Protein AF-0000000085154252 (afdb_homodimer)

Secondary structure (DSSP, 8-state):
--------HHHHHHHHHHHHHS-HHHHHHHHTS-HHHHHHHHHHHHHHHTS-SEEEETTEEEE-HHHHHHHHHHHHHHHHHHHHHHHT-SS-TT--EEEEEEEEHHHHHHTHHHHHHHHHHH-TTEEEEEEEE-HHHHHHHHHTTS-SEEEE-SS----SSEEEEEEEEEEEEEEE-TTSGGGG-SEEEHHHHSTT-EEEEEPTT-HHHHHHHHHHGGGGGG-EEEEEESSHHHHHHHHHTTS-EEEEEGGG-HHHHHTTSSEEEEEESS--EEEEEEEEETT----HHHHHHHHHHTHHHH---TT---SSHHHHHHHHHHHHHHHT-/--------HHHHHHHHHHHHHS-HHHHHHHHT--HHHHHHHHHHHHHHHTS-SEEEETTEEEE-HHHHHHHHHHHHHHHHHHHHHHHT-SS-TT--EEEEEEEEHHHHHHTHHHHHHHHHHH-TTEEEEEEEE-HHHHHHHHHTTS-SEEEE-SS----SSEEEEEEEEEEEEEEE-TTSGGGG-SEEEHHHHSTT-EEEEEPTT-HHHHHHHHHHGGGGGG-EEEEEESSHHHHHHHHHTTS-EEEEEGGG-HHHHHTTSSEEEEEESS--EEEEEEEEETT----HHHHHHHHHHTHHHH---TT---SSHHHHHHHHHHHHHHHT-

Organism: Desulfotalea psychrophila (strain LSv54 / DSM 12343) (NCBI:txid177439)

Foldseek 3Di:
DLPVQCLFLVLLLLLLLCQVVQALVRSCVVVVHDSVVSVVSQVSVQVSVPHHQFDDDDRGTHGDPNVVVCNVVSVCVNVCLLVLLLVLFPDQLPDAEEFFEEEEQLCVPQPVVLLVVSNCSNHVRYHYDYHYAAAQVQQVCQQVVVGAKYWHAADDDDDPWKDKDFQAKWFKWKKAFCPDPCLPDQAAELVPRQAPFEEEEEDPRHRQRRLVCVQCPPSVVRHHYDYYDHHPVVVLVCRLVVVTMYIDILQRCLVCCVVRSMGIHHYPPTGGMTTIMMMHTPPRDCDPSNVRSVSSSSLNHVQPPRRQHDPDSSSVSVSSVVSSVVVVD/DPPVQCLFLVLLLLLLLCQVVQALVRSCVVVVHDSVVSVVSQVSVQVSVPHHQFDDDDRGTHGDPNVVVCNVVSVCVNVCLLVLLLVLFPDQLPDAEEFFEEEEQLCVPQPVVLLVVSNCSNHVRYHYDYHYAAAQVQQVCQQVVVGAKYWHAADDDDDPWKDKDFQAKWFKWKKAFCPDPCLPDQAAELVPRQAPFEEEEEDPRHRQRRLVCVQCPPSVVRHHYDYYDHHPVVVLVCRLVVVTMYIDILQRCLVCCVVRSMGIHHYPPTGGMTTIMMMHTPPRDDDPSNVSSVSSSSLNHVQPPNRQHDPDSSSVSVSSVVSSVVVVD

pLDDT: mean 84.9, std 16.0, range [19.56, 98.81]

InterPro domains:
  IPR000847 LysR, HTH, N-terminal domain [PF00126] (9-68)
  IPR000847 LysR, HTH, N-terminal domain [PR00039] (24-35)
  IPR000847 LysR, HTH, N-terminal domain [PR00039] (35-45)
  IPR000847 LysR, HTH, N-terminal domain [PR00039] (45-56)
  IPR000847 LysR, HTH, N-terminal domain [PS50931] (7-64)
  IPR005119 LysR, substrate-binding [PF03466] (94-297)
  IPR036388 Winged helix-like DNA-binding domain superfamily [G3DSA:1.10.10.10] (2-85)
  IPR036390 Winged helix DNA-binding domain superfamily [SSF46785] (4-84)

Solvent-accessible surface area (backbone atoms only — not comparable to full-atom values): 33674 Å² total; per-residue (Å²): 129,79,73,74,56,82,70,42,68,64,33,37,48,47,45,49,35,26,60,73,56,23,17,57,64,52,20,9,62,64,60,32,35,50,48,60,54,39,50,46,39,42,50,49,45,21,56,59,68,70,42,72,40,54,42,77,57,87,82,33,38,41,65,33,77,59,24,57,61,42,46,62,53,38,50,45,52,61,51,45,44,68,47,38,49,49,67,61,44,91,63,66,81,73,49,54,46,78,40,43,36,27,14,8,55,61,45,30,37,43,45,44,24,43,50,50,21,50,49,34,70,48,27,70,59,37,34,52,32,35,42,50,33,42,22,51,58,29,52,50,38,24,70,71,62,77,26,62,36,29,38,35,48,34,91,78,72,64,52,97,56,32,41,58,45,82,50,40,66,44,36,46,25,36,36,31,14,51,81,38,78,67,49,77,48,85,50,39,40,55,88,72,55,38,66,88,42,39,27,42,42,53,36,93,52,27,17,65,38,53,39,50,48,60,62,41,48,77,58,44,78,54,57,41,73,57,32,36,29,47,41,71,60,19,44,53,41,20,19,50,41,61,63,28,30,34,72,43,55,48,49,70,40,33,55,37,46,74,58,24,55,32,33,76,23,52,52,40,95,49,83,47,66,43,61,25,31,38,37,30,36,67,82,56,81,81,44,72,50,50,50,50,49,54,58,50,60,47,52,57,47,70,50,77,60,77,68,68,57,51,68,45,52,63,48,48,48,52,49,49,42,56,49,52,58,54,64,74,97,132,80,74,75,57,84,70,43,69,63,32,36,47,45,44,49,35,24,59,73,54,24,17,58,64,53,19,8,63,65,62,32,37,50,48,59,54,41,50,46,38,43,49,49,44,19,55,60,68,71,42,71,38,54,42,75,59,87,81,32,39,39,66,32,76,61,23,57,62,43,46,62,52,38,50,44,53,60,51,43,46,68,48,38,49,49,66,61,43,93,63,66,80,73,48,52,47,77,39,41,36,27,13,10,54,62,45,30,39,43,46,45,25,43,51,50,21,50,50,34,72,47,27,71,59,38,35,53,33,34,43,50,32,43,23,52,59,29,51,49,38,25,70,71,62,76,28,62,36,27,38,34,47,35,91,77,70,62,52,96,57,35,42,58,43,82,51,41,64,44,37,47,26,37,36,30,12,45,82,38,78,67,50,75,47,87,50,40,40,54,87,73,55,39,66,88,43,40,28,41,41,54,35,93,51,26,16,65,39,54,39,51,46,60,63,42,48,76,58,41,77,54,58,42,72,57,31,35,28,46,41,70,60,19,43,53,41,20,18,50,40,62,63,28,30,34,72,45,55,49,50,71,40,34,55,37,47,76,61,25,55,32,32,76,23,52,52,41,94,47,82,47,66,41,61,26,30,37,36,30,34,69,81,56,81,79,45,73,50,50,50,51,49,55,57,52,59,47,54,57,46,69,50,76,61,73,69,66,57,50,69,46,53,61,48,48,47,52,50,49,39,55,49,53,58,55,67,75,98

Nearest PDB structures (foldseek):
  8sbf-assembly1_D  TM=6.434E-01  e=6.748E-30  Acinetobacter baylyi ADP1
  7d98-assembly1_P  TM=5.931E-01  e=1.832E-19  Cupriavidus necator
  2esn-assembly1_A  TM=5.830E-01  e=1.186E-19  Pseudomonas aeruginosa
  2esn-assembly1_B  TM=5.944E-01  e=1.609E-18  Pseudomonas aeruginosa
  2esn-assembly1_D  TM=5.888E-01  e=3.185E-18  Pseudomonas aeruginosa

Sequence (658 aa):
MYKIMSITLRQLEIFIAVAETAQVTKASKKLFVTQSAVSMALAELENQLGGSLFDRHGRSLLLNARGRYLLPLAKEISGQISNIEVIMSEKNDTLEGHIEVVASTTLGNYILPYLIGAFKRVHPKVQVNMLVYNTRQAKELVRAGKMDVGYVEGPVQATEDLHVRPWFEDELVVLCGPNDPLANNTAFDVDTDLAGAKWIVREPGSGTAAYFEKKMGKHFENVSVVMELGHPEAIKRAVESGVGISCLSALCICREKENGWLKSLKIEGVDMKRQLRVVQRKDVVMTDALAEFISFCDVMSSCSESRICLSSPWKLQSLLAKHSSQKGKMYKIMSITLRQLEIFIAVAETAQVTKASKKLFVTQSAVSMALAELENQLGGSLFDRHGRSLLLNARGRYLLPLAKEISGQISNIEVIMSEKNDTLEGHIEVVASTTLGNYILPYLIGAFKRVHPKVQVNMLVYNTRQAKELVRAGKMDVGYVEGPVQATEDLHVRPWFEDELVVLCGPNDPLANNTAFDVDTDLAGAKWIVREPGSGTAAYFEKKMGKHFENVSVVMELGHPEAIKRAVESGVGISCLSALCICREKENGWLKSLKIEGVDMKRQLRVVQRKDVVMTDALAEFISFCDVMSSCSESRICLSSPWKLQSLLAKHSSQKGK

Structure (mmCIF, N/CA/C/O backbone):
data_AF-0000000085154252-model_v1
#
loop_
_entity.id
_entity.type
_entity.pdbx_description
1 polymer 'Related to transcriptional regulator'
#
loop_
_atom_site.group_PDB
_atom_site.id
_atom_site.type_symbol
_atom_site.label_atom_id
_atom_site.label_alt_id
_atom_site.label_comp_id
_atom_site.label_asym_id
_atom_site.label_entity_id
_atom_site.label_seq_id
_atom_site.pdbx_PDB_ins_code
_atom_site.Cartn_x
_atom_site.Cartn_y
_atom_site.Cartn_z
_atom_site.occupancy
_atom_site.B_iso_or_equiv
_atom_site.auth_seq_id
_atom_site.auth_comp_id
_atom_site.auth_asym_id
_atom_site.auth_atom_id
_atom_site.pdbx_PDB_model_num
ATOM 1 N N . MET A 1 1 ? 22.141 -5.379 -33.688 1 19.62 1 MET A N 1
ATOM 2 C CA . MET A 1 1 ? 21.891 -5.492 -32.25 1 19.62 1 MET A CA 1
ATOM 3 C C . MET A 1 1 ? 20.422 -5.273 -31.922 1 19.62 1 MET A C 1
ATOM 5 O O . MET A 1 1 ? 19.859 -4.223 -32.25 1 19.62 1 MET A O 1
ATOM 9 N N . TYR A 1 2 ? 19.625 -6.273 -32.125 1 21.58 2 TYR A N 1
ATOM 10 C CA . TYR A 1 2 ? 18.172 -6.316 -32.188 1 21.58 2 TYR A CA 1
ATOM 11 C C . TYR A 1 2 ? 17.578 -5.645 -30.938 1 21.58 2 TYR A C 1
ATOM 13 O O . TYR A 1 2 ? 17.875 -6.035 -29.812 1 21.58 2 TYR A O 1
ATOM 21 N N . LYS A 1 3 ? 17.641 -4.348 -30.875 1 27.25 3 LYS A N 1
ATOM 22 C CA . LYS A 1 3 ? 16.906 -3.611 -29.859 1 27.25 3 LYS A CA 1
ATOM 23 C C . LYS A 1 3 ? 15.586 -4.316 -29.516 1 27.25 3 LYS A C 1
ATOM 25 O O . LYS A 1 3 ? 14.656 -4.32 -30.328 1 27.25 3 LYS A O 1
ATOM 30 N N . ILE A 1 4 ? 15.648 -5.551 -29.266 1 29.91 4 ILE A N 1
ATOM 31 C CA . ILE A 1 4 ? 14.531 -6.363 -28.797 1 29.91 4 ILE A CA 1
ATOM 32 C C . ILE A 1 4 ? 13.516 -5.477 -28.078 1 29.91 4 ILE A C 1
ATOM 34 O O . ILE A 1 4 ? 13.828 -4.895 -27.031 1 29.91 4 ILE A O 1
ATOM 38 N N . MET A 1 5 ? 12.812 -4.645 -28.688 1 35.88 5 MET A N 1
ATOM 39 C CA . MET A 1 5 ? 11.789 -3.631 -28.453 1 35.88 5 MET A CA 1
ATOM 40 C C . MET A 1 5 ? 10.773 -4.105 -27.422 1 35.88 5 MET A C 1
ATOM 42 O O . MET A 1 5 ? 10.305 -5.246 -27.484 1 35.88 5 MET A O 1
ATOM 46 N N . SER A 1 6 ? 10.945 -3.842 -26.141 1 50.41 6 SER A N 1
ATOM 47 C CA . SER A 1 6 ? 10.289 -4.18 -24.891 1 50.41 6 SER A CA 1
ATOM 48 C C . SER A 1 6 ? 8.773 -4.012 -25 1 50.41 6 SER A C 1
ATOM 50 O O . SER A 1 6 ? 8.234 -2.975 -24.609 1 50.41 6 SER A O 1
ATOM 52 N N . ILE A 1 7 ? 8.289 -4.609 -26.016 1 52.81 7 ILE A N 1
ATOM 53 C CA . ILE A 1 7 ? 6.832 -4.66 -26.062 1 52.81 7 ILE A CA 1
ATOM 54 C C . ILE A 1 7 ? 6.301 -5.371 -24.828 1 52.81 7 ILE A C 1
ATOM 56 O O . ILE A 1 7 ? 6.738 -6.48 -24.5 1 52.81 7 ILE A O 1
ATOM 60 N N . THR A 1 8 ? 5.633 -4.605 -24.094 1 56.62 8 THR A N 1
ATOM 61 C CA . THR A 1 8 ? 5.062 -5.145 -22.859 1 56.62 8 THR A CA 1
ATOM 62 C C . THR A 1 8 ? 3.744 -5.859 -23.141 1 56.62 8 THR A C 1
ATOM 64 O O . THR A 1 8 ? 3.107 -5.613 -24.172 1 56.62 8 THR A O 1
ATOM 67 N N . LEU A 1 9 ? 3.428 -6.797 -22.312 1 62.25 9 LEU A N 1
ATOM 68 C CA . LEU A 1 9 ? 2.131 -7.461 -22.422 1 62.25 9 LEU A CA 1
ATOM 69 C C . LEU A 1 9 ? 0.995 -6.445 -22.344 1 62.25 9 LEU A C 1
ATOM 71 O O . LEU A 1 9 ? -0.018 -6.594 -23.031 1 62.25 9 LEU A O 1
ATOM 75 N N . ARG A 1 10 ? 1.29 -5.445 -21.578 1 64 10 ARG A N 1
ATOM 76 C CA . ARG A 1 10 ? 0.27 -4.41 -21.469 1 64 10 ARG A CA 1
ATOM 77 C C . ARG A 1 10 ? 0.062 -3.701 -22.797 1 64 10 ARG A C 1
ATOM 79 O O . ARG A 1 10 ? -1.072 -3.402 -23.188 1 64 10 ARG A O 1
ATOM 86 N N . GLN A 1 11 ? 1.153 -3.463 -23.391 1 67.88 11 GLN A N 1
ATOM 87 C CA . GLN A 1 11 ? 1.059 -2.855 -24.719 1 67.88 11 GLN A CA 1
ATOM 88 C C . GLN A 1 11 ? 0.279 -3.748 -25.688 1 67.88 11 GLN A C 1
ATOM 90 O O . GLN A 1 11 ? -0.544 -3.262 -26.453 1 67.88 11 GLN A O 1
ATOM 95 N N . LEU A 1 12 ? 0.576 -5.047 -25.516 1 72.19 12 LEU A N 1
ATOM 96 C CA . LEU A 1 12 ? -0.127 -5.984 -26.391 1 72.19 12 LEU A CA 1
ATOM 97 C C . LEU A 1 12 ? -1.61 -6.043 -26.047 1 72.19 12 LEU A C 1
ATOM 99 O O . LEU A 1 12 ? -2.461 -6.098 -26.938 1 72.19 12 LEU A O 1
ATOM 103 N N . GLU A 1 13 ? -1.856 -5.977 -24.797 1 73.25 13 GLU A N 1
ATOM 104 C CA . GLU A 1 13 ? -3.246 -5.973 -24.344 1 73.25 13 GLU A CA 1
ATOM 105 C C . GLU A 1 13 ? -3.982 -4.734 -24.859 1 73.25 13 GLU A C 1
ATOM 107 O O . GLU A 1 13 ? -5.125 -4.824 -25.297 1 73.25 13 GLU A O 1
ATOM 112 N N . ILE A 1 14 ? -3.307 -3.699 -24.703 1 77.75 14 ILE A N 1
ATOM 113 C CA . ILE A 1 14 ? -3.883 -2.439 -25.156 1 77.75 14 ILE A CA 1
ATOM 114 C C . ILE A 1 14 ? -4.082 -2.477 -26.672 1 77.75 14 ILE A C 1
ATOM 116 O O . ILE A 1 14 ? -5.141 -2.092 -27.172 1 77.75 14 ILE A O 1
ATOM 120 N N . PHE A 1 15 ? -3.111 -2.959 -27.359 1 83.75 15 PHE A N 1
ATOM 121 C CA . PHE A 1 15 ? -3.197 -3.131 -28.812 1 83.75 15 PHE A CA 1
ATOM 122 C C . PHE A 1 15 ? -4.395 -3.998 -29.188 1 83.75 15 PHE A C 1
ATOM 124 O O . PHE A 1 15 ? -5.188 -3.629 -30.047 1 83.75 15 PHE A O 1
ATOM 131 N N . ILE A 1 16 ? -4.488 -5.051 -28.391 1 79.75 16 ILE A N 1
ATOM 132 C CA . ILE A 1 16 ? -5.574 -5.984 -28.672 1 79.75 16 ILE A CA 1
ATOM 133 C C . ILE A 1 16 ? -6.918 -5.309 -28.406 1 79.75 16 ILE A C 1
ATOM 135 O O . ILE A 1 16 ? -7.848 -5.414 -29.203 1 79.75 16 ILE A O 1
ATOM 139 N N . ALA A 1 17 ? -7.008 -4.602 -27.312 1 83.88 17 ALA A N 1
ATOM 140 C CA . ALA A 1 17 ? -8.25 -3.922 -26.953 1 83.88 17 ALA A CA 1
ATOM 141 C C . ALA A 1 17 ? -8.641 -2.881 -27.984 1 83.88 17 ALA A C 1
ATOM 143 O O . ALA A 1 17 ? -9.805 -2.779 -28.375 1 83.88 17 ALA A O 1
ATOM 144 N N . VAL A 1 18 ? -7.68 -2.162 -28.469 1 88.88 18 VAL A N 1
ATOM 145 C CA . VAL A 1 18 ? -7.953 -1.148 -29.484 1 88.88 18 VAL A CA 1
ATOM 146 C C . VAL A 1 18 ? -8.359 -1.82 -30.797 1 88.88 18 VAL A C 1
ATOM 148 O O . VAL A 1 18 ? -9.258 -1.343 -31.484 1 88.88 18 VAL A O 1
ATOM 151 N N . ALA A 1 19 ? -7.691 -2.879 -31.031 1 88.06 19 ALA A N 1
ATOM 152 C CA . ALA A 1 19 ? -8.016 -3.633 -32.25 1 88.06 19 ALA A CA 1
ATOM 153 C C . ALA A 1 19 ? -9.453 -4.148 -32.188 1 88.06 19 ALA A C 1
ATOM 155 O O . ALA A 1 19 ? -10.148 -4.141 -33.219 1 88.06 19 ALA A O 1
ATOM 156 N N . GLU A 1 20 ? -9.844 -4.551 -31.031 1 85.94 20 GLU A N 1
ATOM 157 C CA . GLU A 1 20 ? -11.156 -5.156 -30.859 1 85.94 20 GLU A CA 1
ATOM 158 C C . GLU A 1 20 ? -12.25 -4.094 -30.828 1 85.94 20 GLU A C 1
ATOM 160 O O . GLU A 1 20 ? -13.367 -4.32 -31.297 1 85.94 20 GLU A O 1
ATOM 165 N N . THR A 1 21 ? -11.953 -2.945 -30.266 1 86.06 21 THR A N 1
ATOM 166 C CA . THR A 1 21 ? -12.984 -1.938 -30.031 1 86.06 21 THR A CA 1
ATOM 167 C C . THR A 1 21 ? -12.945 -0.868 -31.109 1 86.06 21 THR A C 1
ATOM 169 O O . THR A 1 21 ? -13.883 -0.081 -31.25 1 86.06 21 THR A O 1
ATOM 172 N N . ALA A 1 22 ? -11.891 -0.767 -31.781 1 88 22 ALA A N 1
ATOM 173 C CA . ALA A 1 22 ? -11.625 0.17 -32.875 1 88 22 ALA A CA 1
ATOM 174 C C . ALA A 1 22 ? -11.617 1.609 -32.375 1 88 22 ALA A C 1
ATOM 176 O O . ALA A 1 22 ? -11.633 2.553 -33.156 1 88 22 ALA A O 1
ATOM 177 N N . GLN A 1 23 ? -11.688 1.741 -31.078 1 87.5 23 GLN A N 1
ATOM 178 C CA . GLN A 1 23 ? -11.695 3.076 -30.5 1 87.5 23 GLN A CA 1
ATOM 179 C C . GLN A 1 23 ? -10.836 3.125 -29.234 1 87.5 23 GLN A C 1
ATOM 181 O O . GLN A 1 23 ? -10.883 2.215 -28.406 1 87.5 23 GLN A O 1
ATOM 186 N N . VAL A 1 24 ? -10.039 4.227 -29.203 1 84.44 24 VAL A N 1
ATOM 187 C CA . VAL A 1 24 ? -9.203 4.441 -28.031 1 84.44 24 VAL A CA 1
ATOM 188 C C . VAL A 1 24 ? -10.078 4.59 -26.797 1 84.44 24 VAL A C 1
ATOM 190 O O . VAL A 1 24 ? -9.789 4.008 -25.75 1 84.44 24 VAL A O 1
ATOM 193 N N . THR A 1 25 ? -11.18 5.262 -26.984 1 80.38 25 THR A N 1
ATOM 194 C CA . THR A 1 25 ? -12.094 5.508 -25.875 1 80.38 25 THR A CA 1
ATOM 195 C C . THR A 1 25 ? -12.703 4.203 -25.375 1 80.38 25 THR A C 1
ATOM 197 O O . THR A 1 25 ? -12.789 3.975 -24.172 1 80.38 25 THR A O 1
ATOM 200 N N . LYS A 1 26 ? -13.086 3.377 -26.219 1 80.38 26 LYS A N 1
ATOM 201 C CA . LYS A 1 26 ? -13.688 2.102 -25.844 1 80.38 26 LYS A CA 1
ATOM 202 C C . LYS A 1 26 ? -12.648 1.154 -25.25 1 80.38 26 LYS A C 1
ATOM 204 O O . LYS A 1 26 ? -12.938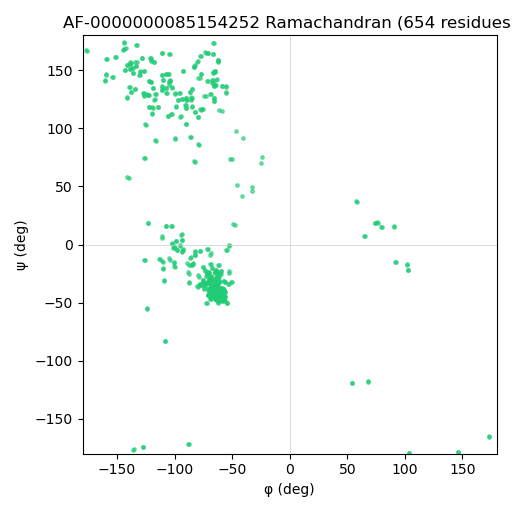 0.417 -24.312 1 80.38 26 LYS A O 1
ATOM 209 N N . ALA A 1 27 ? -11.5 1.214 -25.844 1 81.12 27 ALA A N 1
ATOM 210 C CA . ALA A 1 27 ? -10.406 0.396 -25.312 1 81.12 27 ALA A CA 1
ATOM 211 C C . ALA A 1 27 ? -10.055 0.803 -23.891 1 81.12 27 ALA A C 1
ATOM 213 O O . ALA A 1 27 ? -9.812 -0.052 -23.031 1 81.12 27 ALA A O 1
ATOM 214 N N . SER A 1 28 ? -10.016 2.082 -23.719 1 78.69 28 SER A N 1
ATOM 215 C CA . SER A 1 28 ? -9.719 2.598 -22.375 1 78.69 28 SER A CA 1
ATOM 216 C C . SER A 1 28 ? -10.75 2.129 -21.359 1 78.69 28 SER A C 1
ATOM 218 O O . SER A 1 28 ? -10.391 1.729 -20.25 1 78.69 28 SER A O 1
ATOM 220 N N . LYS A 1 29 ? -11.969 2.137 -21.75 1 68.44 29 LYS A N 1
ATOM 221 C CA . LYS A 1 29 ? -13.047 1.657 -20.891 1 68.44 29 LYS A CA 1
ATOM 222 C C . LYS A 1 29 ? -12.93 0.156 -20.656 1 68.44 29 LYS A C 1
ATOM 224 O O . LYS A 1 29 ? -13.055 -0.304 -19.516 1 68.44 29 LYS A O 1
ATOM 229 N N . LYS A 1 30 ? -12.57 -0.48 -21.734 1 67.44 30 LYS A N 1
ATOM 230 C CA . LYS A 1 30 ? -12.453 -1.935 -21.672 1 67.44 30 LYS A CA 1
ATOM 231 C C . LYS A 1 30 ? -11.32 -2.357 -20.75 1 67.44 30 LYS A C 1
ATOM 233 O O . LYS A 1 30 ? -11.438 -3.354 -20.031 1 67.44 30 LYS A O 1
ATOM 238 N N . LEU A 1 31 ? -10.32 -1.564 -20.797 1 63.28 31 LEU A N 1
ATOM 239 C CA . LEU A 1 31 ? -9.109 -1.932 -20.062 1 63.28 31 LEU A CA 1
ATOM 240 C C . LEU A 1 31 ? -9.008 -1.175 -18.75 1 63.28 31 LEU A C 1
ATOM 242 O O . LEU A 1 31 ? -8.055 -1.356 -18 1 63.28 31 LEU A O 1
ATOM 246 N N . PHE A 1 32 ? -10 -0.247 -18.516 1 55.97 32 PHE A N 1
ATOM 247 C CA . PHE A 1 32 ? -10.07 0.552 -17.297 1 55.97 32 PHE A CA 1
ATOM 248 C C . PHE A 1 32 ? -8.805 1.385 -17.109 1 55.97 32 PHE A C 1
ATOM 250 O O . PHE A 1 32 ? -8.219 1.41 -16.031 1 55.97 32 PHE A O 1
ATOM 257 N N . VAL A 1 33 ? -8.367 1.805 -18.203 1 61.06 33 VAL A N 1
ATOM 258 C CA . VAL A 1 33 ? -7.25 2.744 -18.203 1 61.06 33 VAL A CA 1
ATOM 259 C C . VAL A 1 33 ? -7.672 4.047 -18.891 1 61.06 33 VAL A C 1
ATOM 261 O O . VAL A 1 33 ? -8.727 4.105 -19.516 1 61.06 33 VAL A O 1
ATOM 264 N N . THR A 1 34 ? -6.945 5.062 -18.562 1 61.38 34 THR A N 1
ATOM 265 C CA . THR A 1 34 ? -7.254 6.344 -19.203 1 61.38 34 THR A CA 1
ATOM 266 C C . THR A 1 34 ? -7.004 6.277 -20.703 1 61.38 34 THR A C 1
ATOM 268 O O . THR A 1 34 ? -6.203 5.461 -21.172 1 61.38 34 THR A O 1
ATOM 271 N N . GLN A 1 35 ? -7.816 7.062 -21.312 1 69.88 35 GLN A N 1
ATOM 272 C CA . GLN A 1 35 ? -7.602 7.184 -22.75 1 69.88 35 GLN A CA 1
ATOM 273 C C . GLN A 1 35 ? -6.152 7.559 -23.062 1 69.88 35 GLN A C 1
ATOM 275 O O . GLN A 1 35 ? -5.57 7.055 -24.031 1 69.88 35 GLN A O 1
ATOM 280 N N . SER A 1 36 ? -5.652 8.297 -22.203 1 65.38 36 SER A N 1
ATOM 281 C CA . SER A 1 36 ? -4.266 8.703 -22.406 1 65.38 36 SER A CA 1
ATOM 282 C C . SER A 1 36 ? -3.314 7.523 -22.25 1 65.38 36 SER A C 1
ATOM 284 O O . SER A 1 36 ? -2.361 7.387 -23.031 1 65.38 36 SER A O 1
ATOM 286 N N . ALA A 1 37 ? -3.594 6.727 -21.406 1 64.62 37 ALA A N 1
ATOM 287 C CA . ALA A 1 37 ? -2.77 5.539 -21.188 1 64.62 37 ALA A CA 1
ATOM 288 C C . ALA A 1 37 ? -2.838 4.602 -22.391 1 64.62 37 ALA A C 1
ATOM 290 O O . ALA A 1 37 ? -1.819 4.055 -22.812 1 64.62 37 ALA A O 1
ATOM 291 N N . VAL A 1 38 ? -3.975 4.508 -22.875 1 78.94 38 VAL A N 1
ATOM 292 C CA . VAL A 1 38 ? -4.16 3.668 -24.047 1 78.94 38 VAL A CA 1
ATOM 293 C C . VAL A 1 38 ? -3.398 4.262 -25.234 1 78.94 38 VAL A C 1
ATOM 295 O O . VAL A 1 38 ? -2.645 3.557 -25.906 1 78.94 38 VAL A O 1
ATOM 298 N N . SER A 1 39 ? -3.57 5.531 -25.359 1 78.31 39 SER A N 1
ATOM 299 C CA . SER A 1 39 ? -2.938 6.211 -26.484 1 78.31 39 SER A CA 1
ATOM 300 C C . SER A 1 39 ? -1.417 6.152 -26.375 1 78.31 39 SER A C 1
ATOM 302 O O . SER A 1 39 ? -0.732 5.867 -27.359 1 78.31 39 SER A O 1
ATOM 304 N N . MET A 1 40 ? -1.015 6.234 -25.25 1 69 40 MET A N 1
ATOM 305 C CA . MET A 1 40 ? 0.428 6.23 -25.031 1 69 40 MET A CA 1
ATOM 306 C C . MET A 1 40 ? 1.015 4.844 -25.266 1 69 40 MET A C 1
ATOM 308 O O . MET A 1 40 ? 2.043 4.703 -25.922 1 69 40 MET A O 1
ATOM 312 N N . ALA A 1 41 ? 0.395 3.984 -24.656 1 72.75 41 ALA A N 1
ATOM 313 C CA . ALA A 1 41 ? 0.86 2.607 -24.797 1 72.75 41 ALA A CA 1
ATOM 314 C C . ALA A 1 41 ? 0.871 2.18 -26.266 1 72.75 41 ALA A C 1
ATOM 316 O O . ALA A 1 41 ? 1.806 1.514 -26.719 1 72.75 41 ALA A O 1
ATOM 317 N N . LEU A 1 42 ? -0.131 2.602 -26.984 1 80.81 42 LEU A N 1
ATOM 318 C CA . LEU A 1 42 ? -0.231 2.256 -28.391 1 80.81 42 LEU A CA 1
ATOM 319 C C . LEU A 1 42 ? 0.854 2.957 -29.203 1 80.81 42 LEU A C 1
ATOM 321 O O . LEU A 1 42 ? 1.487 2.342 -30.062 1 80.81 42 LEU A O 1
ATOM 325 N N . ALA A 1 43 ? 0.988 4.195 -28.859 1 78.88 43 ALA A N 1
ATOM 326 C CA . ALA A 1 43 ? 2.021 4.965 -29.547 1 78.88 43 ALA A CA 1
ATOM 327 C C . ALA A 1 43 ? 3.406 4.379 -29.281 1 78.88 43 ALA A C 1
ATOM 329 O O . ALA A 1 43 ? 4.223 4.266 -30.203 1 78.88 43 ALA A O 1
ATOM 330 N N . GLU A 1 44 ? 3.574 4 -28.094 1 70.69 44 GLU A N 1
ATOM 331 C CA . GLU A 1 44 ? 4.855 3.4 -27.734 1 70.69 44 GLU A CA 1
ATOM 332 C C . GLU A 1 44 ? 5.07 2.072 -28.453 1 70.69 44 GLU A C 1
ATOM 334 O O . GLU A 1 44 ? 6.168 1.795 -28.938 1 70.69 44 GLU A O 1
ATOM 339 N N . LEU A 1 45 ? 4.094 1.325 -28.453 1 74.75 45 LEU A N 1
ATOM 340 C CA . LEU A 1 45 ? 4.152 0.048 -29.156 1 74.75 45 LEU A CA 1
ATOM 341 C C . LEU A 1 45 ? 4.465 0.254 -30.625 1 74.75 45 LEU A C 1
ATOM 343 O O . LEU A 1 45 ? 5.348 -0.407 -31.188 1 74.75 45 LEU A O 1
ATOM 347 N N . GLU A 1 46 ? 3.797 1.239 -31.25 1 79.81 46 GLU A N 1
ATOM 348 C CA . GLU A 1 46 ? 3.988 1.532 -32.656 1 79.81 46 GLU A CA 1
ATOM 349 C C . GLU A 1 46 ? 5.395 2.059 -32.938 1 79.81 46 GLU A C 1
ATOM 351 O O . GLU A 1 46 ? 6.023 1.686 -33.938 1 79.81 46 GLU A O 1
ATOM 356 N N . ASN A 1 47 ? 5.805 2.801 -32.031 1 70.5 47 ASN A N 1
ATOM 357 C CA . ASN A 1 47 ? 7.164 3.32 -32.125 1 70.5 47 ASN A CA 1
ATOM 358 C C . ASN A 1 47 ? 8.203 2.205 -32.031 1 70.5 47 ASN A C 1
ATOM 360 O O . ASN A 1 47 ? 9.156 2.17 -32.812 1 70.5 47 ASN A O 1
ATOM 364 N N . GLN A 1 48 ? 7.969 1.388 -31.109 1 64.75 48 GLN A N 1
ATOM 365 C CA . GLN A 1 48 ? 8.883 0.269 -30.922 1 64.75 48 GLN A CA 1
ATOM 366 C C . GLN A 1 48 ? 8.906 -0.64 -32.156 1 64.75 48 GLN A C 1
ATOM 368 O O . GLN A 1 48 ? 9.945 -1.21 -32.469 1 64.75 48 GLN A O 1
ATOM 373 N N . LEU A 1 49 ? 7.781 -0.624 -32.75 1 70.12 49 LEU A N 1
ATOM 374 C CA . LEU A 1 49 ? 7.648 -1.508 -33.906 1 70.12 49 LEU A CA 1
ATOM 375 C C . LEU A 1 49 ? 8 -0.773 -35.219 1 70.12 49 LEU A C 1
ATOM 377 O O . LEU A 1 49 ? 8.039 -1.38 -36.281 1 70.12 49 LEU A O 1
ATOM 381 N N . GLY A 1 50 ? 8.281 0.546 -35.062 1 67.88 50 GLY A N 1
ATOM 382 C CA . GLY A 1 50 ? 8.734 1.339 -36.188 1 67.88 50 GLY A CA 1
ATOM 383 C C . GLY A 1 50 ? 7.613 1.699 -37.156 1 67.88 50 GLY A C 1
ATOM 384 O O . GLY A 1 50 ? 7.855 1.937 -38.312 1 67.88 50 GLY A O 1
ATOM 385 N N . GLY A 1 51 ? 6.426 1.619 -36.719 1 76.06 51 GLY A N 1
ATOM 386 C CA . GLY A 1 51 ? 5.32 1.952 -37.594 1 76.06 51 GLY A CA 1
ATOM 387 C C . GLY A 1 51 ? 3.965 1.872 -36.906 1 76.06 51 GLY A C 1
ATOM 388 O O . GLY A 1 51 ? 3.836 1.271 -35.844 1 76.06 51 GLY A O 1
ATOM 389 N N . SER A 1 52 ? 3.076 2.426 -37.656 1 87.5 52 SER A N 1
ATOM 390 C CA . SER A 1 52 ? 1.711 2.434 -37.156 1 87.5 52 SER A CA 1
ATOM 391 C C . SER A 1 52 ? 1.049 1.07 -37.312 1 87.5 52 SER A C 1
ATOM 393 O O . SER A 1 52 ? 1.371 0.327 -38.25 1 87.5 52 SER A O 1
ATOM 395 N N . LEU A 1 53 ? 0.174 0.747 -36.344 1 89.81 53 LEU A N 1
ATOM 396 C CA . LEU A 1 53 ? -0.549 -0.521 -36.375 1 89.81 53 LEU A CA 1
ATOM 397 C C . LEU A 1 53 ? -1.999 -0.311 -36.781 1 89.81 53 LEU A C 1
ATOM 399 O O . LEU A 1 53 ? -2.709 -1.274 -37.094 1 89.81 53 LEU A O 1
ATOM 403 N N . PHE A 1 54 ? -2.375 1.001 -36.781 1 92.69 54 PHE A N 1
ATOM 404 C CA . PHE A 1 54 ? -3.758 1.355 -37.062 1 92.69 54 PHE A CA 1
ATOM 405 C C . PHE A 1 54 ? -3.818 2.463 -38.125 1 92.69 54 PHE A C 1
ATOM 407 O O . PHE A 1 54 ? -2.912 3.297 -38.188 1 92.69 54 PHE A O 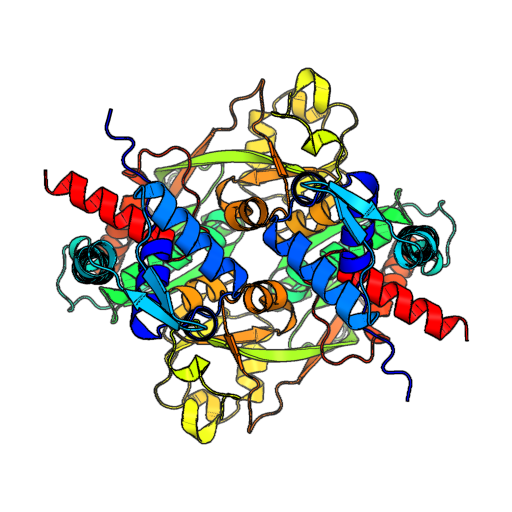1
ATOM 414 N N . ASP A 1 55 ? -4.848 2.424 -38.969 1 88.88 55 ASP A N 1
ATOM 415 C CA . ASP A 1 55 ? -5.25 3.553 -39.812 1 88.88 55 ASP A CA 1
ATOM 416 C C . ASP A 1 55 ? -6.438 4.293 -39.188 1 88.88 55 ASP A C 1
ATOM 418 O O . ASP A 1 55 ? -7.383 3.668 -38.688 1 88.88 55 ASP A O 1
ATOM 422 N N . ARG A 1 56 ? -6.234 5.594 -39.125 1 84.25 56 ARG A N 1
ATOM 423 C CA . ARG A 1 56 ? -7.281 6.41 -38.5 1 84.25 56 ARG A CA 1
ATOM 424 C C . ARG A 1 56 ? -8.359 6.766 -39.531 1 84.25 56 ARG A C 1
ATOM 426 O O . ARG A 1 56 ? -8.047 7.223 -40.625 1 84.25 56 ARG A O 1
ATOM 433 N N . HIS A 1 57 ? -9.492 6.367 -39.281 1 83.38 57 HIS A N 1
ATOM 434 C CA . HIS A 1 57 ? -10.672 6.746 -40.031 1 83.38 57 HIS A CA 1
ATOM 435 C C . HIS A 1 57 ? -11.664 7.516 -39.156 1 83.38 57 HIS A C 1
ATOM 437 O O . HIS A 1 57 ? -12.562 6.922 -38.562 1 83.38 57 HIS A O 1
ATOM 443 N N . GLY A 1 58 ? -11.508 8.844 -39.125 1 77.44 58 GLY A N 1
ATOM 444 C CA . GLY A 1 58 ? -12.305 9.617 -38.188 1 77.44 58 GLY A CA 1
ATOM 445 C C . GLY A 1 58 ? -11.93 9.359 -36.75 1 77.44 58 GLY A C 1
ATOM 446 O O . GLY A 1 58 ? -10.773 9.508 -36.344 1 77.44 58 GLY A O 1
ATOM 447 N N . ARG A 1 59 ? -12.977 8.836 -36.062 1 74.19 59 ARG A N 1
ATOM 448 C CA . ARG A 1 59 ? -12.773 8.523 -34.656 1 74.19 59 ARG A CA 1
ATOM 449 C C . ARG A 1 59 ? -12.398 7.055 -34.469 1 74.19 59 ARG A C 1
ATOM 451 O O . ARG A 1 59 ? -12.109 6.613 -33.344 1 74.19 59 ARG A O 1
ATOM 458 N N . SER A 1 60 ? -12.359 6.414 -35.562 1 85.56 60 SER A N 1
ATOM 459 C CA . SER A 1 60 ? -12.109 4.977 -35.469 1 85.56 60 SER A CA 1
ATOM 460 C C . SER A 1 60 ? -10.68 4.637 -35.875 1 85.56 60 SER A C 1
ATOM 462 O O . SER A 1 60 ? -10.094 5.273 -36.75 1 85.56 60 SER A O 1
ATOM 464 N N . LEU A 1 61 ? -10.141 3.678 -35.094 1 89.19 61 LEU A N 1
ATOM 465 C CA . LEU A 1 61 ? -8.844 3.088 -35.406 1 89.19 61 LEU A CA 1
ATOM 466 C C . LEU A 1 61 ? -9.008 1.682 -35.969 1 89.19 61 LEU A C 1
ATOM 468 O O . LEU A 1 61 ? -9.469 0.774 -35.281 1 89.19 61 LEU A O 1
ATOM 472 N N . LEU A 1 62 ? -8.688 1.609 -37.312 1 89.44 62 LEU A N 1
ATOM 473 C CA . LEU A 1 62 ? -8.781 0.302 -37.938 1 89.44 62 LEU A CA 1
ATOM 474 C C . LEU A 1 62 ? -7.391 -0.286 -38.156 1 89.44 62 LEU A C 1
ATOM 476 O O . LEU A 1 62 ? -6.461 0.431 -38.531 1 89.44 62 LEU A O 1
ATOM 480 N N . LEU A 1 63 ? -7.289 -1.617 -37.875 1 91 63 LEU A N 1
ATOM 481 C CA . LEU A 1 63 ? -6.008 -2.289 -38.062 1 91 63 LEU A CA 1
ATOM 482 C C . LEU A 1 63 ? -5.5 -2.094 -39.5 1 91 63 LEU A C 1
ATOM 484 O O . LEU A 1 63 ? -6.254 -2.252 -40.469 1 91 63 LEU A O 1
ATOM 488 N N . ASN A 1 64 ? -4.27 -1.697 -39.688 1 87.38 64 ASN A N 1
ATOM 489 C CA . ASN A 1 64 ? -3.625 -1.753 -41 1 87.38 64 ASN A CA 1
ATOM 490 C C . ASN A 1 64 ? -2.955 -3.104 -41.219 1 87.38 64 ASN A C 1
ATOM 492 O O . ASN A 1 64 ? -3.166 -4.051 -40.469 1 87.38 64 ASN A O 1
ATOM 496 N N . ALA A 1 65 ? -2.172 -3.217 -42.312 1 78.31 65 ALA A N 1
ATOM 497 C CA . ALA A 1 65 ? -1.551 -4.492 -42.688 1 78.31 65 ALA A CA 1
ATOM 498 C C . ALA A 1 65 ? -0.637 -4.984 -41.562 1 78.31 65 ALA A C 1
ATOM 500 O O . ALA A 1 65 ? -0.655 -6.164 -41.219 1 78.31 65 ALA A O 1
ATOM 501 N N . ARG A 1 66 ? 0.114 -4.117 -40.969 1 80.19 66 ARG A N 1
ATOM 502 C CA . ARG A 1 66 ? 1.025 -4.461 -39.906 1 80.19 66 ARG A CA 1
ATOM 503 C C . ARG A 1 66 ? 0.256 -4.887 -38.656 1 80.19 66 ARG A C 1
ATOM 505 O O . ARG A 1 66 ? 0.631 -5.852 -37.969 1 80.19 66 ARG A O 1
ATOM 512 N N . GLY A 1 67 ? -0.813 -4.102 -38.312 1 85.88 67 GLY A N 1
ATOM 513 C CA . GLY A 1 67 ? -1.648 -4.449 -37.188 1 85.88 67 GLY A CA 1
ATOM 514 C C . GLY A 1 67 ? -2.324 -5.797 -37.344 1 85.88 67 GLY A C 1
ATOM 515 O O . GLY A 1 67 ? -2.396 -6.566 -36.375 1 85.88 67 GLY A O 1
ATOM 516 N N . ARG A 1 68 ? -2.756 -6.078 -38.469 1 80.19 68 ARG A N 1
ATOM 517 C CA . ARG A 1 68 ? -3.404 -7.359 -38.75 1 80.19 68 ARG A CA 1
ATOM 518 C C . ARG A 1 68 ? -2.426 -8.516 -38.594 1 80.19 68 ARG A C 1
ATOM 520 O O . ARG A 1 68 ? -2.805 -9.594 -38.125 1 80.19 68 ARG A O 1
ATOM 527 N N . TYR A 1 69 ? -1.252 -8.258 -38.969 1 73.38 69 TYR A N 1
ATOM 528 C CA . TYR A 1 69 ? -0.215 -9.266 -38.781 1 73.38 69 TYR A CA 1
ATOM 529 C C . TYR A 1 69 ? 0.097 -9.477 -37.312 1 73.38 69 TYR A C 1
ATOM 531 O O . TYR A 1 69 ? 0.271 -10.609 -36.875 1 73.38 69 TYR A O 1
ATOM 539 N N . LEU A 1 70 ? 0.102 -8.43 -36.562 1 78.06 70 LEU A N 1
ATOM 540 C CA . LEU A 1 70 ? 0.527 -8.492 -35.156 1 78.06 70 LEU A CA 1
ATOM 541 C C . LEU A 1 70 ? -0.584 -9.047 -34.281 1 78.06 70 LEU A C 1
ATOM 543 O O . LEU A 1 70 ? -0.313 -9.672 -33.25 1 78.06 70 LEU A O 1
ATOM 547 N N . LEU A 1 71 ? -1.826 -8.836 -34.719 1 79.88 71 LEU A N 1
ATOM 548 C CA . LEU A 1 71 ? -2.951 -9.109 -33.844 1 79.88 71 LEU A CA 1
ATOM 549 C C . LEU A 1 71 ? -2.984 -10.578 -33.438 1 79.88 71 LEU A C 1
ATOM 551 O O . LEU A 1 71 ? -3.029 -10.898 -32.25 1 79.88 71 LEU A O 1
ATOM 555 N N . PRO A 1 72 ? -2.848 -11.531 -34.312 1 67.56 72 PRO A N 1
ATOM 556 C CA . PRO A 1 72 ? -2.846 -12.93 -33.906 1 67.56 72 PRO A CA 1
ATOM 557 C C . PRO A 1 72 ? -1.653 -13.273 -33 1 67.56 72 PRO A C 1
ATOM 559 O O . PRO A 1 72 ? -1.789 -14.055 -32.062 1 67.56 72 PRO A O 1
ATOM 562 N N . LEU A 1 73 ? -0.57 -12.664 -33.281 1 61.53 73 LEU A N 1
ATOM 563 C CA . LEU A 1 73 ? 0.621 -12.898 -32.469 1 61.53 73 LEU A CA 1
ATOM 564 C C . LEU A 1 73 ? 0.446 -12.32 -31.078 1 61.53 73 LEU A C 1
ATOM 566 O O . LEU A 1 73 ? 0.811 -12.961 -30.094 1 61.53 73 LEU A O 1
ATOM 570 N N . ALA A 1 74 ? -0.044 -11.117 -31.078 1 69.62 74 ALA A N 1
ATOM 571 C CA . ALA A 1 74 ? -0.31 -10.469 -29.797 1 69.62 74 ALA A CA 1
ATOM 572 C C . ALA A 1 74 ? -1.279 -11.297 -28.953 1 69.62 74 ALA A C 1
ATOM 574 O O . ALA A 1 74 ? -1.073 -11.469 -27.75 1 69.62 74 ALA A O 1
ATOM 575 N N . LYS A 1 75 ? -2.299 -11.766 -29.562 1 64 75 LYS A N 1
ATOM 576 C CA . LYS A 1 75 ? -3.279 -12.602 -28.859 1 64 75 LYS A CA 1
ATOM 577 C C . LYS A 1 75 ? -2.65 -13.914 -28.391 1 64 75 LYS A C 1
ATOM 579 O O . LYS A 1 75 ? -2.934 -14.383 -27.297 1 64 75 LYS A O 1
ATOM 584 N N . GLU A 1 76 ? -1.901 -14.461 -29.266 1 57.31 76 GLU A N 1
ATOM 585 C CA . GLU A 1 76 ? -1.199 -15.688 -28.891 1 57.31 76 GLU A CA 1
ATOM 586 C C . GLU A 1 76 ? -0.286 -15.461 -27.688 1 57.31 76 GLU A C 1
ATOM 588 O O . GLU A 1 76 ? -0.288 -16.25 -26.734 1 57.31 76 GLU A O 1
ATOM 593 N N . ILE A 1 77 ? 0.441 -14.398 -27.859 1 55.66 77 ILE A N 1
ATOM 594 C CA . ILE A 1 77 ? 1.367 -14.07 -26.781 1 55.66 77 ILE A CA 1
ATOM 595 C C . ILE A 1 77 ? 0.589 -13.828 -25.5 1 55.66 77 ILE A C 1
ATOM 597 O O . ILE A 1 77 ? 0.957 -14.336 -24.438 1 55.66 77 ILE A O 1
ATOM 601 N N . SER A 1 78 ? -0.406 -13.086 -25.641 1 58.22 78 SER A N 1
ATOM 602 C CA . SER A 1 78 ? -1.246 -12.789 -24.484 1 58.22 78 SER A CA 1
ATOM 603 C C . SER A 1 78 ? -1.888 -14.062 -23.938 1 58.22 78 SER A C 1
ATOM 605 O O . SER A 1 78 ? -2.031 -14.203 -22.719 1 58.22 78 SER A O 1
ATOM 607 N N . GLY A 1 79 ? -2.295 -14.906 -24.844 1 55.09 79 GLY A N 1
ATOM 608 C CA . GLY A 1 79 ? -2.879 -16.188 -24.469 1 55.09 79 GLY A CA 1
ATOM 609 C C . GLY A 1 79 ? -1.868 -17.156 -23.891 1 55.09 79 GLY A C 1
ATOM 610 O O . GLY A 1 79 ? -2.186 -17.922 -22.969 1 55.09 79 GLY A O 1
ATOM 611 N N . GLN A 1 80 ? -0.733 -17.203 -24.516 1 49.09 80 GLN A N 1
ATOM 612 C CA . GLN A 1 80 ? 0.312 -18.125 -24.062 1 49.09 80 GLN A CA 1
ATOM 613 C C . GLN A 1 80 ? 0.774 -17.781 -22.656 1 49.09 80 GLN A C 1
ATOM 615 O O . GLN A 1 80 ? 1.164 -18.672 -21.891 1 49.09 80 GLN A O 1
ATOM 620 N N . ILE A 1 81 ? 0.728 -16.641 -22.422 1 47.88 81 ILE A N 1
ATOM 621 C CA . ILE A 1 81 ? 1.15 -16.266 -21.078 1 47.88 81 ILE A CA 1
ATOM 622 C C . ILE A 1 81 ? 0.262 -16.953 -20.047 1 47.88 81 ILE A C 1
ATOM 624 O O . ILE A 1 81 ? 0.746 -17.422 -19.016 1 47.88 81 ILE A O 1
ATOM 628 N N . SER A 1 82 ? -0.986 -16.969 -20.328 1 50.06 82 SER A N 1
ATOM 629 C CA . SER A 1 82 ? -1.852 -17.75 -19.453 1 50.06 82 SER A CA 1
ATOM 630 C C . SER A 1 82 ? -1.354 -19.188 -19.297 1 50.06 82 SER A C 1
ATOM 632 O O . SER A 1 82 ? -1.474 -19.781 -18.234 1 50.06 82 SER A O 1
ATOM 634 N N . ASN A 1 83 ? -0.622 -19.609 -20.281 1 52.56 83 ASN A N 1
ATOM 635 C CA . ASN A 1 83 ? -0.141 -20.984 -20.312 1 52.56 83 ASN A CA 1
ATOM 636 C C . ASN A 1 83 ? 1.186 -21.125 -19.578 1 52.56 83 ASN A C 1
ATOM 638 O O . ASN A 1 83 ? 1.539 -22.219 -19.141 1 52.56 83 ASN A O 1
ATOM 642 N N . ILE A 1 84 ? 1.789 -20.109 -19.391 1 48.5 84 ILE A N 1
ATOM 643 C CA . ILE A 1 84 ? 3.129 -20.172 -18.812 1 48.5 84 ILE A CA 1
ATOM 644 C C . ILE A 1 84 ? 3.043 -20.625 -17.359 1 48.5 84 ILE A C 1
ATOM 646 O O . ILE A 1 84 ? 3.895 -21.375 -16.875 1 48.5 84 ILE A O 1
ATOM 650 N N . GLU A 1 85 ? 2.037 -20.25 -16.719 1 54.88 85 GLU A N 1
ATOM 651 C CA . GLU A 1 85 ? 1.86 -20.656 -15.328 1 54.88 85 GLU A CA 1
ATOM 652 C C . GLU A 1 85 ? 1.684 -22.156 -15.211 1 54.88 85 GLU A C 1
ATOM 654 O O . GLU A 1 85 ? 2.174 -22.781 -14.258 1 54.88 85 GLU A O 1
ATOM 659 N N . VAL A 1 86 ? 1.123 -22.625 -16.219 1 52 86 VAL A N 1
ATOM 660 C CA . VAL A 1 86 ? 0.879 -24.062 -16.234 1 52 86 VAL A CA 1
ATOM 661 C C . VAL A 1 86 ? 2.203 -24.812 -16.391 1 52 86 VAL A C 1
ATOM 663 O O . VAL A 1 86 ? 2.426 -25.828 -15.734 1 52 86 VAL A O 1
ATOM 666 N N . ILE A 1 87 ? 2.971 -24.141 -17.094 1 50.69 87 ILE A N 1
ATOM 667 C CA . ILE A 1 87 ? 4.25 -24.797 -17.359 1 50.69 87 ILE A CA 1
ATOM 668 C C . ILE A 1 87 ? 5.113 -24.766 -16.094 1 50.69 87 ILE A C 1
ATOM 670 O O . ILE A 1 87 ? 5.938 -25.656 -15.883 1 50.69 87 ILE A O 1
ATOM 674 N N . MET A 1 88 ? 4.836 -23.938 -15.328 1 52.38 88 MET A N 1
ATOM 675 C CA . MET A 1 88 ? 5.637 -23.812 -14.117 1 52.38 88 MET A CA 1
ATOM 676 C C . MET A 1 88 ? 5.191 -24.812 -13.062 1 52.38 88 MET A C 1
ATOM 678 O O . MET A 1 88 ? 5.898 -25.047 -12.078 1 52.38 88 MET A O 1
ATOM 682 N N . SER A 1 89 ? 4.051 -25.453 -13.398 1 55.72 89 SER A N 1
ATOM 683 C CA . SER A 1 89 ? 3.562 -26.438 -12.43 1 55.72 89 SER A CA 1
ATOM 684 C C . SER A 1 89 ? 3.949 -27.844 -12.836 1 55.72 89 SER A C 1
ATOM 686 O O . SER A 1 89 ? 3.893 -28.203 -14.016 1 55.72 89 SER A O 1
ATOM 688 N N . GLU A 1 90 ? 4.734 -28.547 -11.984 1 54.03 90 GLU A N 1
ATOM 689 C CA . GLU A 1 90 ? 5.113 -29.938 -12.234 1 54.03 90 GLU A CA 1
ATOM 690 C C . GLU A 1 90 ? 3.918 -30.875 -12.062 1 54.03 90 GLU A C 1
ATOM 692 O O . GLU A 1 90 ? 3.969 -32.031 -12.469 1 54.03 90 GLU A O 1
ATOM 697 N N . LYS A 1 91 ? 2.979 -30.422 -11.312 1 59.62 91 LYS A N 1
ATOM 698 C CA . LYS A 1 91 ? 1.913 -31.344 -10.953 1 59.62 91 LYS A CA 1
ATOM 699 C C . LYS A 1 91 ? 0.596 -30.953 -11.617 1 59.62 91 LYS A C 1
ATOM 701 O O . LYS A 1 91 ? 0.377 -29.781 -11.93 1 59.62 91 LYS A O 1
ATOM 706 N N . ASN A 1 92 ? -0.132 -31.938 -11.945 1 57.09 92 ASN A N 1
ATOM 707 C CA . ASN A 1 92 ? -1.424 -31.859 -12.617 1 57.09 92 ASN A CA 1
ATOM 708 C C . ASN A 1 92 ? -2.453 -31.125 -11.766 1 57.09 92 ASN A C 1
ATOM 710 O O . ASN A 1 92 ? -2.211 -30.844 -10.594 1 57.09 92 ASN A O 1
ATOM 714 N N . ASP A 1 93 ? -3.527 -30.547 -12.32 1 63.94 93 ASP A N 1
ATOM 715 C CA . ASP A 1 93 ? -4.691 -29.828 -11.828 1 63.94 93 ASP A CA 1
ATOM 716 C C . ASP A 1 93 ? -5.355 -30.562 -10.664 1 63.94 93 ASP A C 1
ATOM 718 O O . ASP A 1 93 ? -6.391 -30.125 -10.156 1 63.94 93 ASP A O 1
ATOM 722 N N . THR A 1 94 ? -4.512 -31.547 -10.078 1 79.62 94 THR A N 1
ATOM 723 C CA . THR A 1 94 ? -5.195 -32.344 -9.062 1 79.62 94 THR A CA 1
ATOM 724 C C . THR A 1 94 ? -4.633 -32.031 -7.672 1 79.62 94 THR A C 1
ATOM 726 O O . THR A 1 94 ? -5.102 -32.594 -6.676 1 79.62 94 THR A O 1
ATOM 729 N N . LEU A 1 95 ? -3.805 -31.109 -7.645 1 89.56 95 LEU A N 1
ATOM 730 C CA . LEU A 1 95 ? -3.191 -30.797 -6.355 1 89.56 95 LEU A CA 1
ATOM 731 C C . LEU A 1 95 ? -4.188 -30.094 -5.434 1 89.56 95 LEU A C 1
ATOM 733 O O . LEU A 1 95 ? -4.922 -29.203 -5.867 1 89.56 95 LEU A O 1
ATOM 737 N N . GLU A 1 96 ? -4.32 -30.641 -4.246 1 92.06 96 GLU A N 1
ATOM 738 C CA . GLU A 1 96 ? -5.16 -30.047 -3.211 1 92.06 96 GLU A CA 1
ATOM 739 C C . GLU A 1 96 ? -4.391 -29.891 -1.903 1 92.06 96 GLU A C 1
ATOM 741 O O . GLU A 1 96 ? -3.32 -30.469 -1.727 1 92.06 96 GLU A O 1
ATOM 746 N N . GLY A 1 97 ? -4.891 -29.031 -1.049 1 94.31 97 GLY A N 1
ATOM 747 C CA . GLY A 1 97 ? -4.266 -28.844 0.25 1 94.31 97 GLY A CA 1
ATOM 748 C C . GLY A 1 97 ? -4.371 -27.406 0.76 1 94.31 97 GLY A C 1
ATOM 749 O O . GLY A 1 97 ? -5.113 -26.609 0.202 1 94.31 97 GLY A O 1
ATOM 750 N N . HIS A 1 98 ? -3.754 -27.25 1.957 1 96.06 98 HIS A N 1
ATOM 751 C CA . HIS A 1 98 ? -3.758 -25.953 2.639 1 96.06 98 HIS A CA 1
ATOM 752 C C . HIS A 1 98 ? -2.342 -25.516 3.002 1 96.06 98 HIS A C 1
ATOM 754 O O . HIS A 1 98 ? -1.54 -26.328 3.473 1 96.06 98 HIS A O 1
ATOM 760 N N . ILE A 1 99 ? -2.039 -24.344 2.67 1 97.88 99 ILE A N 1
ATOM 761 C CA . ILE A 1 99 ? -0.72 -23.797 2.979 1 97.88 99 ILE A CA 1
ATOM 762 C C . ILE A 1 99 ? -0.866 -22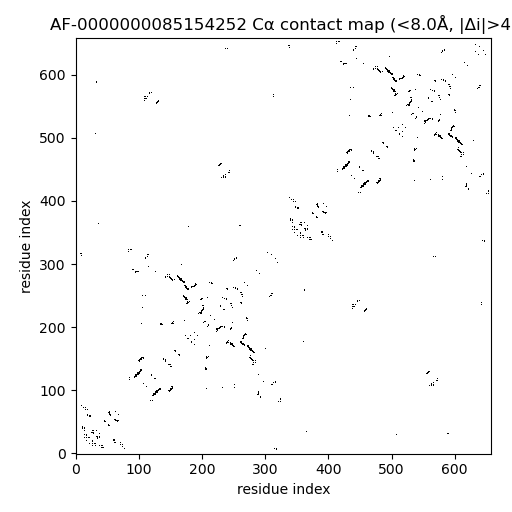.531 3.807 1 97.88 99 ILE A C 1
ATOM 764 O O . ILE A 1 99 ? -1.613 -21.625 3.434 1 97.88 99 ILE A O 1
ATOM 768 N N . GLU A 1 100 ? -0.194 -22.438 4.91 1 98.62 100 GLU A N 1
ATOM 769 C CA . GLU A 1 100 ? -0.102 -21.25 5.742 1 98.62 100 GLU A CA 1
ATOM 770 C C . GLU A 1 100 ? 1.231 -20.531 5.543 1 98.62 100 GLU A C 1
ATOM 772 O O . GLU A 1 100 ? 2.275 -21.016 5.977 1 98.62 100 GLU A O 1
ATOM 777 N N . VAL A 1 101 ? 1.128 -19.344 4.961 1 98.75 101 VAL A N 1
ATOM 778 C CA . VAL A 1 101 ? 2.318 -18.562 4.637 1 98.75 101 VAL A CA 1
ATOM 779 C C . VAL A 1 101 ? 2.402 -17.344 5.543 1 98.75 101 VAL A C 1
ATOM 781 O O . VAL A 1 101 ? 1.377 -16.766 5.906 1 98.75 101 VAL A O 1
ATOM 784 N N . VAL A 1 102 ? 3.578 -16.984 5.98 1 98.81 102 VAL A N 1
ATOM 785 C CA . VAL A 1 102 ? 3.814 -15.672 6.562 1 98.81 102 VAL A CA 1
ATOM 786 C C . VAL A 1 102 ? 4.906 -14.945 5.773 1 98.81 102 VAL A C 1
ATOM 788 O O . VAL A 1 102 ? 5.848 -15.578 5.289 1 98.81 102 VAL A O 1
ATOM 791 N N . ALA A 1 103 ? 4.719 -13.688 5.586 1 98.75 103 ALA A N 1
ATOM 792 C CA . ALA A 1 103 ? 5.707 -12.898 4.859 1 98.75 103 ALA A CA 1
ATOM 793 C C . ALA A 1 103 ? 5.969 -11.562 5.559 1 98.75 103 ALA A C 1
ATOM 795 O O . ALA A 1 103 ? 5.07 -11 6.188 1 98.75 103 ALA A O 1
ATOM 796 N N . SER A 1 104 ? 7.23 -11.125 5.418 1 98.19 104 SER A N 1
ATOM 797 C CA . SER A 1 104 ? 7.531 -9.766 5.848 1 98.19 104 SER A CA 1
ATOM 798 C C . SER A 1 104 ? 6.828 -8.742 4.965 1 98.19 104 SER A C 1
ATOM 800 O O . SER A 1 104 ? 6.379 -9.062 3.861 1 98.19 104 SER A O 1
ATOM 802 N N . THR A 1 105 ? 6.758 -7.574 5.418 1 97.62 105 THR A N 1
ATOM 803 C CA . THR A 1 105 ? 5.887 -6.543 4.867 1 97.62 105 THR A CA 1
ATOM 804 C C . THR A 1 105 ? 6.184 -6.32 3.387 1 97.62 105 THR A C 1
ATOM 806 O O . THR A 1 105 ? 5.266 -6.23 2.568 1 97.62 105 THR A O 1
ATOM 809 N N . THR A 1 106 ? 7.422 -6.227 2.998 1 97.31 106 THR A N 1
ATOM 810 C CA . THR A 1 106 ? 7.773 -6.004 1.6 1 97.31 106 THR A CA 1
ATOM 811 C C . THR A 1 106 ? 7.297 -7.164 0.731 1 97.31 106 THR A C 1
ATOM 813 O O . THR A 1 106 ? 6.582 -6.957 -0.251 1 97.31 106 THR A O 1
ATOM 816 N N . LEU A 1 107 ? 7.598 -8.32 1.119 1 97.88 107 LEU A N 1
ATOM 817 C CA . LEU A 1 107 ? 7.336 -9.492 0.298 1 97.88 107 LEU A CA 1
ATOM 818 C C . LEU A 1 107 ? 5.855 -9.859 0.325 1 97.88 107 LEU A C 1
ATOM 820 O O . LEU A 1 107 ? 5.301 -10.297 -0.685 1 97.88 107 LEU A O 1
ATOM 824 N N . GLY A 1 108 ? 5.25 -9.648 1.435 1 98.44 108 GLY A N 1
ATOM 825 C CA . GLY A 1 108 ? 3.852 -10.016 1.612 1 98.44 108 GLY A CA 1
ATOM 826 C C . GLY A 1 108 ? 2.896 -9.07 0.91 1 98.44 108 GLY A C 1
ATOM 827 O O . GLY A 1 108 ? 1.744 -9.422 0.65 1 98.44 108 GLY A O 1
ATOM 828 N N . ASN A 1 109 ? 3.381 -7.938 0.621 1 97.81 109 ASN A N 1
ATOM 829 C CA . ASN A 1 109 ? 2.465 -6.961 0.038 1 97.81 109 ASN A CA 1
ATOM 830 C C . ASN A 1 109 ? 2.775 -6.711 -1.436 1 97.81 109 ASN A C 1
ATOM 832 O O . ASN A 1 109 ? 1.884 -6.367 -2.213 1 97.81 109 ASN A O 1
ATOM 836 N N . TYR A 1 110 ? 3.992 -7.016 -1.876 1 96.88 110 TYR A N 1
ATOM 837 C CA . TYR A 1 110 ? 4.355 -6.48 -3.184 1 96.88 110 TYR A CA 1
ATOM 838 C C . TYR A 1 110 ? 4.812 -7.594 -4.121 1 96.88 110 TYR A C 1
ATOM 840 O O . TYR A 1 110 ? 4.922 -7.391 -5.332 1 96.88 110 TYR A O 1
ATOM 848 N N . ILE A 1 111 ? 5.074 -8.773 -3.598 1 96.12 111 ILE A N 1
ATOM 849 C CA . ILE A 1 111 ? 5.609 -9.844 -4.434 1 96.12 111 ILE A CA 1
ATOM 850 C C . ILE A 1 111 ? 4.703 -11.07 -4.344 1 96.12 111 ILE A C 1
ATOM 852 O O . ILE A 1 111 ? 4.109 -11.484 -5.344 1 96.12 111 ILE A O 1
ATOM 856 N N . LEU A 1 112 ? 4.457 -11.547 -3.162 1 97.88 112 LEU A N 1
ATOM 857 C CA . LEU A 1 112 ? 3.85 -12.859 -2.955 1 97.88 112 LEU A CA 1
ATOM 858 C C . LEU A 1 112 ? 2.396 -12.859 -3.418 1 97.88 112 LEU A C 1
ATOM 860 O O . LEU A 1 112 ? 1.903 -13.875 -3.922 1 97.88 112 LEU A O 1
ATOM 864 N N . PRO A 1 113 ? 1.68 -11.75 -3.264 1 97.69 113 PRO A N 1
ATOM 865 C CA . PRO A 1 113 ? 0.291 -11.82 -3.725 1 97.69 113 PRO A CA 1
ATOM 866 C C . PRO A 1 113 ? 0.178 -12.148 -5.211 1 97.69 113 PRO A C 1
ATOM 868 O O . PRO A 1 113 ? -0.718 -12.898 -5.613 1 97.69 113 PRO A O 1
ATOM 871 N N . TYR A 1 114 ? 1.071 -11.625 -6.008 1 93.31 114 TYR A N 1
ATOM 872 C CA . TYR A 1 114 ? 1.07 -11.938 -7.434 1 93.31 114 TYR A CA 1
ATOM 873 C C . TYR A 1 114 ? 1.444 -13.398 -7.672 1 93.31 114 TYR A C 1
ATOM 875 O O . TYR A 1 114 ? 0.825 -14.078 -8.492 1 93.31 114 TYR A O 1
ATOM 883 N N . LEU A 1 115 ? 2.412 -13.859 -6.949 1 93.88 115 LEU A N 1
ATOM 884 C CA . LEU A 1 115 ? 2.842 -15.25 -7.082 1 93.88 115 LEU A CA 1
ATOM 885 C C . LEU A 1 115 ? 1.737 -16.203 -6.645 1 93.88 115 LEU A C 1
ATOM 887 O O . LEU A 1 115 ? 1.479 -17.203 -7.312 1 93.88 115 LEU A O 1
ATOM 891 N N . ILE A 1 116 ? 1.122 -15.875 -5.52 1 96.06 116 ILE A N 1
ATOM 892 C CA . ILE A 1 116 ? 0.038 -16.703 -5.012 1 96.06 116 ILE A CA 1
ATOM 893 C C . ILE A 1 116 ? -1.111 -16.734 -6.02 1 96.06 116 ILE A C 1
ATOM 895 O O . ILE A 1 116 ? -1.703 -17.781 -6.27 1 96.06 116 ILE A O 1
ATOM 899 N N . GLY A 1 117 ? -1.421 -15.531 -6.574 1 92.56 117 GLY A N 1
ATOM 900 C CA . GLY A 1 117 ? -2.441 -15.492 -7.609 1 92.56 117 GLY A CA 1
ATOM 901 C C . GLY A 1 117 ? -2.133 -16.391 -8.789 1 92.56 117 GLY A C 1
ATOM 902 O O . GLY A 1 117 ? -2.994 -17.156 -9.242 1 92.56 117 GLY A O 1
ATOM 903 N N . ALA A 1 118 ? -0.934 -16.344 -9.266 1 86.44 118 ALA A N 1
ATOM 904 C CA . ALA A 1 118 ? -0.507 -17.172 -10.391 1 86.44 118 ALA A CA 1
ATOM 905 C C . ALA A 1 118 ? -0.544 -18.656 -10.023 1 86.44 118 ALA A C 1
ATOM 907 O O . ALA A 1 118 ? -0.986 -19.484 -10.812 1 86.44 118 ALA A O 1
ATOM 908 N N . PHE A 1 119 ? -0.057 -18.969 -8.836 1 91.5 119 PHE A N 1
ATOM 909 C CA . PHE A 1 119 ? -0.046 -20.344 -8.344 1 91.5 119 PHE A CA 1
ATOM 910 C C . PHE A 1 119 ? -1.46 -20.906 -8.281 1 91.5 119 PHE A C 1
ATOM 912 O O . PHE A 1 119 ? -1.7 -22.047 -8.688 1 91.5 119 PHE A O 1
ATOM 919 N N . LYS A 1 120 ? -2.402 -20.125 -7.809 1 90.88 120 LYS A N 1
ATOM 920 C CA . LYS A 1 120 ? -3.777 -20.578 -7.617 1 90.88 120 LYS A CA 1
ATOM 921 C C . LYS A 1 120 ? -4.492 -20.75 -8.953 1 90.88 120 LYS A C 1
ATOM 923 O O . LYS A 1 120 ? -5.461 -21.516 -9.047 1 90.88 120 LYS A O 1
ATOM 928 N N . ARG A 1 121 ? -4.051 -20.078 -9.922 1 82.19 121 ARG A N 1
ATOM 929 C CA . ARG A 1 121 ? -4.613 -20.297 -11.25 1 82.19 121 ARG A CA 1
ATOM 930 C C . ARG A 1 121 ? -4.285 -21.688 -11.758 1 82.19 121 ARG A C 1
ATOM 932 O O . ARG A 1 121 ? -5.098 -22.312 -12.445 1 82.19 121 ARG A O 1
ATOM 939 N N . VAL A 1 122 ? -3.125 -22.141 -11.359 1 80.19 122 VAL A N 1
ATOM 940 C CA . VAL A 1 122 ? -2.664 -23.469 -11.797 1 80.19 122 VAL A CA 1
ATOM 941 C C . VAL A 1 122 ? -3.186 -24.531 -10.844 1 80.19 122 VAL A C 1
ATOM 943 O O . VAL A 1 122 ? -3.475 -25.656 -11.258 1 80.19 122 VAL A O 1
ATOM 946 N N . HIS A 1 123 ? -3.297 -24.125 -9.633 1 89.12 123 HIS A N 1
ATOM 947 C CA . HIS A 1 123 ? -3.744 -25.062 -8.602 1 89.12 123 HIS A CA 1
ATOM 948 C C . HIS A 1 123 ? -4.938 -24.5 -7.832 1 89.12 123 HIS A C 1
ATOM 950 O O . HIS A 1 123 ? -4.824 -24.188 -6.648 1 89.12 123 HIS A O 1
ATOM 956 N N . PRO A 1 124 ? -6.09 -24.5 -8.422 1 87.44 124 PRO A N 1
ATOM 957 C CA . PRO A 1 124 ? -7.254 -23.812 -7.852 1 87.44 124 PRO A CA 1
ATOM 958 C C . PRO A 1 124 ? -7.766 -24.5 -6.582 1 87.44 124 PRO A C 1
ATOM 960 O O . PRO A 1 124 ? -8.5 -23.875 -5.801 1 87.44 124 PRO A O 1
ATOM 963 N N . LYS A 1 125 ? -7.383 -25.719 -6.355 1 91 125 LYS A N 1
ATOM 964 C CA . LYS A 1 125 ? -7.926 -26.438 -5.215 1 91 125 LYS A CA 1
ATOM 965 C C . LYS A 1 125 ? -7.023 -26.297 -3.99 1 91 125 LYS A C 1
ATOM 967 O O . LYS A 1 125 ? -7.363 -26.766 -2.904 1 91 125 LYS A O 1
ATOM 972 N N . VAL A 1 126 ? -5.918 -25.703 -4.133 1 93.94 126 VAL A N 1
ATOM 973 C CA . VAL A 1 126 ? -5.039 -25.422 -2.998 1 93.94 126 VAL A CA 1
ATOM 974 C C . VAL A 1 126 ? -5.453 -24.125 -2.326 1 93.94 126 VAL A C 1
ATOM 976 O O . VAL A 1 126 ? -5.625 -23.094 -2.994 1 93.94 126 VAL A O 1
ATOM 979 N N . GLN A 1 127 ? -5.68 -24.156 -1.092 1 95.19 127 GLN A N 1
ATOM 980 C CA . GLN A 1 127 ? -5.949 -22.953 -0.315 1 95.19 127 GLN A CA 1
ATOM 981 C C . GLN A 1 127 ? -4.656 -22.359 0.238 1 95.19 127 GLN A C 1
ATOM 983 O O . GLN A 1 127 ? -3.881 -23.047 0.898 1 95.19 127 GLN A O 1
ATOM 988 N N . VAL A 1 128 ? -4.422 -21.125 -0.073 1 96.94 128 VAL A N 1
ATOM 989 C CA . VAL A 1 128 ? -3.236 -20.422 0.42 1 96.94 128 VAL A CA 1
ATOM 990 C C . VAL A 1 128 ? -3.654 -19.234 1.274 1 96.94 128 VAL A C 1
ATOM 992 O O . VAL A 1 128 ? -4.363 -18.344 0.802 1 96.94 128 VAL A O 1
ATOM 995 N N . ASN A 1 129 ? -3.309 -19.219 2.514 1 98.25 129 ASN A N 1
ATOM 996 C CA . ASN A 1 129 ? -3.451 -18.062 3.404 1 98.25 129 ASN A CA 1
ATOM 997 C C . ASN A 1 129 ? -2.102 -17.422 3.709 1 98.25 129 ASN A C 1
ATOM 999 O O . ASN A 1 129 ? -1.079 -18.109 3.764 1 98.25 129 ASN A O 1
ATOM 1003 N N . MET A 1 130 ? -2.166 -16.109 3.873 1 98.56 130 MET A N 1
ATOM 1004 C CA . MET A 1 130 ? -0.9 -15.453 4.164 1 98.56 130 MET A CA 1
ATOM 1005 C C . MET A 1 130 ? -1.094 -14.336 5.184 1 98.56 130 MET A C 1
ATOM 1007 O O . MET A 1 130 ? -1.933 -13.453 4.996 1 98.56 130 MET A O 1
ATOM 1011 N N . LEU A 1 131 ? -0.324 -14.383 6.227 1 97.88 131 LEU A N 1
ATOM 1012 C CA . LEU A 1 131 ? -0.197 -13.258 7.152 1 97.88 131 LEU A CA 1
ATOM 1013 C C . LEU A 1 131 ? 0.969 -12.359 6.754 1 97.88 131 LEU A C 1
ATOM 1015 O O . LEU A 1 131 ? 1.936 -12.82 6.145 1 97.88 131 LEU A O 1
ATOM 1019 N N . VAL A 1 132 ? 0.823 -11.062 7.066 1 97.88 132 VAL A N 1
ATOM 1020 C CA . VAL A 1 132 ? 1.866 -10.086 6.785 1 97.88 132 VAL A CA 1
ATOM 1021 C C . VAL A 1 132 ? 2.285 -9.391 8.078 1 97.88 132 VAL A C 1
ATOM 1023 O O . VAL A 1 132 ? 1.469 -8.734 8.727 1 97.88 132 VAL A O 1
ATOM 1026 N N . TYR A 1 133 ? 3.562 -9.547 8.438 1 96.31 133 TYR A N 1
ATOM 1027 C CA . TYR A 1 133 ? 4.148 -8.953 9.633 1 96.31 133 TYR A CA 1
ATOM 1028 C C . TYR A 1 133 ? 5.586 -8.516 9.383 1 96.31 133 TYR A C 1
ATOM 1030 O O . TYR A 1 133 ? 6.121 -8.734 8.289 1 96.31 133 TYR A O 1
ATOM 1038 N N . ASN A 1 134 ? 6.16 -7.746 10.32 1 95 134 ASN A N 1
ATOM 1039 C CA . ASN A 1 134 ? 7.59 -7.496 10.172 1 95 134 ASN A CA 1
ATOM 1040 C C . ASN A 1 134 ? 8.406 -8.773 10.344 1 95 134 ASN A C 1
ATOM 1042 O O . ASN A 1 134 ? 7.859 -9.82 10.688 1 95 134 ASN A O 1
ATOM 1046 N N . THR A 1 135 ? 9.664 -8.703 10.109 1 97.06 135 THR A N 1
ATOM 1047 C CA . THR A 1 135 ? 10.508 -9.891 10.031 1 97.06 135 THR A CA 1
ATOM 1048 C C . THR A 1 135 ? 10.547 -10.609 11.367 1 97.06 135 THR A C 1
ATOM 1050 O O . THR A 1 135 ? 10.453 -11.836 11.422 1 97.06 135 THR A O 1
ATOM 1053 N N . ARG A 1 136 ? 10.75 -9.891 12.422 1 96.56 136 ARG A N 1
ATOM 1054 C CA . ARG A 1 136 ? 10.82 -10.508 13.742 1 96.56 136 ARG A CA 1
ATOM 1055 C C . ARG A 1 136 ? 9.578 -11.344 14.023 1 96.56 136 ARG A C 1
ATOM 1057 O O . ARG A 1 136 ? 9.688 -12.508 14.414 1 96.56 136 ARG A O 1
ATOM 1064 N N . GLN A 1 137 ? 8.398 -10.773 13.828 1 96.06 137 GLN A N 1
ATOM 1065 C CA . GLN A 1 137 ? 7.145 -11.469 14.094 1 96.06 137 GLN A CA 1
ATOM 1066 C C . GLN A 1 137 ? 6.949 -12.633 13.133 1 96.06 137 GLN A C 1
ATOM 1068 O O . GLN A 1 137 ? 6.473 -13.703 13.523 1 96.06 137 GLN A O 1
ATOM 1073 N N . ALA A 1 138 ? 7.293 -12.438 11.914 1 97.62 138 ALA A N 1
ATOM 1074 C CA . ALA A 1 138 ? 7.172 -13.5 10.93 1 97.62 138 ALA A CA 1
ATOM 1075 C C . ALA A 1 138 ? 8 -14.719 11.328 1 97.62 138 ALA A C 1
ATOM 1077 O O . ALA A 1 138 ? 7.512 -15.852 11.297 1 97.62 138 ALA A O 1
ATOM 1078 N N . LYS A 1 139 ? 9.234 -14.453 11.695 1 97.5 139 LYS A N 1
ATOM 1079 C CA . LYS A 1 139 ? 10.117 -15.539 12.117 1 97.5 139 LYS A CA 1
ATOM 1080 C C . LYS A 1 139 ? 9.547 -16.281 13.32 1 97.5 139 LYS A C 1
ATOM 1082 O O . LYS A 1 139 ? 9.609 -17.516 13.383 1 97.5 139 LYS A O 1
ATOM 1087 N N . GLU A 1 140 ? 9.023 -15.523 14.227 1 97.38 140 GLU A N 1
ATOM 1088 C CA . GLU A 1 140 ? 8.477 -16.109 15.438 1 97.38 140 GLU A CA 1
ATOM 1089 C C . GLU A 1 140 ? 7.285 -17.016 15.125 1 97.38 140 GLU A C 1
ATOM 1091 O O . GLU A 1 140 ? 7.113 -18.062 15.75 1 97.38 140 GLU A O 1
ATOM 1096 N N . LEU A 1 141 ? 6.461 -16.609 14.211 1 97.81 141 LEU A N 1
ATOM 1097 C CA . LEU A 1 141 ? 5.301 -17.422 13.836 1 97.81 141 LEU A CA 1
ATOM 1098 C C . LEU A 1 141 ? 5.73 -18.734 13.211 1 97.81 141 LEU A C 1
ATOM 1100 O O . LEU A 1 141 ? 5.129 -19.781 13.477 1 97.81 141 LEU A O 1
ATOM 1104 N N . VAL A 1 142 ? 6.785 -18.719 12.414 1 98.31 142 VAL A N 1
ATOM 1105 C CA . VAL A 1 142 ? 7.309 -19.938 11.812 1 98.31 142 VAL A CA 1
ATOM 1106 C C . VAL A 1 142 ? 7.93 -20.812 12.891 1 98.31 142 VAL A C 1
ATOM 1108 O O . VAL A 1 142 ? 7.68 -22.031 12.938 1 98.31 142 VAL A O 1
ATOM 1111 N N . ARG A 1 143 ? 8.711 -20.172 13.703 1 97.56 143 ARG A N 1
ATOM 1112 C CA . ARG A 1 143 ? 9.383 -20.906 14.773 1 97.56 143 ARG A CA 1
ATOM 1113 C C . ARG A 1 143 ? 8.375 -21.609 15.672 1 97.56 143 ARG A C 1
ATOM 1115 O O . ARG A 1 143 ? 8.602 -22.75 16.094 1 97.56 143 ARG A O 1
ATOM 1122 N N . ALA A 1 144 ? 7.273 -21 15.93 1 97.5 144 ALA A N 1
ATOM 1123 C CA . ALA A 1 144 ? 6.23 -21.516 16.812 1 97.5 144 ALA A CA 1
ATOM 1124 C C . ALA A 1 144 ? 5.398 -22.578 16.109 1 97.5 144 ALA A C 1
ATOM 1126 O O . ALA A 1 144 ? 4.504 -23.188 16.703 1 97.5 144 ALA A O 1
ATOM 1127 N N . GLY A 1 145 ? 5.621 -22.812 14.844 1 97.25 145 GLY A N 1
ATOM 1128 C CA . GLY A 1 145 ? 4.914 -23.828 14.086 1 97.25 145 GLY A CA 1
ATOM 1129 C C . GLY A 1 145 ? 3.529 -23.391 13.648 1 97.25 145 GLY A C 1
ATOM 1130 O O . GLY A 1 145 ? 2.701 -24.219 13.266 1 97.25 145 GLY A O 1
ATOM 1131 N N . LYS A 1 146 ? 3.238 -22.125 13.703 1 97.56 146 LYS A N 1
ATOM 1132 C CA . LYS A 1 146 ? 1.927 -21.594 13.344 1 97.56 146 LYS A CA 1
ATOM 1133 C C . LYS A 1 146 ? 1.822 -21.359 11.844 1 97.56 146 LYS A C 1
ATOM 1135 O O . LYS A 1 146 ? 0.724 -21.172 11.312 1 97.56 146 LYS A O 1
ATOM 1140 N N . MET A 1 147 ? 2.932 -21.312 11.18 1 98.44 147 MET A N 1
ATOM 1141 C CA . MET A 1 147 ? 3.021 -21.094 9.742 1 98.44 147 MET A CA 1
ATOM 1142 C C . MET A 1 147 ? 3.926 -22.141 9.094 1 98.44 147 MET A C 1
ATOM 1144 O O . MET A 1 147 ? 4.898 -22.594 9.703 1 98.44 147 MET A O 1
ATOM 1148 N N . ASP A 1 148 ? 3.611 -22.5 7.836 1 98.56 148 ASP A N 1
ATOM 1149 C CA . ASP A 1 148 ? 4.348 -23.547 7.145 1 98.56 148 ASP A CA 1
ATOM 1150 C C . ASP A 1 148 ? 5.664 -23.016 6.582 1 98.56 148 ASP A C 1
ATOM 1152 O O . ASP A 1 148 ? 6.656 -23.75 6.516 1 98.56 148 ASP A O 1
ATOM 1156 N N . VAL A 1 149 ? 5.652 -21.812 6.129 1 98.75 149 VAL A N 1
ATOM 1157 C CA . VAL A 1 149 ? 6.809 -21.219 5.469 1 98.75 149 VAL A CA 1
ATOM 1158 C C . VAL A 1 149 ? 6.773 -19.703 5.629 1 98.75 149 VAL A C 1
ATOM 1160 O O . VAL A 1 149 ? 5.695 -19.109 5.703 1 98.75 149 VAL A O 1
ATOM 1163 N N . GLY A 1 150 ? 7.934 -19.141 5.785 1 98.81 150 GLY A N 1
ATOM 1164 C CA . GLY A 1 150 ? 8.078 -17.703 5.855 1 98.81 150 GLY A CA 1
ATOM 1165 C C . GLY A 1 150 ? 8.977 -17.141 4.766 1 98.81 150 GLY A C 1
ATOM 1166 O O . GLY A 1 150 ? 9.969 -17.766 4.391 1 98.81 150 GLY A O 1
ATOM 1167 N N . TYR A 1 151 ? 8.617 -16 4.195 1 98.75 151 TYR A N 1
ATOM 1168 C CA . TYR A 1 151 ? 9.445 -15.219 3.291 1 98.75 151 TYR A CA 1
ATOM 1169 C C . TYR A 1 151 ? 9.805 -13.875 3.918 1 98.75 151 TYR A C 1
ATOM 1171 O O . TYR A 1 151 ? 8.93 -13.055 4.191 1 98.75 151 TYR A O 1
ATOM 1179 N N . VAL A 1 152 ? 11.117 -13.656 4.121 1 98.31 152 VAL A N 1
ATOM 1180 C CA . VAL A 1 152 ? 11.453 -12.539 4.992 1 98.31 152 VAL A CA 1
ATOM 1181 C C . VAL A 1 152 ? 12.641 -11.773 4.422 1 98.31 152 VAL 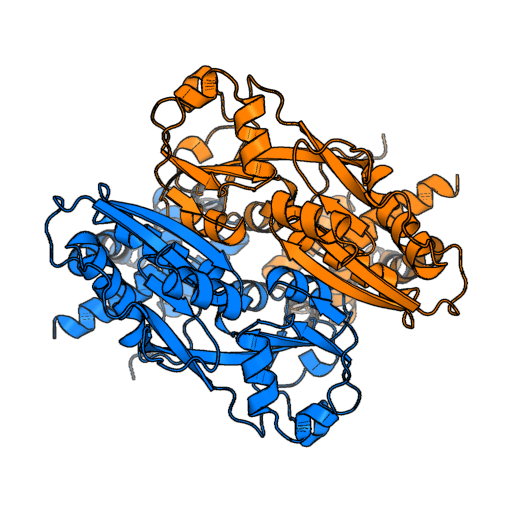A C 1
ATOM 1183 O O . VAL A 1 152 ? 13.398 -12.312 3.604 1 98.31 152 VAL A O 1
ATOM 1186 N N . GLU A 1 153 ? 12.672 -10.539 4.832 1 96.62 153 GLU A N 1
ATOM 1187 C CA . GLU A 1 153 ? 13.82 -9.68 4.582 1 96.62 153 GLU A CA 1
ATOM 1188 C C . GLU A 1 153 ? 14.656 -9.492 5.844 1 96.62 153 GLU A C 1
ATOM 1190 O O . GLU A 1 153 ? 14.203 -9.812 6.949 1 96.62 153 GLU A O 1
ATOM 1195 N N . GLY A 1 154 ? 15.883 -9.023 5.707 1 91.69 154 GLY A N 1
ATOM 1196 C CA . GLY A 1 154 ? 16.734 -8.703 6.848 1 91.69 154 GLY A CA 1
ATOM 1197 C C . GLY A 1 154 ? 17.797 -9.75 7.105 1 91.69 154 GLY A C 1
ATOM 1198 O O . GLY A 1 154 ? 17.953 -10.703 6.332 1 91.69 154 GLY A O 1
ATOM 1199 N N . PRO A 1 155 ? 18.547 -9.461 8.133 1 91.19 155 PRO A N 1
ATOM 1200 C CA . PRO A 1 155 ? 19.641 -10.359 8.492 1 91.19 155 PRO A CA 1
ATOM 1201 C C . PRO A 1 155 ? 19.188 -11.555 9.328 1 91.19 155 PRO A C 1
ATOM 1203 O O . PRO A 1 155 ? 19.609 -11.719 10.469 1 91.19 155 PRO A O 1
ATOM 1206 N N . VAL A 1 156 ? 18.5 -12.445 8.719 1 92.69 156 VAL A N 1
ATOM 1207 C CA . VAL A 1 156 ? 17.953 -13.625 9.375 1 92.69 156 VAL A CA 1
ATOM 1208 C C . VAL A 1 156 ? 18.906 -14.805 9.195 1 92.69 156 VAL A C 1
ATOM 1210 O O . VAL A 1 156 ? 19.359 -15.078 8.078 1 92.69 156 VAL A O 1
ATOM 1213 N N . GLN A 1 157 ? 19.156 -15.406 10.289 1 92.19 157 GLN A N 1
ATOM 1214 C CA . GLN A 1 157 ? 20.062 -16.547 10.266 1 92.19 157 GLN A CA 1
ATOM 1215 C C . GLN A 1 157 ? 19.344 -17.828 10.711 1 92.19 157 GLN A C 1
ATOM 1217 O O . GLN A 1 157 ? 18.344 -17.766 11.43 1 92.19 157 GLN A O 1
ATOM 1222 N N . ALA A 1 158 ? 19.953 -18.875 10.242 1 94 158 ALA A N 1
ATOM 1223 C CA . ALA A 1 158 ? 19.453 -20.172 10.695 1 94 158 ALA A CA 1
ATOM 1224 C C . ALA A 1 158 ? 19.672 -20.359 12.188 1 94 158 ALA A C 1
ATOM 1226 O O . ALA A 1 158 ? 20.609 -19.781 12.766 1 94 158 ALA A O 1
ATOM 1227 N N . THR A 1 159 ? 18.766 -21.078 12.766 1 94.94 159 THR A N 1
ATOM 1228 C CA . THR A 1 159 ? 18.891 -21.484 14.156 1 94.94 159 THR A CA 1
ATOM 1229 C C . THR A 1 159 ? 18.719 -23 14.297 1 94.94 159 THR A C 1
ATOM 1231 O O . THR A 1 159 ? 18.688 -23.719 13.297 1 94.94 159 THR A O 1
ATOM 1234 N N . GLU A 1 160 ? 18.688 -23.453 15.492 1 94.12 160 GLU A N 1
ATOM 1235 C CA . GLU A 1 160 ? 18.531 -24.891 15.758 1 94.12 160 GLU A CA 1
ATOM 1236 C C . GLU A 1 160 ? 17.203 -25.406 15.227 1 94.12 160 GLU A C 1
ATOM 1238 O O . GLU A 1 160 ? 17.094 -26.562 14.812 1 94.12 160 GLU A O 1
ATOM 1243 N N . ASP A 1 161 ? 16.328 -24.5 15.203 1 96.62 161 ASP A N 1
ATOM 1244 C CA . ASP A 1 161 ? 14.984 -24.969 14.867 1 96.62 161 ASP A CA 1
ATOM 1245 C C . ASP A 1 161 ? 14.555 -24.484 13.484 1 96.62 161 ASP A C 1
ATOM 1247 O O . ASP A 1 161 ? 13.578 -24.969 12.922 1 96.62 161 ASP A O 1
ATOM 1251 N N . LEU A 1 162 ? 15.281 -23.531 12.984 1 97.62 162 LEU A N 1
ATOM 1252 C CA . LEU A 1 162 ? 14.844 -22.906 11.742 1 97.62 162 LEU A CA 1
ATOM 1253 C C . LEU A 1 162 ? 15.852 -23.141 10.625 1 97.62 162 LEU A C 1
ATOM 1255 O O . LEU A 1 162 ? 17.062 -22.953 10.82 1 97.62 162 LEU A O 1
ATOM 1259 N N . HIS A 1 163 ? 15.312 -23.609 9.508 1 97.81 163 HIS A N 1
ATOM 1260 C CA . HIS A 1 163 ? 16.062 -23.578 8.258 1 97.81 163 HIS A CA 1
ATOM 1261 C C . HIS A 1 163 ? 15.875 -22.234 7.543 1 97.81 163 HIS A C 1
ATOM 1263 O O . HIS A 1 163 ? 14.758 -21.734 7.434 1 97.81 163 HIS A O 1
ATOM 1269 N N . VAL A 1 164 ? 16.953 -21.641 7.125 1 97.94 164 VAL A N 1
ATOM 1270 C CA . VAL A 1 164 ? 16.922 -20.391 6.383 1 97.94 164 VAL A CA 1
ATOM 1271 C C . VAL A 1 164 ? 17.719 -20.547 5.086 1 97.94 164 VAL A C 1
ATOM 1273 O O . VAL A 1 164 ? 18.875 -20.969 5.105 1 97.94 164 VAL A O 1
ATOM 1276 N N . ARG A 1 165 ? 17.172 -20.203 3.938 1 96.31 165 ARG A N 1
ATOM 1277 C CA . ARG A 1 165 ? 17.875 -20.281 2.664 1 96.31 165 ARG A CA 1
ATOM 1278 C C . ARG A 1 165 ? 17.672 -19 1.852 1 96.31 165 ARG A C 1
ATOM 1280 O O . ARG A 1 165 ? 16.641 -18.344 1.967 1 96.31 165 ARG A O 1
ATOM 1287 N N . PRO A 1 166 ? 18.641 -18.703 0.973 1 95.75 166 PRO A N 1
ATOM 1288 C CA . PRO A 1 166 ? 18.469 -17.547 0.091 1 95.75 166 PRO A CA 1
ATOM 1289 C C . PRO A 1 166 ? 17.344 -17.734 -0.925 1 95.75 166 PRO A C 1
ATOM 1291 O O . PRO A 1 166 ? 17.141 -18.859 -1.408 1 95.75 166 PRO A O 1
ATOM 1294 N N . TRP A 1 167 ? 16.641 -16.734 -1.165 1 95.38 167 TRP A N 1
ATOM 1295 C CA . TRP A 1 167 ? 15.609 -16.75 -2.199 1 95.38 167 TRP A CA 1
ATOM 1296 C C . TRP A 1 167 ? 16.031 -15.906 -3.4 1 95.38 167 TRP A C 1
ATOM 1298 O O . TRP A 1 167 ? 16.75 -16.391 -4.281 1 95.38 167 TRP A O 1
ATOM 1308 N N . PHE A 1 168 ? 15.852 -14.539 -3.395 1 93.38 168 PHE A N 1
ATOM 1309 C CA . PHE A 1 168 ? 16.391 -13.648 -4.418 1 93.38 168 PHE A CA 1
ATOM 1310 C C . PHE A 1 168 ? 16.828 -12.32 -3.807 1 93.38 168 PHE A C 1
ATOM 1312 O O . PHE A 1 168 ? 16.688 -12.109 -2.6 1 93.38 168 PHE A O 1
ATOM 1319 N N . GLU A 1 169 ? 17.453 -11.516 -4.625 1 92.94 169 GLU A N 1
ATOM 1320 C CA . GLU A 1 169 ? 18.047 -10.281 -4.105 1 92.94 169 GLU A CA 1
ATOM 1321 C C . GLU A 1 169 ? 17.219 -9.062 -4.488 1 92.94 169 GLU A C 1
ATOM 1323 O O . GLU A 1 169 ? 16.562 -9.055 -5.539 1 92.94 169 GLU A O 1
ATOM 1328 N N . ASP A 1 170 ? 17.25 -8.133 -3.564 1 92.81 170 ASP A N 1
ATOM 1329 C CA . ASP A 1 170 ? 16.781 -6.789 -3.898 1 92.81 170 ASP A CA 1
ATOM 1330 C C . ASP A 1 170 ? 17.734 -5.723 -3.371 1 92.81 170 ASP A C 1
ATOM 1332 O O . ASP A 1 170 ? 18.875 -6.027 -3.021 1 92.81 170 ASP A O 1
ATOM 1336 N N . GLU A 1 171 ? 17.297 -4.449 -3.59 1 95.44 171 GLU A N 1
ATOM 1337 C CA . GLU A 1 171 ? 18.141 -3.322 -3.199 1 95.44 171 GLU A CA 1
ATOM 1338 C C . GLU A 1 171 ? 17.328 -2.25 -2.477 1 95.44 171 GLU A C 1
ATOM 1340 O O . GLU A 1 171 ? 16.203 -1.941 -2.873 1 95.44 171 GLU A O 1
ATOM 1345 N N . LEU A 1 172 ? 17.938 -1.82 -1.357 1 97.56 172 LEU A N 1
ATOM 1346 C CA . LEU A 1 172 ? 17.344 -0.655 -0.722 1 97.56 172 LEU A CA 1
ATOM 1347 C C . LEU A 1 172 ? 17.719 0.625 -1.453 1 97.56 172 LEU A C 1
ATOM 1349 O O . LEU A 1 172 ? 18.859 0.765 -1.908 1 97.56 172 LEU A O 1
ATOM 1353 N N . VAL A 1 173 ? 16.812 1.573 -1.539 1 97.88 173 VAL A N 1
ATOM 1354 C CA . VAL A 1 173 ? 17 2.857 -2.205 1 97.88 173 VAL A CA 1
ATOM 1355 C C . VAL A 1 173 ? 16.469 3.982 -1.316 1 97.88 173 VAL A C 1
ATOM 1357 O O . VAL A 1 173 ? 15.648 3.75 -0.427 1 97.88 173 VAL A O 1
ATOM 1360 N N . VAL A 1 174 ? 16.969 5.109 -1.558 1 98.38 174 VAL A N 1
ATOM 1361 C CA . VAL A 1 174 ? 16.469 6.289 -0.857 1 98.38 174 VAL A CA 1
ATOM 1362 C C . VAL A 1 174 ? 15.242 6.836 -1.581 1 98.38 174 VAL A C 1
ATOM 1364 O O . VAL A 1 174 ? 15.242 6.953 -2.809 1 98.38 174 VAL A O 1
ATOM 1367 N N . LEU A 1 175 ? 14.227 7.125 -0.781 1 98.06 175 LEU A N 1
ATOM 1368 C CA . LEU A 1 175 ? 12.984 7.699 -1.285 1 98.06 175 LEU A CA 1
ATOM 1369 C C . LEU A 1 175 ? 12.867 9.172 -0.896 1 98.06 175 LEU A C 1
ATOM 1371 O O . LEU A 1 175 ? 13.125 9.531 0.255 1 98.06 175 LEU A O 1
ATOM 1375 N N . CYS A 1 176 ? 12.492 9.984 -1.833 1 95.56 176 CYS A N 1
ATOM 1376 C CA . CYS A 1 176 ? 12.188 11.375 -1.536 1 95.56 176 CYS A CA 1
ATOM 1377 C C . CYS A 1 176 ? 10.984 11.852 -2.342 1 95.56 176 CYS A C 1
ATOM 1379 O O . CYS A 1 176 ? 10.578 11.203 -3.307 1 95.56 176 CYS A O 1
ATOM 1381 N N . GLY A 1 177 ? 10.32 12.844 -1.809 1 90.69 177 GLY A N 1
ATOM 1382 C CA . GLY A 1 177 ? 9.211 13.43 -2.549 1 90.69 177 GLY A CA 1
ATOM 1383 C C . GLY A 1 177 ? 9.633 14.047 -3.867 1 90.69 177 GLY A C 1
ATOM 1384 O O . GLY A 1 177 ? 10.812 14.367 -4.059 1 90.69 177 GLY A O 1
ATOM 1385 N N . PRO A 1 178 ? 8.711 14.172 -4.703 1 78.25 178 PRO A N 1
ATOM 1386 C CA . PRO A 1 178 ? 9.055 14.695 -6.027 1 78.25 178 PRO A CA 1
ATOM 1387 C C . PRO A 1 178 ? 9.562 16.125 -5.977 1 78.25 178 PRO A C 1
ATOM 1389 O O . PRO A 1 178 ? 10.305 16.562 -6.871 1 78.25 178 PRO A O 1
ATOM 1392 N N . ASN A 1 179 ? 9.234 16.844 -4.918 1 75 179 ASN A N 1
ATOM 1393 C CA . ASN A 1 179 ? 9.648 18.234 -4.809 1 75 179 ASN A CA 1
ATOM 1394 C C . ASN A 1 179 ? 10.867 18.391 -3.91 1 75 179 ASN A C 1
ATOM 1396 O O . ASN A 1 179 ? 11.359 19.5 -3.701 1 75 179 ASN A O 1
ATOM 1400 N N . ASP A 1 180 ? 11.297 17.312 -3.396 1 85.19 180 ASP A N 1
ATOM 1401 C CA . ASP A 1 180 ? 12.508 17.344 -2.59 1 85.19 180 ASP A CA 1
ATOM 1402 C C . ASP A 1 180 ? 13.727 17.703 -3.441 1 85.19 180 ASP A C 1
ATOM 1404 O O . ASP A 1 180 ? 13.852 17.234 -4.574 1 85.19 180 ASP A O 1
ATOM 1408 N N . PRO A 1 181 ? 14.625 18.578 -2.986 1 86.69 181 PRO A N 1
ATOM 1409 C CA . PRO A 1 181 ? 15.836 18.891 -3.75 1 86.69 181 PRO A CA 1
ATOM 1410 C C . PRO A 1 181 ? 16.594 17.656 -4.203 1 86.69 181 PRO A C 1
ATOM 1412 O O . PRO A 1 181 ? 17.203 17.656 -5.281 1 86.69 181 PRO A O 1
ATOM 1415 N N . LEU A 1 182 ? 16.562 16.656 -3.482 1 93.12 182 LEU A N 1
ATOM 1416 C CA . LEU A 1 182 ? 17.266 15.422 -3.805 1 93.12 182 LEU A CA 1
ATOM 1417 C C . LEU A 1 182 ? 16.703 14.789 -5.07 1 93.12 182 LEU A C 1
ATOM 1419 O O . LEU A 1 182 ? 17.359 13.953 -5.695 1 93.12 182 LEU A O 1
ATOM 1423 N N . ALA A 1 183 ? 15.484 15.117 -5.355 1 87.12 183 ALA A N 1
ATOM 1424 C CA . ALA A 1 183 ? 14.82 14.508 -6.504 1 87.12 183 ALA A CA 1
ATOM 1425 C C . ALA A 1 183 ? 15.555 14.852 -7.801 1 87.12 183 ALA A C 1
ATOM 1427 O O . ALA A 1 183 ? 15.383 14.164 -8.812 1 87.12 183 ALA A O 1
ATOM 1428 N N . ASN A 1 184 ? 16.344 15.836 -7.738 1 82.38 184 ASN A N 1
ATOM 1429 C CA . ASN A 1 184 ? 17.094 16.266 -8.914 1 82.38 184 ASN A CA 1
ATOM 1430 C C . ASN A 1 184 ? 18.391 15.5 -9.055 1 82.38 184 ASN A C 1
ATOM 1432 O O . ASN A 1 184 ? 19.047 15.57 -10.102 1 82.38 184 ASN A O 1
ATOM 1436 N N . ASN A 1 185 ? 18.781 14.781 -8.055 1 90.81 185 ASN A N 1
ATOM 1437 C CA . ASN A 1 185 ? 20.016 14.008 -8.094 1 90.81 185 ASN A CA 1
ATOM 1438 C C . ASN A 1 185 ? 19.828 12.703 -8.867 1 90.81 185 ASN A C 1
ATOM 1440 O O . ASN A 1 185 ? 18.719 12.195 -8.984 1 90.81 185 ASN A O 1
ATOM 1444 N N . THR A 1 186 ? 20.984 12.219 -9.328 1 88.5 186 THR A N 1
ATOM 1445 C CA . THR A 1 186 ? 20.984 10.914 -9.992 1 88.5 186 THR A CA 1
ATOM 1446 C C . THR A 1 186 ? 21.156 9.789 -8.984 1 88.5 186 THR A C 1
ATOM 1448 O O . THR A 1 186 ? 20.766 8.648 -9.242 1 88.5 186 THR A O 1
ATOM 1451 N N . ALA A 1 187 ? 21.766 10.156 -7.883 1 96.88 187 ALA A N 1
ATOM 1452 C CA . ALA A 1 187 ? 22.016 9.203 -6.805 1 96.88 187 ALA A CA 1
ATOM 1453 C C . ALA A 1 187 ? 22.062 9.906 -5.449 1 96.88 187 ALA A C 1
ATOM 1455 O O . ALA A 1 187 ? 22.047 11.141 -5.383 1 96.88 187 ALA A O 1
ATOM 1456 N N . PHE A 1 188 ? 21.891 9.086 -4.438 1 97.94 188 PHE A N 1
ATOM 1457 C CA . PHE A 1 188 ? 22.109 9.562 -3.074 1 97.94 188 PHE A CA 1
ATOM 1458 C C . PHE A 1 188 ? 23.516 9.25 -2.604 1 97.94 188 PHE A C 1
ATOM 1460 O O . PHE A 1 188 ? 23.859 8.086 -2.375 1 97.94 188 PHE A O 1
ATOM 1467 N N . ASP A 1 189 ? 24.312 10.242 -2.455 1 97.56 189 ASP A N 1
ATOM 1468 C CA . ASP A 1 189 ? 25.688 10.062 -1.982 1 97.56 189 ASP A CA 1
ATOM 1469 C C . ASP A 1 189 ? 25.75 10.156 -0.46 1 97.56 189 ASP A C 1
ATOM 1471 O O . ASP A 1 189 ? 25.547 11.227 0.113 1 97.56 189 ASP A O 1
ATOM 1475 N N . VAL A 1 190 ? 26.156 9.062 0.177 1 96.69 190 VAL A N 1
ATOM 1476 C CA . VAL A 1 190 ? 26.125 8.977 1.633 1 96.69 190 VAL A CA 1
ATOM 1477 C C . VAL A 1 190 ? 27.031 10.047 2.236 1 96.69 190 VAL A C 1
ATOM 1479 O O . VAL A 1 190 ? 26.734 10.594 3.299 1 96.69 190 VAL A O 1
ATOM 1482 N N . ASP A 1 191 ? 28.078 10.398 1.615 1 94.75 191 ASP A N 1
ATOM 1483 C CA . ASP A 1 191 ? 29.047 11.336 2.16 1 94.75 191 ASP A CA 1
ATOM 1484 C C . ASP A 1 191 ? 28.531 12.773 2.092 1 94.75 191 ASP A C 1
ATOM 1486 O O . ASP A 1 191 ? 28.797 13.578 2.986 1 94.75 191 ASP A O 1
ATOM 1490 N N . THR A 1 192 ? 27.75 13.07 1.134 1 95.12 192 THR A N 1
ATOM 1491 C CA . THR A 1 192 ? 27.391 14.469 0.914 1 95.12 192 THR A CA 1
ATOM 1492 C C . THR A 1 192 ? 25.938 14.727 1.285 1 95.12 192 THR A C 1
ATOM 1494 O O . THR A 1 192 ? 25.578 15.828 1.697 1 95.12 192 THR A O 1
ATOM 1497 N N . ASP A 1 193 ? 25.125 13.703 1.103 1 96.5 193 ASP A N 1
ATOM 1498 C CA . ASP A 1 193 ? 23.688 13.961 1.165 1 96.5 193 ASP A CA 1
ATOM 1499 C C . ASP A 1 193 ? 23.125 13.547 2.521 1 96.5 193 ASP A C 1
ATOM 1501 O O . ASP A 1 193 ? 22.016 13.945 2.877 1 96.5 193 ASP A O 1
ATOM 1505 N N . LEU A 1 194 ? 23.828 12.789 3.307 1 95.62 194 LEU A N 1
ATOM 1506 C CA . LEU A 1 194 ? 23.328 12.211 4.551 1 95.62 194 LEU A CA 1
ATOM 1507 C C . LEU A 1 194 ? 23.125 13.289 5.609 1 95.62 194 LEU A C 1
ATOM 1509 O O . LEU A 1 194 ? 22.109 13.305 6.309 1 95.62 194 LEU A O 1
ATOM 1513 N N . ALA A 1 195 ? 24.141 14.164 5.629 1 89 195 ALA A N 1
ATOM 1514 C CA . ALA A 1 195 ? 24.141 15.195 6.664 1 89 195 ALA A CA 1
ATOM 1515 C C . ALA A 1 195 ? 22.969 16.156 6.473 1 89 195 ALA A C 1
ATOM 1517 O O . ALA A 1 195 ? 22.75 16.656 5.367 1 89 195 ALA A O 1
ATOM 1518 N N . GLY A 1 196 ? 22.188 16.328 7.504 1 90.38 196 GLY A N 1
ATOM 1519 C CA . GLY A 1 196 ? 21.109 17.297 7.465 1 90.38 196 GLY A CA 1
ATOM 1520 C C . GLY A 1 196 ? 19.781 16.719 7 1 90.38 196 GLY A C 1
ATOM 1521 O O . GLY A 1 196 ? 18.734 17.328 7.176 1 90.38 196 GLY A O 1
ATOM 1522 N N . ALA A 1 197 ? 19.812 15.555 6.406 1 94.88 197 ALA A N 1
ATOM 1523 C CA . ALA A 1 197 ? 18.578 14.93 5.941 1 94.88 197 ALA A CA 1
ATOM 1524 C C . ALA A 1 197 ? 17.734 14.445 7.113 1 94.88 197 ALA A C 1
ATOM 1526 O O . ALA A 1 197 ? 18.266 13.961 8.109 1 94.88 197 ALA A O 1
ATOM 1527 N N . LYS A 1 198 ? 16.422 14.617 7.004 1 96.19 198 LYS A N 1
ATOM 1528 C CA . LYS A 1 198 ? 15.461 14.094 7.973 1 96.19 198 LYS A CA 1
ATOM 1529 C C . LYS A 1 198 ? 14.938 12.727 7.543 1 96.19 198 LYS A C 1
ATOM 1531 O O . LYS A 1 198 ? 14.359 12.594 6.461 1 96.19 198 LYS A O 1
ATOM 1536 N N . TRP A 1 199 ? 15.094 11.789 8.445 1 97.69 199 TRP A N 1
ATOM 1537 C CA . TRP A 1 199 ? 14.828 10.414 8.031 1 97.69 199 TRP A CA 1
ATOM 1538 C C . TRP A 1 199 ? 13.578 9.875 8.711 1 97.69 199 TRP A C 1
ATOM 1540 O O . TRP A 1 199 ? 13.375 10.086 9.906 1 97.69 199 TRP A O 1
ATOM 1550 N N . ILE A 1 200 ? 12.75 9.281 7.922 1 98.06 200 ILE A N 1
ATOM 1551 C CA . ILE A 1 200 ? 11.672 8.414 8.391 1 98.06 200 ILE A CA 1
ATOM 1552 C C . ILE A 1 200 ? 12.117 6.957 8.328 1 98.06 200 ILE A C 1
ATOM 1554 O O . ILE A 1 200 ? 12.523 6.473 7.27 1 98.06 200 ILE A O 1
ATOM 1558 N N . VAL A 1 201 ? 12.055 6.215 9.422 1 97.62 201 VAL A N 1
ATOM 1559 C CA . VAL A 1 201 ? 12.578 4.852 9.453 1 97.62 201 VAL A CA 1
ATOM 1560 C C . VAL A 1 201 ? 11.461 3.883 9.828 1 97.62 201 VAL A C 1
ATOM 1562 O O . VAL A 1 201 ? 10.414 4.297 10.336 1 97.62 201 VAL A O 1
ATOM 1565 N N . ARG A 1 202 ? 11.688 2.58 9.5 1 97.81 202 ARG A N 1
ATOM 1566 C CA . ARG A 1 202 ? 10.797 1.507 9.93 1 97.81 202 ARG A CA 1
ATOM 1567 C C . ARG A 1 202 ? 10.922 1.26 11.43 1 97.81 202 ARG A C 1
ATOM 1569 O O . ARG A 1 202 ? 11.875 1.709 12.062 1 97.81 202 ARG A O 1
ATOM 1576 N N . GLU A 1 203 ? 10.008 0.571 11.984 1 96.69 203 GLU A N 1
ATOM 1577 C CA . GLU A 1 203 ? 9.922 0.279 13.414 1 96.69 203 GLU A CA 1
ATOM 1578 C C . GLU A 1 203 ? 10.898 -0.824 13.812 1 96.69 203 GLU A C 1
ATOM 1580 O O . GLU A 1 203 ? 11.391 -1.563 12.961 1 96.69 203 GLU A O 1
ATOM 1585 N N . PRO A 1 204 ? 11.203 -0.943 15.164 1 94.81 204 PRO A N 1
ATOM 1586 C CA . PRO A 1 204 ? 11.969 -2.1 15.641 1 94.81 204 PRO A CA 1
ATOM 1587 C C . PRO A 1 204 ? 11.328 -3.43 15.25 1 94.81 204 PRO A C 1
ATOM 1589 O O . PRO A 1 204 ? 10.109 -3.584 15.359 1 94.81 204 PRO A O 1
ATOM 1592 N N . GLY A 1 205 ? 12.141 -4.348 14.797 1 96 205 GLY A N 1
ATOM 1593 C CA . GLY A 1 205 ? 11.648 -5.637 14.328 1 96 205 GLY A CA 1
ATOM 1594 C C . GLY A 1 205 ? 11.578 -5.738 12.82 1 96 205 GLY A C 1
ATOM 1595 O O . GLY A 1 205 ? 11.477 -6.836 12.273 1 96 205 GLY A O 1
ATOM 1596 N N . SER A 1 206 ? 11.602 -4.598 12.203 1 97.38 206 SER A N 1
ATOM 1597 C CA . SER A 1 206 ? 11.617 -4.559 10.75 1 97.38 206 SER A CA 1
ATOM 1598 C C . SER A 1 206 ? 12.938 -5.078 10.195 1 97.38 206 SER A C 1
ATOM 1600 O O . SER A 1 206 ? 14.008 -4.629 10.609 1 97.38 206 SER A O 1
ATOM 1602 N N . GLY A 1 207 ? 12.836 -5.992 9.266 1 97.25 207 GLY A N 1
ATOM 1603 C CA . GLY A 1 207 ? 14.023 -6.453 8.57 1 97.25 207 GLY A CA 1
ATOM 1604 C C . GLY A 1 207 ? 14.719 -5.359 7.781 1 97.25 207 GLY A C 1
ATOM 1605 O O . GLY A 1 207 ? 15.953 -5.309 7.727 1 97.25 207 GLY A O 1
ATOM 1606 N N . THR A 1 208 ? 13.938 -4.504 7.176 1 97.44 208 THR A N 1
ATOM 1607 C CA . THR A 1 208 ? 14.477 -3.389 6.406 1 97.44 208 THR A CA 1
ATOM 1608 C C . THR A 1 208 ? 15.227 -2.418 7.316 1 97.44 208 THR A C 1
ATOM 1610 O O . THR A 1 208 ? 16.328 -1.96 6.977 1 97.44 208 THR A O 1
ATOM 1613 N N . ALA A 1 209 ? 14.641 -2.109 8.492 1 97.06 209 ALA A N 1
ATOM 1614 C CA . ALA A 1 209 ? 15.305 -1.229 9.445 1 97.06 209 ALA A CA 1
ATOM 1615 C C . ALA A 1 209 ? 16.625 -1.823 9.906 1 97.06 209 ALA A C 1
ATOM 1617 O O . ALA A 1 209 ? 17.641 -1.125 9.961 1 97.06 209 ALA A O 1
ATOM 1618 N N . ALA A 1 210 ? 16.578 -3.104 10.25 1 96.88 210 ALA A N 1
ATOM 1619 C CA . ALA A 1 210 ? 17.781 -3.789 10.727 1 96.88 210 ALA A CA 1
ATOM 1620 C C . ALA A 1 210 ? 18.875 -3.797 9.664 1 96.88 210 ALA A C 1
ATOM 1622 O O . ALA A 1 210 ? 20.047 -3.562 9.969 1 96.88 210 ALA A O 1
ATOM 1623 N N . TYR A 1 211 ? 18.484 -4.039 8.508 1 96.62 211 TYR A N 1
ATOM 1624 C CA . TYR A 1 211 ? 19.453 -4.105 7.41 1 96.62 211 TYR A CA 1
ATOM 1625 C C . TYR A 1 211 ? 20.031 -2.729 7.113 1 96.62 211 TYR A C 1
ATOM 1627 O O . TYR A 1 211 ? 21.234 -2.592 6.871 1 96.62 211 TYR A O 1
ATOM 1635 N N . PHE A 1 212 ? 19.25 -1.706 7.074 1 97.31 212 PHE A N 1
ATOM 1636 C CA . PHE A 1 212 ? 19.672 -0.327 6.848 1 97.31 212 PHE A CA 1
ATOM 1637 C C . PHE A 1 212 ? 20.719 0.099 7.875 1 97.31 212 PHE A C 1
ATOM 1639 O O . PHE A 1 212 ? 21.766 0.633 7.516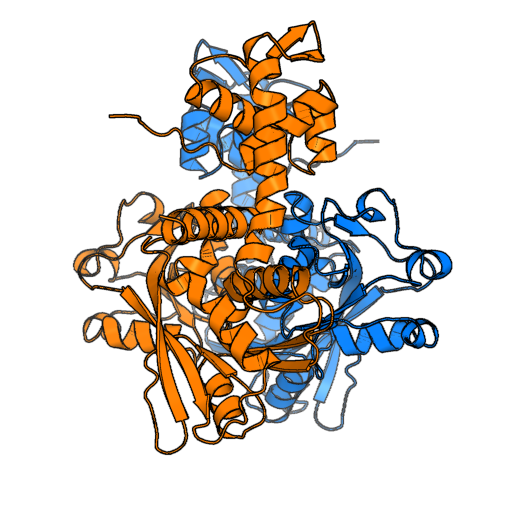 1 97.31 212 PHE A O 1
ATOM 1646 N N . GLU A 1 213 ? 20.359 -0.185 9.078 1 96.75 213 GLU A N 1
ATOM 1647 C CA . GLU A 1 213 ? 21.281 0.158 10.164 1 96.75 213 GLU A CA 1
ATOM 1648 C C . GLU A 1 213 ? 22.609 -0.579 10.016 1 96.75 213 GLU A C 1
ATOM 1650 O O . GLU A 1 213 ? 23.672 0.026 10.133 1 96.75 213 GLU A O 1
ATOM 1655 N N . LYS A 1 214 ? 22.516 -1.804 9.766 1 96.25 214 LYS A N 1
ATOM 1656 C CA . LYS A 1 214 ? 23.703 -2.631 9.633 1 96.25 214 LYS A CA 1
ATOM 1657 C C . LYS A 1 214 ? 24.578 -2.145 8.492 1 96.25 214 LYS A C 1
ATOM 1659 O O . LYS A 1 214 ? 25.797 -1.98 8.656 1 96.25 214 LYS A O 1
ATOM 1664 N N . LYS A 1 215 ? 24.016 -1.879 7.387 1 96.69 215 LYS A N 1
ATOM 1665 C CA . LYS A 1 215 ? 24.781 -1.521 6.191 1 96.69 215 LYS A CA 1
ATOM 1666 C C . LYS A 1 215 ? 25.344 -0.107 6.305 1 96.69 215 LYS A C 1
ATOM 1668 O O . LYS A 1 215 ? 26.453 0.167 5.82 1 96.69 215 LYS A O 1
ATOM 1673 N N . MET A 1 216 ? 24.641 0.732 6.906 1 96.25 216 MET A N 1
ATOM 1674 C CA . MET A 1 216 ? 25.109 2.105 7.066 1 96.25 216 MET A CA 1
ATOM 1675 C C . MET A 1 216 ? 26.297 2.17 8.023 1 96.25 216 MET A C 1
ATOM 1677 O O . MET A 1 216 ? 27.141 3.062 7.922 1 96.25 216 MET A O 1
ATOM 1681 N N . GLY A 1 217 ? 26.344 1.231 8.977 1 95.56 217 GLY A N 1
ATOM 1682 C CA . GLY A 1 217 ? 27.469 1.195 9.898 1 95.56 217 GLY A CA 1
ATOM 1683 C C . GLY A 1 217 ? 27.703 2.518 10.609 1 95.56 217 GLY A C 1
ATOM 1684 O O . GLY A 1 217 ? 26.781 3.07 11.219 1 95.56 217 GLY A O 1
ATOM 1685 N N . LYS A 1 218 ? 28.828 3.092 10.43 1 94.19 218 LYS A N 1
ATOM 1686 C CA . LYS A 1 218 ? 29.219 4.328 11.109 1 94.19 218 LYS A CA 1
ATOM 1687 C C . LYS A 1 218 ? 28.391 5.508 10.609 1 94.19 218 LYS A C 1
ATOM 1689 O O . LYS A 1 218 ? 28.141 6.461 11.352 1 94.19 218 LYS A O 1
ATOM 1694 N N . HIS A 1 219 ? 27.984 5.422 9.375 1 94.81 219 HIS A N 1
ATOM 1695 C CA . HIS A 1 219 ? 27.172 6.496 8.797 1 94.81 219 HIS A CA 1
ATOM 1696 C C . HIS A 1 219 ? 25.844 6.637 9.523 1 94.81 219 HIS A C 1
ATOM 1698 O O . HIS A 1 219 ? 25.219 7.699 9.477 1 94.81 219 HIS A O 1
ATOM 1704 N N . PHE A 1 220 ? 25.406 5.574 10.172 1 95.31 220 PHE A N 1
ATOM 1705 C CA . PHE A 1 220 ? 24.094 5.59 10.805 1 95.31 220 PHE A CA 1
ATOM 1706 C C . PHE A 1 220 ? 24.047 6.598 11.945 1 95.31 220 PHE A C 1
ATOM 1708 O O . PHE A 1 220 ? 22.984 7.109 12.297 1 95.31 220 PHE A O 1
ATOM 1715 N N . GLU A 1 221 ? 25.172 6.914 12.5 1 93.06 221 GLU A N 1
ATOM 1716 C CA . GLU A 1 221 ? 25.25 7.902 13.57 1 93.06 221 GLU A CA 1
ATOM 1717 C C . GLU A 1 221 ? 24.797 9.281 13.086 1 93.06 221 GLU A C 1
ATOM 1719 O O . GLU A 1 221 ? 24.375 10.117 13.891 1 93.06 221 GLU A O 1
ATOM 1724 N N . ASN A 1 222 ? 24.938 9.477 11.836 1 93.69 222 ASN A N 1
ATOM 1725 C CA . ASN A 1 222 ? 24.594 10.766 11.25 1 93.69 222 ASN A CA 1
ATOM 1726 C C . ASN A 1 222 ? 23.156 10.773 10.719 1 93.69 222 ASN A C 1
ATOM 1728 O O . ASN A 1 222 ? 22.734 11.758 10.109 1 93.69 222 ASN A O 1
ATOM 1732 N N . VAL A 1 223 ? 22.422 9.703 10.914 1 95.56 223 VAL A N 1
ATOM 1733 C CA . VAL A 1 223 ? 21.031 9.633 10.484 1 95.56 223 VAL A CA 1
ATOM 1734 C C . VAL A 1 223 ? 20.141 10.305 11.523 1 95.56 223 VAL A C 1
ATOM 1736 O O . VAL A 1 223 ? 20.031 9.844 12.656 1 95.56 223 VAL A O 1
ATOM 1739 N N . SER A 1 224 ? 19.547 11.391 11.109 1 95.31 224 SER A N 1
ATOM 1740 C CA . SER A 1 224 ? 18.625 12.094 11.984 1 95.31 224 SER A CA 1
ATOM 1741 C C . SER A 1 224 ? 17.203 11.586 11.805 1 95.31 224 SER A C 1
ATOM 1743 O O . SER A 1 224 ? 16.484 12.016 10.891 1 95.31 224 SER A O 1
ATOM 1745 N N . VAL A 1 225 ? 16.75 10.805 12.734 1 94.69 225 VAL A N 1
ATOM 1746 C CA . VAL A 1 225 ? 15.43 10.203 12.648 1 94.69 225 VAL A CA 1
ATOM 1747 C C . VAL A 1 225 ? 14.383 11.172 13.203 1 94.69 225 VAL A C 1
ATOM 1749 O O . VAL A 1 225 ? 14.461 11.578 14.359 1 94.69 225 VAL A O 1
ATOM 1752 N N . VAL A 1 226 ? 13.367 11.461 12.352 1 93.94 226 VAL A N 1
ATOM 1753 C CA . VAL A 1 226 ? 12.359 12.422 12.789 1 93.94 226 VAL A CA 1
ATOM 1754 C C . VAL A 1 226 ? 11.023 11.719 12.969 1 93.94 226 VAL A C 1
ATOM 1756 O O . VAL A 1 226 ? 10.086 12.281 13.539 1 93.94 226 VAL A O 1
ATOM 1759 N N . MET A 1 227 ? 10.953 10.484 12.461 1 95.31 227 MET A N 1
ATOM 1760 C CA . MET A 1 227 ? 9.703 9.734 12.523 1 95.31 227 MET A CA 1
ATOM 1761 C C . MET A 1 227 ? 9.953 8.242 12.352 1 95.31 227 MET A C 1
ATOM 1763 O O . MET A 1 227 ? 10.805 7.836 11.57 1 95.31 227 MET A O 1
ATOM 1767 N N . GLU A 1 228 ? 9.234 7.438 13.086 1 97.06 228 GLU A N 1
ATOM 1768 C CA . GLU A 1 228 ? 9.195 5.984 12.945 1 97.06 228 GLU A CA 1
ATOM 1769 C C . GLU A 1 228 ? 7.793 5.5 12.586 1 97.06 228 GLU A C 1
ATOM 1771 O O . GLU A 1 228 ? 6.82 5.844 13.258 1 97.06 228 GLU A O 1
ATOM 1776 N N . LEU A 1 229 ? 7.742 4.758 11.469 1 98.06 229 LEU A N 1
ATOM 1777 C CA . LEU A 1 229 ? 6.453 4.266 10.992 1 98.06 229 LEU A CA 1
ATOM 1778 C C . LEU A 1 229 ? 6.496 2.756 10.781 1 98.06 229 LEU A C 1
ATOM 1780 O O . LEU A 1 229 ? 7.5 2.219 10.305 1 98.06 229 LEU A O 1
ATOM 1784 N N . GLY A 1 230 ? 5.41 2.121 10.953 1 97.12 230 GLY A N 1
ATOM 1785 C CA . GLY A 1 230 ? 5.375 0.671 11.07 1 97.12 230 GLY A CA 1
ATOM 1786 C C . GLY A 1 230 ? 5.102 -0.027 9.75 1 97.12 230 GLY A C 1
ATOM 1787 O O . GLY A 1 230 ? 4.812 -1.225 9.727 1 97.12 230 GLY A O 1
ATOM 1788 N N . HIS A 1 231 ? 5.098 0.688 8.625 1 97.25 231 HIS A N 1
ATOM 1789 C CA . HIS A 1 231 ? 4.77 0.065 7.348 1 97.25 231 HIS A CA 1
ATOM 1790 C C . HIS A 1 231 ? 5.305 0.889 6.18 1 97.25 231 HIS A C 1
ATOM 1792 O O . HIS A 1 231 ? 5.246 2.119 6.203 1 97.25 231 HIS A O 1
ATOM 1798 N N . PRO A 1 232 ? 5.723 0.175 5.066 1 98 232 PRO A N 1
ATOM 1799 C CA . PRO A 1 232 ? 6.207 0.923 3.904 1 98 232 PRO A CA 1
ATOM 1800 C C . PRO A 1 232 ? 5.152 1.859 3.324 1 98 232 PRO A C 1
ATOM 1802 O O . PRO A 1 232 ? 5.473 2.971 2.895 1 98 232 PRO A O 1
ATOM 1805 N N . GLU A 1 233 ? 3.912 1.441 3.285 1 97.81 233 GLU A N 1
ATOM 1806 C CA . GLU A 1 233 ? 2.855 2.291 2.744 1 97.81 233 GLU A CA 1
ATOM 1807 C C . GLU A 1 233 ? 2.738 3.594 3.529 1 97.81 233 GLU A C 1
ATOM 1809 O O . GLU A 1 233 ? 2.535 4.66 2.945 1 97.81 233 GLU A O 1
ATOM 1814 N N . ALA A 1 234 ? 2.832 3.498 4.852 1 98.19 234 ALA A N 1
ATOM 1815 C CA . ALA A 1 234 ? 2.807 4.691 5.691 1 98.19 234 ALA A CA 1
ATOM 1816 C C . ALA A 1 234 ? 4.004 5.594 5.402 1 98.19 234 ALA A C 1
ATOM 1818 O O . ALA A 1 234 ? 3.855 6.812 5.27 1 98.19 234 ALA A O 1
ATOM 1819 N N . ILE A 1 235 ? 5.121 4.992 5.273 1 98.56 235 ILE A N 1
ATOM 1820 C CA . ILE A 1 235 ? 6.355 5.734 5.031 1 98.56 235 ILE A CA 1
ATOM 1821 C C . ILE A 1 235 ? 6.273 6.441 3.68 1 98.56 235 ILE A C 1
ATOM 1823 O O . ILE A 1 235 ? 6.609 7.625 3.568 1 98.56 235 ILE A O 1
ATOM 1827 N N . LYS A 1 236 ? 5.852 5.746 2.68 1 98.12 236 LYS A N 1
ATOM 1828 C CA . LYS A 1 236 ? 5.758 6.324 1.343 1 98.12 236 LYS A CA 1
ATOM 1829 C C . LYS A 1 236 ? 4.879 7.57 1.345 1 98.12 236 LYS A C 1
ATOM 1831 O O . LYS A 1 236 ? 5.238 8.594 0.754 1 98.12 236 LYS A O 1
ATOM 1836 N N . ARG A 1 237 ? 3.824 7.535 2.041 1 96.5 237 ARG A N 1
ATOM 1837 C CA . ARG A 1 237 ? 2.896 8.664 2.07 1 96.5 237 ARG A CA 1
ATOM 1838 C C . ARG A 1 237 ? 3.455 9.812 2.906 1 96.5 237 ARG A C 1
ATOM 1840 O O . ARG A 1 237 ? 3.248 10.984 2.582 1 96.5 237 ARG A O 1
ATOM 1847 N N . ALA A 1 238 ? 4.109 9.477 3.982 1 97 238 ALA A N 1
ATOM 1848 C CA . ALA A 1 238 ? 4.762 10.516 4.773 1 97 238 ALA A CA 1
ATOM 1849 C C . ALA A 1 238 ? 5.852 11.219 3.969 1 97 238 ALA A C 1
ATOM 1851 O O . ALA A 1 238 ? 5.988 12.445 4.039 1 97 238 ALA A O 1
ATOM 1852 N N . VAL A 1 239 ? 6.621 10.453 3.207 1 97.19 239 VAL A N 1
ATOM 1853 C CA . VAL A 1 239 ? 7.656 11.016 2.35 1 97.19 239 VAL A CA 1
ATOM 1854 C C . VAL A 1 239 ? 7.023 11.906 1.285 1 97.19 239 VAL A C 1
ATOM 1856 O O . VAL A 1 239 ? 7.496 13.016 1.03 1 97.19 239 VAL A O 1
ATOM 1859 N N . GLU A 1 240 ? 5.965 11.438 0.734 1 92 240 GLU A N 1
ATOM 1860 C CA . GLU A 1 240 ? 5.227 12.227 -0.252 1 92 240 GLU A CA 1
ATOM 1861 C C . GLU A 1 240 ? 4.77 13.555 0.332 1 92 240 GLU A C 1
ATOM 1863 O O . GLU A 1 240 ? 4.688 14.555 -0.382 1 92 240 GLU A O 1
ATOM 1868 N N . SER A 1 241 ? 4.523 13.5 1.589 1 89.12 241 SER A N 1
ATOM 1869 C CA . SER A 1 241 ? 3.988 14.68 2.273 1 89.12 241 SER A CA 1
ATOM 1870 C C . SER A 1 241 ? 5.102 15.648 2.65 1 89.12 241 SER A C 1
ATOM 1872 O O . SER A 1 241 ? 4.84 16.703 3.244 1 89.12 241 SER A O 1
ATOM 1874 N N . GLY A 1 242 ? 6.297 15.227 2.428 1 89.88 242 GLY A N 1
ATOM 1875 C CA . GLY A 1 242 ? 7.414 16.141 2.607 1 89.88 242 GLY A CA 1
ATOM 1876 C C . GLY A 1 242 ? 7.992 16.109 4.008 1 89.88 242 GLY A C 1
ATOM 1877 O O . GLY A 1 242 ? 8.758 17 4.391 1 89.88 242 GLY A O 1
ATOM 1878 N N . VAL A 1 243 ? 7.676 15.094 4.797 1 92.75 243 VAL A N 1
ATOM 1879 C CA . VAL A 1 243 ? 8.164 15 6.168 1 92.75 243 VAL A CA 1
ATOM 1880 C C . VAL A 1 243 ? 9.6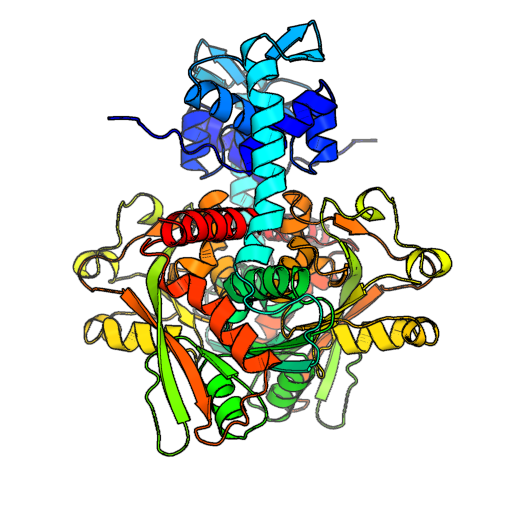72 14.766 6.164 1 92.75 243 VAL A C 1
ATOM 1882 O O . VAL A 1 243 ? 10.391 15.258 7.039 1 92.75 243 VAL A O 1
ATOM 1885 N N . GLY A 1 244 ? 10.102 14.023 5.23 1 96.5 244 GLY A N 1
ATOM 1886 C CA . GLY A 1 244 ? 11.492 13.617 5.121 1 96.5 244 GLY A CA 1
ATOM 1887 C C . GLY A 1 244 ? 11.734 12.594 4.031 1 96.5 244 GLY A C 1
ATOM 1888 O O . GLY A 1 244 ? 10.914 12.453 3.115 1 96.5 244 GLY A O 1
ATOM 1889 N N . ILE A 1 245 ? 12.938 11.992 4.141 1 98 245 ILE A N 1
ATOM 1890 C CA . ILE A 1 245 ? 13.305 10.93 3.209 1 98 245 ILE A CA 1
ATOM 1891 C C . ILE A 1 245 ? 13.359 9.594 3.947 1 98 245 ILE A C 1
ATOM 1893 O O . ILE A 1 245 ? 13.281 9.547 5.176 1 98 245 ILE A O 1
ATOM 1897 N N . SER A 1 246 ? 13.367 8.539 3.203 1 98.56 246 SER A N 1
ATOM 1898 C CA . SER A 1 246 ? 13.43 7.207 3.801 1 98.56 246 SER A CA 1
ATOM 1899 C C . SER A 1 246 ? 14.266 6.258 2.945 1 98.56 246 SER A C 1
ATOM 1901 O O . SER A 1 246 ? 14.711 6.621 1.855 1 98.56 246 SER A O 1
ATOM 1903 N N . CYS A 1 247 ? 14.594 5.137 3.475 1 98.38 247 CYS A N 1
ATOM 1904 C CA . CYS A 1 247 ? 15.25 4.035 2.781 1 98.38 247 CYS A CA 1
ATOM 1905 C C . CYS A 1 247 ? 14.398 2.777 2.816 1 98.38 247 CYS A C 1
ATOM 1907 O O . CYS A 1 247 ? 14.133 2.232 3.889 1 98.38 247 CYS A O 1
ATOM 1909 N N . LEU A 1 248 ? 13.922 2.375 1.673 1 98.31 248 LEU A N 1
ATOM 1910 C CA . LEU A 1 248 ? 13.062 1.204 1.551 1 98.31 248 LEU A CA 1
ATOM 1911 C C . LEU A 1 248 ? 13.508 0.315 0.396 1 98.31 248 LEU A C 1
ATOM 1913 O O . LEU A 1 248 ? 14.414 0.681 -0.357 1 98.31 248 LEU A O 1
ATOM 1917 N N . SER A 1 249 ? 12.875 -0.88 0.331 1 97.44 249 SER A N 1
ATOM 1918 C CA . SER A 1 249 ? 13.109 -1.818 -0.761 1 97.44 249 SER A CA 1
ATOM 1919 C C . SER A 1 249 ? 12.656 -1.239 -2.096 1 97.44 249 SER A C 1
ATOM 1921 O O . SER A 1 249 ? 11.57 -0.675 -2.195 1 97.44 249 SER A O 1
ATOM 1923 N N . ALA A 1 250 ? 13.484 -1.43 -3.143 1 95.88 250 ALA A N 1
ATOM 1924 C CA . ALA A 1 250 ? 13.094 -1.048 -4.496 1 95.88 250 ALA A CA 1
ATOM 1925 C C . ALA A 1 250 ? 11.828 -1.787 -4.926 1 95.88 250 ALA A C 1
ATOM 1927 O O . ALA A 1 250 ? 11.07 -1.297 -5.77 1 95.88 250 ALA A O 1
ATOM 1928 N N . LEU A 1 251 ? 11.523 -2.9 -4.336 1 95.44 251 LEU A N 1
ATOM 1929 C CA . LEU A 1 251 ? 10.375 -3.727 -4.688 1 95.44 251 LEU A CA 1
ATOM 1930 C C . LEU A 1 251 ? 9.07 -3.049 -4.273 1 95.44 251 LEU A C 1
ATOM 1932 O O . LEU A 1 251 ? 8.016 -3.324 -4.848 1 95.44 251 LEU A O 1
ATOM 1936 N N . CYS A 1 252 ? 9.117 -2.176 -3.285 1 95.75 252 CYS A N 1
ATOM 1937 C CA . CYS A 1 252 ? 7.855 -1.691 -2.729 1 95.75 252 CYS A CA 1
ATOM 1938 C C . CYS A 1 252 ? 7.492 -0.33 -3.309 1 95.75 252 CYS A C 1
ATOM 1940 O O . CYS A 1 252 ? 6.484 0.266 -2.92 1 95.75 252 CYS A O 1
ATOM 1942 N N . ILE A 1 253 ? 8.305 0.19 -4.25 1 95.25 253 ILE A N 1
ATOM 1943 C CA . ILE A 1 253 ? 8.047 1.559 -4.688 1 95.25 253 ILE A CA 1
ATOM 1944 C C . ILE A 1 253 ? 7.828 1.588 -6.195 1 95.25 253 ILE A C 1
ATOM 1946 O O . ILE A 1 253 ? 7.957 2.639 -6.828 1 95.25 253 ILE A O 1
ATOM 1950 N N . CYS A 1 254 ? 7.523 0.489 -6.824 1 90.31 254 CYS A N 1
ATOM 1951 C CA . CYS A 1 254 ? 7.422 0.384 -8.273 1 90.31 254 CYS A CA 1
ATOM 1952 C C . CYS A 1 254 ? 6.336 1.308 -8.812 1 90.31 254 CYS A C 1
ATOM 1954 O O . CYS A 1 254 ? 6.578 2.098 -9.727 1 90.31 254 CYS A O 1
ATOM 1956 N N . ARG A 1 255 ? 5.203 1.294 -8.227 1 86.88 255 ARG A N 1
ATOM 1957 C CA . ARG A 1 255 ? 4.094 2.117 -8.703 1 86.88 255 ARG A CA 1
ATOM 1958 C C . ARG A 1 255 ? 4.359 3.596 -8.438 1 86.88 255 ARG A C 1
ATOM 1960 O O . ARG A 1 255 ? 4.031 4.445 -9.273 1 86.88 255 ARG A O 1
ATOM 1967 N N . GLU A 1 256 ? 4.914 3.883 -7.281 1 89.5 256 GLU A N 1
ATOM 1968 C CA . GLU A 1 256 ? 5.23 5.266 -6.945 1 89.5 256 GLU A CA 1
ATOM 1969 C C . GLU A 1 256 ? 6.227 5.863 -7.934 1 89.5 256 GLU A C 1
ATOM 1971 O O . GLU A 1 256 ? 6.086 7.016 -8.352 1 89.5 256 GLU A O 1
ATOM 1976 N N . LYS A 1 257 ? 7.184 5.043 -8.305 1 83.81 257 LYS A N 1
ATOM 1977 C CA . LYS A 1 257 ? 8.188 5.477 -9.281 1 83.81 257 LYS A CA 1
ATOM 1978 C C . LYS A 1 257 ? 7.562 5.652 -10.664 1 83.81 257 LYS A C 1
ATOM 1980 O O . LYS A 1 257 ? 7.777 6.676 -11.32 1 83.81 257 LYS A O 1
ATOM 1985 N N . GLU A 1 258 ? 6.773 4.723 -11.031 1 74.19 258 GLU A N 1
ATOM 1986 C CA . GLU A 1 258 ? 6.184 4.715 -12.359 1 74.19 258 GLU A CA 1
ATOM 1987 C C . GLU A 1 258 ? 5.199 5.867 -12.539 1 74.19 258 GLU A C 1
ATOM 1989 O O . GLU A 1 258 ? 5.047 6.395 -13.641 1 74.19 258 GLU A O 1
ATOM 1994 N N . ASN A 1 259 ? 4.594 6.238 -11.391 1 73.06 259 ASN A N 1
ATOM 1995 C CA . ASN A 1 259 ? 3.568 7.273 -11.477 1 73.06 259 ASN A CA 1
ATOM 1996 C C . ASN A 1 259 ? 4.102 8.633 -11.023 1 73.06 259 ASN A C 1
ATOM 1998 O O . ASN A 1 259 ? 3.35 9.602 -10.961 1 73.06 259 ASN A O 1
ATOM 2002 N N . GLY A 1 260 ? 5.32 8.688 -10.664 1 76.5 260 GLY A N 1
ATOM 2003 C CA . GLY A 1 260 ? 5.973 9.938 -10.312 1 76.5 260 GLY A CA 1
ATOM 2004 C C . GLY A 1 260 ? 5.551 10.477 -8.961 1 76.5 260 GLY A C 1
ATOM 2005 O O . GLY A 1 260 ? 5.684 11.672 -8.688 1 76.5 260 GLY A O 1
ATOM 2006 N N . TRP A 1 261 ? 5 9.664 -8.148 1 82.69 261 TRP A N 1
ATOM 2007 C CA . TRP A 1 261 ? 4.574 10.094 -6.824 1 82.69 261 TRP A CA 1
ATOM 2008 C C . TRP A 1 261 ? 5.773 10.25 -5.895 1 82.69 261 TRP A C 1
ATOM 2010 O O . TRP A 1 261 ? 5.754 11.078 -4.98 1 82.69 261 TRP A O 1
ATOM 2020 N N . LEU A 1 262 ? 6.797 9.406 -6.121 1 90.31 262 LEU A N 1
ATOM 2021 C CA . LEU A 1 262 ? 8.047 9.43 -5.379 1 90.31 262 LEU A CA 1
ATOM 2022 C C . LEU A 1 262 ? 9.242 9.266 -6.316 1 90.31 262 LEU A C 1
ATOM 2024 O O . LEU A 1 262 ? 9.102 8.734 -7.418 1 90.31 262 LEU A O 1
ATOM 2028 N N . LYS A 1 263 ? 10.336 9.836 -5.875 1 88.94 263 LYS A N 1
ATOM 2029 C CA . LYS A 1 263 ? 11.625 9.594 -6.523 1 88.94 263 LYS A CA 1
ATOM 2030 C C . LYS A 1 263 ? 12.461 8.602 -5.723 1 88.94 263 LYS A C 1
ATOM 2032 O O . LYS A 1 263 ? 12.492 8.656 -4.492 1 88.94 263 LYS A O 1
ATOM 2037 N N . SER A 1 264 ? 13.047 7.668 -6.445 1 94.94 264 SER A N 1
ATOM 2038 C CA . SER A 1 264 ? 13.969 6.73 -5.816 1 94.94 264 SER A CA 1
ATOM 2039 C C . SER A 1 264 ? 15.406 6.973 -6.273 1 94.94 264 SER A C 1
ATOM 2041 O O . SER A 1 264 ? 15.656 7.215 -7.457 1 94.94 264 SER A O 1
ATOM 2043 N N . LEU A 1 265 ? 16.359 6.961 -5.352 1 96.88 265 LEU A N 1
ATOM 2044 C CA . LEU A 1 265 ? 17.781 7.195 -5.637 1 96.88 265 LEU A CA 1
ATOM 2045 C C . LEU A 1 265 ? 18.625 6.02 -5.172 1 96.88 265 LEU A C 1
ATOM 2047 O O . LEU A 1 265 ? 18.531 5.586 -4.023 1 96.88 265 LEU A O 1
ATOM 2051 N N . LYS A 1 266 ? 19.438 5.539 -6.074 1 96.88 266 LYS A N 1
ATOM 2052 C CA . LYS A 1 266 ? 20.438 4.562 -5.664 1 96.88 266 LYS A CA 1
ATOM 2053 C C . LYS A 1 266 ? 21.422 5.176 -4.672 1 96.88 266 LYS A C 1
ATOM 2055 O O . LYS A 1 266 ? 21.812 6.336 -4.812 1 96.88 266 LYS A O 1
ATOM 2060 N N . ILE A 1 267 ? 21.812 4.367 -3.717 1 97.56 267 ILE A N 1
ATOM 2061 C CA . ILE A 1 267 ? 22.75 4.855 -2.711 1 97.56 267 ILE A CA 1
ATOM 2062 C C . ILE A 1 267 ? 24.188 4.594 -3.168 1 97.56 267 ILE A C 1
ATOM 2064 O O . ILE A 1 267 ? 24.531 3.465 -3.523 1 97.56 267 ILE A O 1
ATOM 2068 N N . GLU A 1 268 ? 24.969 5.582 -3.184 1 97.38 268 GLU A N 1
ATOM 2069 C CA . GLU A 1 268 ? 26.391 5.469 -3.498 1 97.38 268 GLU A CA 1
ATOM 2070 C C . GLU A 1 268 ? 27.25 5.566 -2.236 1 97.38 268 GLU A C 1
ATOM 2072 O O . GLU A 1 268 ? 26.938 6.344 -1.33 1 97.38 268 GLU A O 1
ATOM 2077 N N . GLY A 1 269 ? 28.266 4.758 -2.215 1 96 269 GLY A N 1
ATOM 2078 C CA . GLY A 1 269 ? 29.156 4.738 -1.064 1 96 269 GLY A CA 1
ATOM 2079 C C . GLY A 1 269 ? 28.922 3.553 -0.147 1 96 269 GLY A C 1
ATOM 2080 O O . GLY A 1 269 ? 29.797 3.209 0.662 1 96 269 GLY A O 1
ATOM 2081 N N . VAL A 1 270 ? 27.781 2.979 -0.206 1 96.69 270 VAL A N 1
ATOM 2082 C CA . VAL A 1 270 ? 27.422 1.778 0.545 1 96.69 270 VAL A CA 1
ATOM 2083 C C . VAL A 1 270 ? 26.641 0.822 -0.348 1 96.69 270 VAL A C 1
ATOM 2085 O O . VAL A 1 270 ? 25.703 1.232 -1.03 1 96.69 270 VAL A O 1
ATOM 2088 N N . ASP A 1 271 ? 26.984 -0.433 -0.395 1 96.38 271 ASP A N 1
ATOM 2089 C CA . ASP A 1 271 ? 26.219 -1.437 -1.129 1 96.38 271 ASP A CA 1
ATOM 2090 C C . ASP A 1 271 ? 24.953 -1.828 -0.37 1 96.38 271 ASP A C 1
ATOM 2092 O O . ASP A 1 271 ? 25.031 -2.484 0.671 1 96.38 271 ASP A O 1
ATOM 2096 N N . MET A 1 272 ? 23.859 -1.546 -0.959 1 96.31 272 MET A N 1
ATOM 2097 C CA . MET A 1 272 ? 22.594 -1.751 -0.256 1 96.31 272 MET A CA 1
ATOM 2098 C C . MET A 1 272 ? 21.844 -2.949 -0.827 1 96.31 272 MET A C 1
ATOM 2100 O O . MET A 1 272 ? 20.641 -3.094 -0.605 1 96.31 272 MET A O 1
ATOM 2104 N N . LYS A 1 273 ? 22.5 -3.758 -1.558 1 95 273 LYS A N 1
ATOM 2105 C CA . LYS A 1 273 ? 21.906 -5.016 -1.996 1 95 273 LYS A CA 1
ATOM 2106 C C . LYS A 1 273 ? 21.672 -5.961 -0.818 1 95 273 LYS A C 1
ATOM 2108 O O . LYS A 1 273 ? 22.516 -6.051 0.079 1 95 273 LYS A O 1
ATOM 2113 N N . ARG A 1 274 ? 20.484 -6.633 -0.861 1 93.38 274 ARG A N 1
ATOM 2114 C CA . ARG A 1 274 ? 20.234 -7.566 0.23 1 93.38 274 ARG A CA 1
ATOM 2115 C C . ARG A 1 274 ? 19.594 -8.852 -0.288 1 93.38 274 ARG A C 1
ATOM 2117 O O . ARG A 1 274 ? 18.953 -8.852 -1.344 1 93.38 274 ARG A O 1
ATOM 2124 N N . GLN A 1 275 ? 19.922 -9.852 0.483 1 94.12 275 GLN A N 1
ATOM 2125 C CA . GLN A 1 275 ? 19.391 -11.18 0.195 1 94.12 275 GLN A CA 1
ATOM 2126 C C . GLN A 1 275 ? 18.078 -11.414 0.919 1 94.12 275 GLN A C 1
ATOM 2128 O O . GLN A 1 275 ? 18 -11.32 2.146 1 94.12 275 GLN A O 1
ATOM 2133 N N . LEU A 1 276 ? 17.031 -11.672 0.153 1 96.62 276 LEU A N 1
ATOM 2134 C CA . LEU A 1 276 ? 15.773 -12.109 0.726 1 96.62 276 LEU A CA 1
ATOM 2135 C C . LEU A 1 276 ? 15.789 -13.617 0.98 1 96.62 276 LEU A C 1
ATOM 2137 O O . LEU A 1 276 ? 16.516 -14.359 0.31 1 96.62 276 LEU A O 1
ATOM 2141 N N . ARG A 1 277 ? 14.969 -14.047 1.96 1 97.94 277 ARG A N 1
ATOM 2142 C CA . ARG A 1 277 ? 15.172 -15.414 2.418 1 97.94 277 ARG A CA 1
ATOM 2143 C C . ARG A 1 277 ? 13.844 -16.125 2.625 1 97.94 277 ARG A C 1
ATOM 2145 O O . ARG A 1 277 ? 12.812 -15.484 2.834 1 97.94 277 ARG A O 1
ATOM 2152 N N . VAL A 1 278 ? 13.938 -17.422 2.555 1 98.5 278 VAL A N 1
ATOM 2153 C CA . VAL A 1 278 ? 12.852 -18.328 2.912 1 98.5 278 VAL A CA 1
ATOM 2154 C C . VAL A 1 278 ? 13.164 -19.016 4.238 1 98.5 278 VAL A C 1
ATOM 2156 O O . VAL A 1 278 ? 14.289 -19.484 4.449 1 98.5 278 VAL A O 1
ATOM 2159 N N . VAL A 1 279 ? 12.234 -19 5.16 1 98.62 279 VAL A N 1
ATOM 2160 C CA . VAL A 1 279 ? 12.414 -19.578 6.488 1 98.62 279 VAL A CA 1
ATOM 2161 C C . VAL A 1 279 ? 11.398 -20.703 6.703 1 98.62 279 VAL A C 1
ATOM 2163 O O . VAL A 1 279 ? 10.219 -20.547 6.398 1 98.62 279 VAL A O 1
ATOM 2166 N N . GLN A 1 280 ? 11.844 -21.797 7.215 1 98.5 280 GLN A N 1
ATOM 2167 C CA . GLN A 1 280 ? 11.008 -22.953 7.566 1 98.5 280 GLN A CA 1
ATOM 2168 C C . GLN A 1 280 ? 11.5 -23.625 8.844 1 98.5 280 GLN A C 1
ATOM 2170 O O . GLN A 1 280 ? 12.695 -23.578 9.148 1 98.5 280 GLN A O 1
ATOM 2175 N N . ARG A 1 281 ? 10.586 -24.172 9.508 1 97.94 281 ARG A N 1
ATOM 2176 C CA . ARG A 1 281 ? 11.031 -25.047 10.586 1 97.94 281 ARG A CA 1
ATOM 2177 C C . ARG A 1 281 ? 11.742 -26.281 10.039 1 97.94 281 ARG A C 1
ATOM 2179 O O . ARG A 1 281 ? 11.344 -26.828 9.016 1 97.94 281 ARG A O 1
ATOM 2186 N N . LYS A 1 282 ? 12.688 -26.766 10.805 1 96.88 282 LYS A N 1
ATOM 2187 C CA . LYS A 1 282 ? 13.438 -27.938 10.375 1 96.88 282 LYS A CA 1
ATOM 2188 C C . LYS A 1 282 ? 12.555 -29.188 10.375 1 96.88 282 LYS A C 1
ATOM 2190 O O . LYS A 1 282 ? 12.781 -30.109 9.594 1 96.88 282 LYS A O 1
ATOM 2195 N N . ASP A 1 283 ? 11.555 -29.203 11.203 1 96.81 283 ASP A N 1
ATOM 2196 C CA . ASP A 1 283 ? 10.688 -30.391 11.32 1 96.81 283 ASP A CA 1
ATOM 2197 C C . ASP A 1 283 ? 9.367 -30.172 10.594 1 96.81 283 ASP A C 1
ATOM 2199 O O . ASP A 1 283 ? 8.375 -30.844 10.867 1 96.81 283 ASP A O 1
ATOM 2203 N N . VAL A 1 284 ? 9.305 -29.141 9.719 1 96.12 284 VAL A N 1
ATOM 2204 C CA . VAL A 1 284 ? 8.07 -28.859 8.992 1 96.12 284 VAL A CA 1
ATOM 2205 C C . VAL A 1 284 ? 7.672 -30.078 8.164 1 96.12 284 VAL A C 1
ATOM 2207 O O . VAL A 1 284 ? 8.531 -30.766 7.602 1 96.12 284 VAL A O 1
ATOM 2210 N N . VAL A 1 285 ? 6.395 -30.422 8.172 1 96.25 285 VAL A N 1
ATOM 2211 C CA . VAL A 1 285 ? 5.875 -31.469 7.293 1 96.25 285 VAL A CA 1
ATOM 2212 C C . VAL A 1 285 ? 5.703 -30.906 5.883 1 96.25 285 VAL A C 1
ATOM 2214 O O . VAL A 1 285 ? 4.867 -30.031 5.648 1 96.25 285 VAL A O 1
ATOM 2217 N N . MET A 1 286 ? 6.445 -31.469 4.984 1 96.56 286 MET A N 1
ATOM 2218 C CA . MET A 1 286 ? 6.406 -31.031 3.594 1 96.56 286 MET A CA 1
ATOM 2219 C C . MET A 1 286 ? 5.297 -31.75 2.828 1 96.56 286 MET A C 1
ATOM 2221 O O . MET A 1 286 ? 5.52 -32.812 2.26 1 96.56 286 MET A O 1
ATOM 2225 N N . THR A 1 287 ? 4.148 -31.156 2.779 1 96 287 THR A N 1
ATOM 2226 C CA . THR A 1 287 ? 3.082 -31.703 1.944 1 96 287 THR A CA 1
ATOM 2227 C C . THR A 1 287 ? 3.369 -31.453 0.467 1 96 287 THR A C 1
ATOM 2229 O O . THR A 1 287 ? 4.215 -30.609 0.125 1 96 287 THR A O 1
ATOM 2232 N N . ASP A 1 288 ? 2.674 -32.125 -0.403 1 94.38 288 ASP A N 1
ATOM 2233 C CA . ASP A 1 288 ? 2.822 -31.922 -1.839 1 94.38 288 ASP A CA 1
ATOM 2234 C C . ASP A 1 288 ? 2.477 -30.484 -2.219 1 94.38 288 ASP A C 1
ATOM 2236 O O . ASP A 1 288 ? 3.156 -29.875 -3.047 1 94.38 288 ASP A O 1
ATOM 2240 N N . ALA A 1 289 ? 1.456 -29.984 -1.58 1 95.44 289 ALA A N 1
ATOM 2241 C CA . ALA A 1 289 ? 1.025 -28.609 -1.862 1 95.44 289 ALA A CA 1
ATOM 2242 C C . ALA A 1 289 ? 2.102 -27.609 -1.463 1 95.44 289 ALA A C 1
ATOM 2244 O O . ALA A 1 289 ? 2.41 -26.688 -2.223 1 95.44 289 ALA A O 1
ATOM 2245 N N . LEU A 1 290 ? 2.666 -27.812 -0.295 1 96.94 290 LEU A N 1
ATOM 2246 C CA . LEU A 1 290 ? 3.693 -26.906 0.197 1 96.94 290 LEU A CA 1
ATOM 2247 C C . LEU A 1 290 ? 4.941 -26.969 -0.673 1 96.94 290 LEU A C 1
ATOM 2249 O O . LEU A 1 290 ? 5.512 -25.938 -1.033 1 96.94 290 LEU A O 1
ATOM 2253 N N . ALA A 1 291 ? 5.355 -28.172 -1.024 1 95.44 291 ALA A N 1
ATOM 2254 C CA . ALA A 1 291 ? 6.527 -28.375 -1.872 1 95.44 291 ALA A CA 1
ATOM 2255 C C . ALA A 1 291 ? 6.34 -27.703 -3.229 1 95.44 291 ALA A C 1
ATOM 2257 O O . ALA A 1 291 ? 7.25 -27.031 -3.732 1 95.44 291 ALA A O 1
ATOM 2258 N N . GLU A 1 292 ? 5.18 -27.859 -3.756 1 92.94 292 GLU A N 1
ATOM 2259 C CA . GLU A 1 292 ? 4.875 -27.266 -5.055 1 92.94 292 GLU A CA 1
ATOM 2260 C C . GLU A 1 292 ? 4.863 -25.75 -4.973 1 92.94 292 GLU A C 1
ATOM 2262 O O . GLU A 1 292 ? 5.332 -25.062 -5.887 1 92.94 292 GLU A O 1
ATOM 2267 N N . PHE A 1 293 ? 4.336 -25.234 -3.904 1 95.75 293 PHE A N 1
ATOM 2268 C CA . PHE A 1 293 ? 4.262 -23.781 -3.717 1 95.75 293 PHE A CA 1
ATOM 2269 C C . PHE A 1 293 ? 5.656 -23.172 -3.621 1 95.75 293 PHE A C 1
ATOM 2271 O O . PHE A 1 293 ? 5.949 -22.172 -4.27 1 95.75 293 PHE A O 1
ATOM 2278 N N . ILE A 1 294 ? 6.484 -23.781 -2.832 1 96.19 294 ILE A N 1
ATOM 2279 C CA . ILE A 1 294 ? 7.848 -23.297 -2.639 1 96.19 294 ILE A CA 1
ATOM 2280 C C . ILE A 1 294 ? 8.609 -23.344 -3.963 1 96.19 294 ILE A C 1
ATOM 2282 O O . ILE A 1 294 ? 9.297 -22.391 -4.328 1 96.19 294 ILE A O 1
ATOM 2286 N N . SER A 1 295 ? 8.438 -24.438 -4.66 1 91.44 295 SER A N 1
ATOM 2287 C CA . SER A 1 295 ? 9.07 -24.578 -5.965 1 91.44 295 SER A CA 1
ATOM 2288 C C . SER A 1 295 ? 8.586 -23.516 -6.941 1 91.44 295 SER A C 1
ATOM 2290 O O . SER A 1 295 ? 9.383 -22.938 -7.691 1 91.44 295 SER A O 1
ATOM 2292 N N . PHE A 1 296 ? 7.316 -23.266 -6.953 1 89.75 296 PHE A N 1
ATOM 2293 C CA . PHE A 1 296 ? 6.727 -22.266 -7.82 1 89.75 296 PHE A CA 1
ATOM 2294 C C . PHE A 1 296 ? 7.312 -20.891 -7.527 1 89.75 296 PHE A C 1
ATOM 2296 O O . PHE A 1 296 ? 7.672 -20.141 -8.445 1 89.75 296 PHE A O 1
ATOM 2303 N N . CYS A 1 297 ? 7.426 -20.531 -6.246 1 93.69 297 CYS A N 1
ATOM 2304 C CA . CYS A 1 297 ? 7.934 -19.219 -5.84 1 93.69 297 CYS A CA 1
ATOM 2305 C C . CYS A 1 297 ? 9.406 -19.078 -6.184 1 93.69 297 CYS A C 1
ATOM 2307 O O . CYS A 1 297 ? 9.914 -17.969 -6.32 1 93.69 297 CYS A O 1
ATOM 2309 N N . ASP A 1 298 ? 10.102 -20.141 -6.383 1 91.25 298 ASP A N 1
ATOM 2310 C CA . ASP A 1 298 ? 11.531 -20.125 -6.66 1 91.25 298 ASP A CA 1
ATOM 2311 C C . ASP A 1 298 ? 11.812 -19.578 -8.062 1 91.25 298 ASP A C 1
ATOM 2313 O O . ASP A 1 298 ? 12.969 -19.328 -8.414 1 91.25 298 ASP A O 1
ATOM 2317 N N . VAL A 1 299 ? 10.844 -19.312 -8.734 1 83.81 299 VAL A N 1
ATOM 2318 C CA . VAL A 1 299 ? 11.008 -18.719 -10.055 1 83.81 299 VAL A CA 1
ATOM 2319 C C . VAL A 1 299 ? 11.695 -17.359 -9.922 1 83.81 299 VAL A C 1
ATOM 2321 O O . VAL A 1 299 ? 12.438 -16.938 -10.812 1 83.81 299 VAL A O 1
ATOM 2324 N N . MET A 1 300 ? 11.422 -16.734 -8.805 1 87.5 300 MET A N 1
ATOM 2325 C CA . MET A 1 300 ? 12 -15.406 -8.57 1 87.5 300 MET A CA 1
ATOM 2326 C C . MET A 1 300 ? 13.523 -15.484 -8.484 1 87.5 300 MET A C 1
ATOM 2328 O O . MET A 1 300 ? 14.219 -14.508 -8.773 1 87.5 300 MET A O 1
ATOM 2332 N N . SER A 1 301 ? 14.023 -16.578 -8.07 1 85.88 301 SER A N 1
ATOM 2333 C CA . SER A 1 301 ? 15.469 -16.766 -7.926 1 85.88 301 SER A CA 1
ATOM 2334 C C . SER A 1 301 ? 16.141 -16.891 -9.281 1 85.88 301 SER A C 1
ATOM 2336 O O . SER A 1 301 ? 17.344 -16.625 -9.414 1 85.88 301 SER A O 1
ATOM 2338 N N . SER A 1 302 ? 15.461 -17.328 -10.195 1 73.88 302 SER A N 1
ATOM 2339 C CA . SER A 1 302 ? 16.031 -17.547 -11.516 1 73.88 302 SER A CA 1
ATOM 2340 C C . SER A 1 302 ? 16.031 -16.266 -12.344 1 73.88 302 SER A C 1
ATOM 2342 O O . SER A 1 302 ? 16.719 -16.188 -13.367 1 73.88 302 SER A O 1
ATOM 2344 N N . CYS A 1 303 ? 15.25 -15.359 -11.875 1 63.38 303 CYS A N 1
ATOM 2345 C CA . CYS A 1 303 ? 15.172 -14.109 -12.609 1 63.38 303 CYS A CA 1
ATOM 2346 C C . CYS A 1 303 ? 16.375 -13.219 -12.312 1 63.38 303 CYS A C 1
ATOM 2348 O O . CYS A 1 303 ? 16.672 -12.938 -11.148 1 63.38 303 CYS A O 1
ATOM 2350 N N . SER A 1 304 ? 17.453 -13.383 -13 1 56.91 304 SER A N 1
ATOM 2351 C CA . SER A 1 304 ? 18.75 -12.719 -12.82 1 56.91 304 SER A CA 1
ATOM 2352 C C . SER A 1 304 ? 18.594 -11.203 -12.844 1 56.91 304 SER A C 1
ATOM 2354 O O . SER A 1 304 ? 19.562 -10.477 -12.602 1 56.91 304 SER A O 1
ATOM 2356 N N . GLU A 1 305 ? 17.391 -10.789 -13.117 1 53.22 305 GLU A N 1
ATOM 2357 C CA . GLU A 1 305 ? 17.359 -9.336 -13.266 1 53.22 305 GLU A CA 1
ATOM 2358 C C . GLU A 1 305 ? 17.328 -8.648 -11.906 1 53.22 305 GLU A C 1
ATOM 2360 O O . GLU A 1 305 ? 16.516 -9 -11.047 1 53.22 305 GLU A O 1
ATOM 2365 N N . SER A 1 306 ? 18.422 -7.992 -11.539 1 53.75 306 SER A N 1
ATOM 2366 C CA . SER A 1 306 ? 18.656 -7.25 -10.305 1 53.75 306 SER A CA 1
ATOM 2367 C C . SER A 1 306 ? 17.547 -6.223 -10.062 1 53.75 306 SER A C 1
ATOM 2369 O O . SER A 1 306 ? 17.484 -5.609 -8.992 1 53.75 306 SER A O 1
ATOM 2371 N N . ARG A 1 307 ? 16.609 -6.188 -11.031 1 66.12 307 ARG A N 1
ATOM 2372 C CA . ARG A 1 307 ? 15.734 -5.055 -10.766 1 66.12 307 ARG A CA 1
ATOM 2373 C C . ARG A 1 307 ? 14.281 -5.402 -11.07 1 66.12 307 ARG A C 1
ATOM 2375 O O . ARG A 1 307 ? 13.648 -4.777 -11.922 1 66.12 307 ARG A O 1
ATOM 2382 N N . ILE A 1 308 ? 13.93 -6.434 -10.344 1 78.5 308 ILE A N 1
ATOM 2383 C CA . ILE A 1 308 ? 12.531 -6.824 -10.508 1 78.5 308 ILE A CA 1
ATOM 2384 C C . ILE A 1 308 ? 11.625 -5.723 -9.969 1 78.5 308 ILE A C 1
ATOM 2386 O O . ILE A 1 308 ? 11.844 -5.207 -8.867 1 78.5 308 ILE A O 1
ATOM 2390 N N . CYS A 1 309 ? 10.75 -5.223 -10.773 1 80.56 309 CYS A N 1
ATOM 2391 C CA . CYS A 1 309 ? 9.703 -4.289 -10.367 1 80.56 309 CYS A CA 1
ATOM 2392 C C . CYS A 1 309 ? 8.328 -4.801 -10.773 1 80.56 309 CYS A C 1
ATOM 2394 O O . CYS A 1 309 ? 7.992 -4.828 -11.961 1 80.56 309 CYS A O 1
ATOM 2396 N N . LEU A 1 310 ? 7.598 -5.32 -9.789 1 85.06 310 LEU A N 1
ATOM 2397 C CA . LEU A 1 310 ? 6.27 -5.863 -10.039 1 85.06 310 LEU A CA 1
ATOM 2398 C C . LEU A 1 310 ? 5.188 -4.859 -9.656 1 85.06 310 LEU A C 1
ATOM 2400 O O . LEU A 1 310 ? 4.754 -4.816 -8.5 1 85.06 310 LEU A O 1
ATOM 2404 N N . SER A 1 311 ? 4.777 -4.062 -10.602 1 84.44 311 SER A N 1
ATOM 2405 C CA . SER A 1 311 ? 3.748 -3.062 -10.352 1 84.44 311 SER A CA 1
ATOM 2406 C C . SER A 1 311 ? 2.375 -3.551 -10.805 1 84.44 311 SER A C 1
ATOM 2408 O O . SER A 1 311 ? 1.372 -2.859 -10.617 1 84.44 311 SER A O 1
ATOM 2410 N N . SER A 1 312 ? 2.387 -4.746 -11.43 1 81.5 312 SER A N 1
ATOM 2411 C CA . SER A 1 312 ? 1.15 -5.348 -11.922 1 81.5 312 SER A CA 1
ATOM 2412 C C . SER A 1 312 ? 1.308 -6.855 -12.109 1 81.5 312 SER A C 1
ATOM 2414 O O . SER A 1 312 ? 2.428 -7.359 -12.211 1 81.5 312 SER A O 1
ATOM 2416 N N . PRO A 1 313 ? 0.126 -7.559 -12.133 1 79.88 313 PRO A N 1
ATOM 2417 C CA . PRO A 1 313 ? 0.216 -9 -12.406 1 79.88 313 PRO A CA 1
ATOM 2418 C C . PRO A 1 313 ? 0.845 -9.305 -13.758 1 79.88 313 PRO A C 1
ATOM 2420 O O . PRO A 1 313 ? 1.501 -10.336 -13.922 1 79.88 313 PRO A O 1
ATOM 2423 N N . TRP A 1 314 ? 0.758 -8.398 -14.656 1 71.31 314 TRP A N 1
ATOM 2424 C CA . TRP A 1 314 ? 1.266 -8.625 -16.016 1 71.31 314 TRP A CA 1
ATOM 2425 C C . TRP A 1 314 ? 2.791 -8.633 -16.031 1 71.31 314 TRP A C 1
ATOM 2427 O O . TRP A 1 314 ? 3.404 -9.352 -16.812 1 71.31 314 TRP A O 1
ATOM 2437 N N . LYS A 1 315 ? 3.361 -7.875 -15.18 1 76.5 315 LYS A N 1
ATOM 2438 C CA . LYS A 1 315 ? 4.816 -7.863 -15.086 1 76.5 315 LYS A CA 1
ATOM 2439 C C . LYS A 1 315 ? 5.352 -9.188 -14.562 1 76.5 315 LYS A C 1
ATOM 2441 O O . LYS A 1 315 ? 6.418 -9.648 -14.969 1 76.5 315 LYS A O 1
ATOM 2446 N N . LEU A 1 316 ? 4.605 -9.766 -13.594 1 81.69 316 LEU A N 1
ATOM 2447 C CA . LEU A 1 316 ? 4.98 -11.102 -13.141 1 81.69 316 LEU A CA 1
ATOM 2448 C C . LEU A 1 316 ? 4.844 -12.117 -14.273 1 81.69 316 LEU A C 1
ATOM 2450 O O . LEU A 1 316 ? 5.727 -12.953 -14.469 1 81.69 316 LEU A O 1
ATOM 2454 N N . GLN A 1 317 ? 3.766 -12.039 -14.984 1 74.12 317 GLN A N 1
ATOM 2455 C CA . GLN A 1 317 ? 3.533 -12.969 -16.078 1 74.12 317 GLN A CA 1
ATOM 2456 C C . GLN A 1 317 ? 4.645 -12.875 -17.125 1 74.12 317 GLN A C 1
ATOM 2458 O O . GLN A 1 317 ? 5.094 -13.898 -17.656 1 74.12 317 GLN A O 1
ATOM 2463 N N . SER A 1 318 ? 5.047 -11.641 -17.344 1 70 318 SER A N 1
ATOM 2464 C CA . SER A 1 318 ? 6.152 -11.43 -18.281 1 70 318 SER A CA 1
ATOM 2465 C C . SER A 1 318 ? 7.438 -12.062 -17.766 1 70 318 SER A C 1
ATOM 2467 O O . SER A 1 318 ? 8.195 -12.656 -18.531 1 70 318 SER A O 1
ATOM 2469 N N . LEU A 1 319 ? 7.598 -11.945 -16.516 1 72.12 319 LEU A N 1
ATOM 2470 C CA . LEU A 1 319 ? 8.773 -12.531 -15.883 1 72.12 319 LEU A CA 1
ATOM 2471 C C . LEU A 1 319 ? 8.727 -14.055 -15.961 1 72.12 319 LEU A C 1
ATOM 2473 O O . LEU A 1 319 ? 9.734 -14.695 -16.266 1 72.12 319 LEU A O 1
ATOM 2477 N N . LEU A 1 320 ? 7.605 -14.594 -15.703 1 73.19 320 LEU A N 1
ATOM 2478 C CA . LEU A 1 320 ? 7.426 -16.031 -15.742 1 73.19 320 LEU A CA 1
ATOM 2479 C C . LEU A 1 320 ? 7.621 -16.578 -17.156 1 73.19 320 LEU A C 1
ATOM 2481 O O . LEU A 1 320 ? 8.211 -17.641 -17.344 1 73.19 320 LEU A O 1
ATOM 2485 N N . ALA A 1 321 ? 7.195 -15.828 -18.109 1 65.56 321 ALA A N 1
ATOM 2486 C CA . ALA A 1 321 ? 7.336 -16.219 -19.516 1 65.56 321 ALA A CA 1
ATOM 2487 C C . ALA A 1 321 ? 8.805 -16.25 -19.922 1 65.56 321 ALA A C 1
ATOM 2489 O O . ALA A 1 321 ? 9.227 -17.141 -20.656 1 65.56 321 ALA A O 1
ATOM 2490 N N . LYS A 1 322 ? 9.461 -15.273 -19.5 1 64.06 322 LYS A N 1
ATOM 2491 C CA . LYS A 1 322 ? 10.883 -15.211 -19.812 1 64.06 322 LYS A CA 1
ATOM 2492 C C . LYS A 1 322 ? 11.641 -16.391 -19.203 1 64.06 322 LYS A C 1
ATOM 2494 O O . LYS A 1 322 ? 12.555 -16.938 -19.828 1 64.06 322 LYS A O 1
ATOM 2499 N N . HIS A 1 323 ? 11.234 -16.766 -18.078 1 65.81 323 HIS A N 1
ATOM 2500 C CA . HIS A 1 323 ? 11.867 -17.875 -17.391 1 65.81 323 HIS A CA 1
ATOM 2501 C C . HIS A 1 323 ? 11.555 -19.203 -18.078 1 65.81 323 HIS A C 1
ATOM 2503 O O . HIS A 1 323 ? 12.43 -20.062 -18.188 1 65.81 323 HIS A O 1
ATOM 2509 N N . SER A 1 324 ? 10.359 -19.328 -18.422 1 61.78 324 SER A N 1
ATOM 2510 C CA . SER A 1 324 ? 9.953 -20.578 -19.078 1 61.78 324 SER A CA 1
ATOM 2511 C C . SER A 1 324 ? 10.672 -20.75 -20.406 1 61.78 324 SER A C 1
ATOM 2513 O O . SER A 1 324 ? 10.977 -21.875 -20.812 1 61.78 324 SER A O 1
ATOM 2515 N N . SER A 1 325 ? 10.891 -19.688 -21.031 1 55.94 325 SER A N 1
ATOM 2516 C CA . SER A 1 325 ? 11.586 -19.734 -22.312 1 55.94 325 SER A CA 1
ATOM 2517 C C . SER A 1 325 ? 13.047 -20.141 -22.125 1 55.94 325 SER A C 1
ATOM 2519 O O . SER A 1 325 ? 13.648 -20.75 -23.016 1 55.94 325 SER A O 1
ATOM 2521 N N . GLN A 1 326 ? 13.516 -19.766 -21.031 1 54.19 326 GLN A N 1
ATOM 2522 C CA . GLN A 1 326 ? 14.906 -20.094 -20.75 1 54.19 326 GLN A CA 1
ATOM 2523 C C . GLN A 1 326 ? 15.055 -21.547 -20.328 1 54.19 326 GLN A C 1
ATOM 2525 O O . GLN A 1 326 ? 16.078 -22.172 -20.609 1 54.19 326 GLN A O 1
ATOM 2530 N N . LYS A 1 327 ? 14.141 -22.109 -19.656 1 54.69 327 LYS A N 1
ATOM 2531 C CA . LYS A 1 327 ? 14.188 -23.516 -19.266 1 54.69 327 LYS A CA 1
ATOM 2532 C C . LYS A 1 327 ? 14 -24.422 -20.469 1 54.69 327 LYS A C 1
ATOM 2534 O O . LYS A 1 327 ? 14.5 -25.547 -20.5 1 54.69 327 LYS A O 1
ATOM 2539 N N . GLY A 1 328 ? 13.141 -24.047 -21.375 1 44.78 328 GLY A N 1
ATOM 2540 C CA . GLY A 1 328 ? 12.977 -24.875 -22.562 1 44.78 328 GLY A CA 1
ATOM 2541 C C . GLY A 1 328 ? 14.195 -24.859 -23.469 1 44.78 328 GLY A C 1
ATOM 2542 O O . GLY A 1 328 ? 14.242 -25.594 -24.469 1 44.78 328 GLY A O 1
ATOM 2543 N N . LYS A 1 329 ? 15.125 -24.109 -23.266 1 40.78 329 LYS A N 1
ATOM 2544 C CA . LYS A 1 329 ? 16.359 -24.281 -24.031 1 40.78 329 LYS A CA 1
ATOM 2545 C C . LYS A 1 329 ? 17.375 -25.125 -23.266 1 40.78 329 LYS A C 1
ATOM 2547 O O . LYS A 1 329 ? 17.469 -25.031 -22.047 1 40.78 329 LYS A O 1
ATOM 2552 N N . MET B 1 1 ? -26.406 29.094 -10.594 1 19.56 1 MET B N 1
ATOM 2553 C CA . MET B 1 1 ? -25.938 28.062 -9.672 1 19.56 1 MET B CA 1
ATOM 2554 C C . MET B 1 1 ? -24.484 27.703 -9.953 1 19.56 1 MET B C 1
ATOM 2556 O O . MET B 1 1 ? -24.125 27.344 -11.07 1 19.56 1 MET B O 1
ATOM 2560 N N . TYR B 1 2 ? -23.578 28.516 -9.453 1 21.8 2 TYR B N 1
ATOM 2561 C CA . TYR B 1 2 ? -22.156 28.641 -9.734 1 21.8 2 TYR B CA 1
ATOM 2562 C C . TYR B 1 2 ? -21.469 27.281 -9.672 1 21.8 2 TYR B C 1
ATOM 2564 O O . TYR B 1 2 ? -21.516 26.594 -8.648 1 21.8 2 TYR B O 1
ATOM 2572 N N . LYS B 1 3 ? -21.688 26.453 -10.648 1 27.14 3 LYS B N 1
ATOM 2573 C CA . LYS B 1 3 ? -20.906 25.234 -10.82 1 27.14 3 LYS B CA 1
ATOM 2574 C C . LYS B 1 3 ? -19.469 25.438 -10.352 1 27.14 3 LYS B C 1
ATOM 2576 O O . LYS B 1 3 ? -18.672 26.094 -11.031 1 27.14 3 LYS B O 1
ATOM 2581 N N . ILE B 1 4 ? -19.281 26.016 -9.219 1 30.2 4 ILE B N 1
ATOM 2582 C CA . ILE B 1 4 ? -18 26.188 -8.523 1 30.2 4 ILE B CA 1
ATOM 2583 C C . ILE B 1 4 ? -17.016 25.125 -8.977 1 30.2 4 ILE B C 1
ATOM 2585 O O . ILE B 1 4 ? -17.234 23.938 -8.734 1 30.2 4 ILE B O 1
ATOM 2589 N N . MET B 1 5 ? -16.438 25.141 -10.062 1 35.97 5 MET B N 1
ATOM 2590 C CA . MET B 1 5 ? -15.555 24.406 -10.953 1 35.97 5 MET B CA 1
ATOM 2591 C C . MET B 1 5 ? -14.359 23.844 -10.188 1 35.97 5 MET B C 1
ATOM 2593 O O . MET B 1 5 ? -13.805 24.516 -9.312 1 35.97 5 MET B O 1
ATOM 2597 N N . SER B 1 6 ? -14.344 22.562 -9.75 1 50.97 6 SER B N 1
ATOM 2598 C CA . SER B 1 6 ? -13.492 21.625 -9.016 1 50.97 6 SER B CA 1
ATOM 2599 C C . SER B 1 6 ? -12.031 21.766 -9.438 1 50.97 6 SER B C 1
ATOM 2601 O O . SER B 1 6 ? -11.531 20.938 -10.219 1 50.97 6 SER B O 1
ATOM 2603 N N . ILE B 1 7 ? -11.672 22.984 -9.586 1 52.69 7 ILE B N 1
ATOM 2604 C CA . ILE B 1 7 ? -10.242 23.125 -9.836 1 52.69 7 ILE B CA 1
ATOM 2605 C C . ILE B 1 7 ? -9.453 22.578 -8.648 1 52.69 7 ILE B C 1
ATOM 2607 O O . ILE B 1 7 ? -9.703 22.953 -7.5 1 52.69 7 ILE B O 1
ATOM 2611 N N . THR B 1 8 ? -8.773 21.594 -8.953 1 56.59 8 THR B N 1
ATOM 2612 C CA . THR B 1 8 ? -7.965 20.953 -7.922 1 56.59 8 THR B CA 1
ATOM 2613 C C . THR B 1 8 ? -6.633 21.672 -7.746 1 56.59 8 THR B C 1
ATOM 2615 O O . THR B 1 8 ? -6.191 22.406 -8.641 1 56.59 8 THR B O 1
ATOM 2618 N N . LEU B 1 9 ? -6.098 21.578 -6.586 1 61.91 9 LEU B N 1
ATOM 2619 C CA . LEU B 1 9 ? -4.766 22.125 -6.352 1 61.91 9 LEU B CA 1
ATOM 2620 C C . LEU B 1 9 ? -3.758 21.531 -7.332 1 61.91 9 LEU B C 1
ATOM 2622 O O . LEU B 1 9 ? -2.846 22.234 -7.781 1 61.91 9 LEU B O 1
ATOM 2626 N N . ARG B 1 10 ? -4.051 20.312 -7.652 1 63.78 10 ARG B N 1
ATOM 2627 C CA . ARG B 1 10 ? -3.152 19.672 -8.609 1 63.78 10 ARG B CA 1
ATOM 2628 C C . ARG B 1 10 ? -3.227 20.359 -9.969 1 63.78 10 ARG B C 1
ATOM 2630 O O . ARG B 1 10 ? -2.203 20.547 -10.625 1 63.78 10 ARG B O 1
ATOM 2637 N N . GLN B 1 11 ? -4.41 20.625 -10.297 1 67.38 11 GLN B N 1
ATOM 2638 C CA . GLN B 1 11 ? -4.586 21.359 -11.555 1 67.38 11 GLN B CA 1
ATOM 2639 C C . GLN B 1 11 ? -3.867 22.703 -11.516 1 67.38 11 GLN B C 1
ATOM 2641 O O . GLN B 1 11 ? -3.23 23.094 -12.492 1 67.38 11 GLN B O 1
ATOM 2646 N N . LEU B 1 12 ? -3.988 23.312 -10.336 1 71.94 12 LEU B N 1
ATOM 2647 C CA . LEU B 1 12 ? -3.326 24.609 -10.195 1 71.94 12 LEU B CA 1
ATOM 2648 C C . LEU B 1 12 ? -1.809 24.453 -10.219 1 71.94 12 LEU B C 1
ATOM 2650 O O . LEU B 1 12 ? -1.104 25.25 -10.836 1 71.94 12 LEU B O 1
ATOM 2654 N N . GLU B 1 13 ? -1.397 23.406 -9.609 1 73.06 13 GLU B N 1
ATOM 2655 C CA . GLU B 1 13 ? 0.035 23.125 -9.609 1 73.06 13 GLU B CA 1
ATOM 2656 C C . GLU B 1 13 ? 0.546 22.859 -11.023 1 73.06 13 GLU B C 1
ATOM 2658 O O . GLU B 1 13 ? 1.611 23.344 -11.406 1 73.06 13 GLU B O 1
ATOM 2663 N N . ILE B 1 14 ? -0.212 22.094 -11.648 1 77.44 14 ILE B N 1
ATOM 2664 C CA . ILE B 1 14 ? 0.146 21.766 -13.023 1 77.44 14 ILE B CA 1
ATOM 2665 C C . ILE B 1 14 ? 0.119 23.031 -13.883 1 77.44 14 ILE B C 1
ATOM 2667 O O . ILE B 1 14 ? 1.042 23.266 -14.664 1 77.44 14 ILE B O 1
ATOM 2671 N N . PHE B 1 15 ? -0.881 23.812 -13.711 1 83.75 15 PHE B N 1
ATOM 2672 C CA . PHE B 1 15 ? -0.996 25.094 -14.406 1 83.75 15 PHE B CA 1
ATOM 2673 C C . PHE B 1 15 ? 0.221 25.969 -14.133 1 83.75 15 PHE B C 1
ATOM 2675 O O . PHE B 1 15 ? 0.828 26.5 -15.062 1 83.75 15 PHE B O 1
ATOM 2682 N N . ILE B 1 16 ? 0.541 25.953 -12.859 1 79.56 16 ILE B N 1
ATOM 2683 C CA . ILE B 1 16 ? 1.673 26.781 -12.461 1 79.56 16 ILE B CA 1
ATOM 2684 C C . ILE B 1 16 ? 2.955 26.25 -13.086 1 79.56 16 ILE B C 1
ATOM 2686 O O . ILE B 1 16 ? 3.762 27.016 -13.617 1 79.56 16 ILE B O 1
ATOM 2690 N N . ALA B 1 17 ? 3.127 24.969 -13.062 1 83.81 17 ALA B N 1
ATOM 2691 C CA . ALA B 1 17 ? 4.324 24.344 -13.617 1 83.81 17 ALA B CA 1
ATOM 2692 C C . ALA B 1 17 ? 4.438 24.594 -15.117 1 83.81 17 ALA B C 1
ATOM 2694 O O . ALA B 1 17 ? 5.516 24.906 -15.625 1 83.81 17 ALA B O 1
ATOM 2695 N N . VAL B 1 18 ? 3.354 24.516 -15.789 1 88.69 18 VAL B N 1
ATOM 2696 C CA . VAL B 1 18 ? 3.355 24.766 -17.234 1 88.69 18 VAL B CA 1
ATOM 2697 C C . VAL B 1 18 ? 3.633 26.234 -17.5 1 88.69 18 VAL B C 1
ATOM 2699 O O . VAL B 1 18 ? 4.359 26.578 -18.438 1 88.69 18 VAL B O 1
ATOM 2702 N N . ALA B 1 19 ? 3.053 27 -16.672 1 88 19 ALA B N 1
ATOM 2703 C CA . ALA B 1 19 ? 3.271 28.438 -16.812 1 88 19 ALA B CA 1
ATOM 2704 C C . ALA B 1 19 ? 4.746 28.797 -16.625 1 88 19 ALA B C 1
ATOM 2706 O O . ALA B 1 19 ? 5.277 29.656 -17.328 1 88 19 ALA B O 1
ATOM 2707 N N . GLU B 1 20 ? 5.352 28.109 -15.695 1 85.81 20 GLU B N 1
ATOM 2708 C CA . GLU B 1 20 ? 6.738 28.406 -15.344 1 85.81 20 GLU B CA 1
ATOM 2709 C C . GLU B 1 20 ? 7.703 27.812 -16.375 1 85.81 20 GLU B C 1
ATOM 2711 O O . GLU B 1 20 ? 8.75 28.406 -16.656 1 85.81 20 GLU B O 1
ATOM 2716 N N . THR B 1 21 ? 7.371 26.672 -16.938 1 85.81 21 THR B N 1
ATOM 2717 C CA . THR B 1 21 ? 8.305 25.953 -17.797 1 85.81 21 THR B CA 1
ATOM 2718 C C . THR B 1 21 ? 7.98 26.203 -19.266 1 85.81 21 THR B C 1
ATOM 2720 O O . THR B 1 21 ? 8.797 25.922 -20.141 1 85.81 21 THR B O 1
ATOM 2723 N N . ALA B 1 22 ? 6.832 26.641 -19.547 1 87.69 22 ALA B N 1
ATOM 2724 C CA . ALA B 1 22 ? 6.301 26.953 -20.859 1 87.69 22 ALA B CA 1
ATOM 2725 C C . ALA B 1 22 ? 6.203 25.703 -21.734 1 87.69 22 ALA B C 1
ATOM 2727 O O . ALA B 1 22 ? 5.988 25.797 -22.953 1 87.69 22 ALA B O 1
ATOM 2728 N N . GLN B 1 23 ? 6.465 24.594 -21.125 1 87.12 23 GLN B N 1
ATOM 2729 C CA . GLN B 1 23 ? 6.406 23.328 -21.859 1 87.12 23 GLN B CA 1
ATOM 2730 C C . GLN B 1 23 ? 5.746 22.234 -21.031 1 87.12 23 GLN B C 1
ATOM 2732 O O . GLN B 1 23 ? 6.023 22.109 -19.828 1 87.12 23 GLN B O 1
ATOM 2737 N N . VAL B 1 24 ? 4.852 21.516 -21.75 1 84.06 24 VAL B N 1
ATOM 2738 C CA . VAL B 1 24 ? 4.184 20.391 -21.109 1 84.06 24 VAL B CA 1
ATOM 2739 C C . VAL B 1 24 ? 5.219 19.359 -20.688 1 84.06 24 VAL B C 1
ATOM 2741 O O . VAL B 1 24 ? 5.156 18.828 -19.562 1 84.06 24 VAL B O 1
ATOM 2744 N N . THR B 1 25 ? 6.203 19.203 -21.531 1 80.12 25 THR B N 1
ATOM 2745 C CA . THR B 1 25 ? 7.238 18.203 -21.25 1 80.12 25 THR B CA 1
ATOM 2746 C C . THR B 1 25 ? 8.055 18.609 -20.031 1 80.12 25 THR B C 1
ATOM 2748 O O . THR B 1 25 ? 8.344 17.766 -19.172 1 80.12 25 THR B O 1
ATOM 2751 N N . LYS B 1 26 ? 8.383 19.797 -19.922 1 80.19 26 LYS B N 1
ATOM 2752 C CA . LYS B 1 26 ? 9.172 20.266 -18.781 1 80.19 26 LYS B CA 1
ATOM 2753 C C . LYS B 1 26 ? 8.344 20.281 -17.5 1 80.19 26 LYS B C 1
ATOM 2755 O O . LYS B 1 26 ? 8.844 19.969 -16.422 1 80.19 26 LYS B O 1
ATOM 2760 N N . ALA B 1 27 ? 7.117 20.641 -17.688 1 80.88 27 ALA B N 1
ATOM 2761 C CA . ALA B 1 27 ? 6.219 20.625 -16.531 1 80.88 27 ALA B CA 1
ATOM 2762 C C . ALA B 1 27 ? 6.039 19.219 -15.992 1 80.88 27 ALA B C 1
ATOM 2764 O O . ALA B 1 27 ? 6.016 19.016 -14.773 1 80.88 27 ALA B O 1
ATOM 2765 N N . SER B 1 28 ? 5.906 18.344 -16.906 1 78.62 28 SER B N 1
ATOM 2766 C CA . SER B 1 28 ? 5.75 16.938 -16.516 1 78.62 28 SER B CA 1
ATOM 2767 C C . SER B 1 28 ? 6.969 16.453 -15.734 1 78.62 28 SER B C 1
ATOM 2769 O O . SER B 1 28 ? 6.828 15.766 -14.719 1 78.62 28 SER B O 1
ATOM 2771 N N . LYS B 1 29 ? 8.094 16.844 -16.188 1 68.31 29 LYS B N 1
ATOM 2772 C CA . LYS B 1 29 ? 9.336 16.484 -15.5 1 68.31 29 LYS B CA 1
ATOM 2773 C C . LYS B 1 29 ? 9.422 17.156 -14.133 1 68.31 29 LYS B C 1
ATOM 2775 O O . LYS B 1 29 ? 9.766 16.516 -13.141 1 68.31 29 LYS B O 1
ATOM 2780 N N . LYS B 1 30 ? 8.984 18.391 -14.164 1 67.19 30 LYS B N 1
ATOM 2781 C CA . LYS B 1 30 ? 9.039 19.188 -12.945 1 67.19 30 LYS B CA 1
ATOM 2782 C C . LYS B 1 30 ? 8.109 18.609 -11.875 1 67.19 30 LYS B C 1
ATOM 2784 O O . LYS B 1 30 ? 8.445 18.625 -10.688 1 67.19 30 LYS B O 1
ATOM 2789 N N . LEU B 1 31 ? 7.023 18.141 -12.367 1 62.94 31 LEU B N 1
ATOM 2790 C CA . LEU B 1 31 ? 5.98 17.703 -11.445 1 62.94 31 LEU B CA 1
ATOM 2791 C C . LEU B 1 31 ? 6.004 16.188 -11.281 1 62.94 31 LEU B C 1
ATOM 2793 O O . LEU B 1 31 ? 5.195 15.625 -10.539 1 62.94 31 LEU B O 1
ATOM 2797 N N . PHE B 1 32 ? 6.926 15.516 -12.062 1 55.28 32 PHE B N 1
ATOM 2798 C CA . PHE B 1 32 ? 7.086 14.07 -12.031 1 55.28 32 PHE B CA 1
ATOM 2799 C C . PHE B 1 32 ? 5.781 13.367 -12.375 1 55.28 32 PHE B C 1
ATOM 2801 O O . PHE B 1 32 ? 5.355 12.453 -11.664 1 55.28 32 PHE B O 1
ATOM 2808 N N . VAL B 1 33 ? 5.141 13.953 -13.258 1 60.91 33 VAL B N 1
ATOM 2809 C CA . VAL B 1 33 ? 3.939 13.352 -13.82 1 60.91 33 VAL B CA 1
ATOM 2810 C C . VAL B 1 33 ? 4.113 13.156 -15.328 1 60.91 33 VAL B C 1
ATOM 2812 O O . VAL B 1 33 ? 5.051 13.688 -15.922 1 60.91 33 VAL B O 1
ATOM 2815 N N . THR B 1 34 ? 3.34 12.25 -15.828 1 60.94 34 THR B N 1
ATOM 2816 C CA . THR B 1 34 ? 3.406 12.031 -17.266 1 60.94 34 THR B CA 1
ATOM 2817 C C . THR B 1 34 ? 2.938 13.266 -18.031 1 60.94 34 THR B C 1
ATOM 2819 O O . THR B 1 34 ? 2.166 14.07 -17.5 1 60.94 34 THR B O 1
ATOM 2822 N N . GLN B 1 35 ? 3.551 13.344 -19.156 1 69.06 35 GLN B N 1
ATOM 2823 C CA . GLN B 1 35 ? 3.107 14.422 -20.031 1 69.06 35 GLN B CA 1
ATOM 2824 C C . GLN B 1 35 ? 1.599 14.367 -20.25 1 69.06 35 GLN B C 1
ATOM 2826 O O . GLN B 1 35 ? 0.935 15.406 -20.281 1 69.06 35 GLN B O 1
ATOM 2831 N N . SER B 1 36 ? 1.155 13.211 -20.266 1 65.19 36 SER B N 1
ATOM 2832 C CA . SER B 1 36 ? -0.281 13.055 -20.453 1 65.19 36 SER B CA 1
ATOM 2833 C C . SER B 1 36 ? -1.064 13.57 -19.25 1 65.19 36 SER B C 1
ATOM 2835 O O . SER B 1 36 ? -2.102 14.211 -19.406 1 65.19 36 SER B O 1
ATOM 2837 N N . ALA B 1 37 ? -0.585 13.367 -18.172 1 64.31 37 ALA B N 1
ATOM 2838 C CA . ALA B 1 37 ? -1.23 13.844 -16.953 1 64.31 37 ALA B CA 1
ATOM 2839 C C . ALA B 1 37 ? -1.243 15.367 -16.906 1 64.31 37 ALA B C 1
ATOM 2841 O O . ALA B 1 37 ? -2.248 15.969 -16.516 1 64.31 37 ALA B O 1
ATOM 2842 N N . VAL B 1 38 ? -0.193 15.875 -17.312 1 78.75 38 VAL B N 1
ATOM 2843 C CA . VAL B 1 38 ? -0.095 17.328 -17.344 1 78.75 38 VAL B CA 1
ATOM 2844 C C . VAL B 1 38 ? -1.09 17.891 -18.344 1 78.75 38 VAL B C 1
ATOM 2846 O O . VAL B 1 38 ? -1.854 18.812 -18.031 1 78.75 38 VAL B O 1
ATOM 2849 N N . SER B 1 39 ? -1.062 17.25 -19.469 1 78.31 39 SER B N 1
ATOM 2850 C CA . SER B 1 39 ? -1.929 17.734 -20.531 1 78.31 39 SER B CA 1
ATOM 2851 C C . SER B 1 39 ? -3.4 17.594 -20.156 1 78.31 39 SER B C 1
ATOM 2853 O O . SER B 1 39 ? -4.191 18.516 -20.375 1 78.31 39 SER B O 1
ATOM 2855 N N . MET B 1 40 ? -3.639 16.609 -19.516 1 68.62 40 MET B N 1
ATOM 2856 C CA . MET B 1 40 ? -5.023 16.344 -19.125 1 68.62 40 MET B CA 1
ATOM 2857 C C . MET B 1 40 ? -5.48 17.312 -18.047 1 68.62 40 MET B C 1
ATOM 2859 O O . MET B 1 40 ? -6.57 17.875 -18.125 1 68.62 40 MET B O 1
ATOM 2863 N N . ALA B 1 41 ? -4.688 17.359 -17.125 1 72.62 41 ALA B N 1
ATOM 2864 C CA . ALA B 1 41 ? -5.012 18.25 -16.016 1 72.62 41 ALA B CA 1
ATOM 2865 C C . ALA B 1 41 ? -5.195 19.688 -16.5 1 72.62 41 ALA B C 1
ATOM 2867 O O . ALA B 1 41 ? -6.109 20.391 -16.047 1 72.62 41 ALA B O 1
ATOM 2868 N N . LEU B 1 42 ? -4.363 20.078 -17.422 1 80.69 42 LEU B N 1
ATOM 2869 C CA . LEU B 1 42 ? -4.438 21.422 -17.969 1 80.69 42 LEU B CA 1
ATOM 2870 C C . LEU B 1 42 ? -5.703 21.609 -18.797 1 80.69 42 LEU B C 1
ATOM 2872 O O . LEU B 1 42 ? -6.387 22.625 -18.672 1 80.69 42 LEU B O 1
ATOM 2876 N N . ALA B 1 43 ? -5.922 20.594 -19.562 1 78.56 43 ALA B N 1
ATOM 2877 C CA . ALA B 1 43 ? -7.129 20.641 -20.391 1 78.56 43 ALA B CA 1
ATOM 2878 C C . ALA B 1 43 ? -8.383 20.688 -19.531 1 78.56 43 ALA B C 1
ATOM 2880 O O . ALA B 1 43 ? -9.312 21.453 -19.812 1 78.56 43 ALA B O 1
ATOM 2881 N N . GLU B 1 44 ? -8.328 19.953 -18.516 1 70.5 44 GLU B N 1
ATOM 2882 C CA . GLU B 1 44 ? -9.461 19.922 -17.609 1 70.5 44 GLU B CA 1
ATOM 2883 C C . GLU B 1 44 ? -9.633 21.266 -16.906 1 70.5 44 GLU B C 1
ATOM 2885 O O . GLU B 1 44 ? -10.75 21.766 -16.766 1 70.5 44 GLU B O 1
ATOM 2890 N N . LEU B 1 45 ? -8.594 21.766 -16.484 1 74.56 45 LEU B N 1
ATOM 2891 C CA . LEU B 1 45 ? -8.617 23.078 -15.836 1 74.56 45 LEU B CA 1
ATOM 2892 C C . LEU B 1 45 ? -9.164 24.141 -16.781 1 74.56 45 LEU B C 1
ATOM 2894 O O . LEU B 1 45 ? -10.047 24.922 -16.406 1 74.56 45 LEU B O 1
ATOM 2898 N N . GLU B 1 46 ? -8.711 24.109 -18.047 1 79.31 46 GLU B N 1
ATOM 2899 C CA . GLU B 1 46 ? -9.141 25.062 -19.047 1 79.31 46 GLU B CA 1
ATOM 2900 C C . GLU B 1 46 ? -10.617 24.906 -19.375 1 79.31 46 GLU B C 1
ATOM 2902 O O . GLU B 1 46 ? -11.344 25.891 -19.531 1 79.31 46 GLU B O 1
ATOM 2907 N N . ASN B 1 47 ? -10.969 23.703 -19.375 1 70.31 47 ASN B N 1
ATOM 2908 C CA . ASN B 1 47 ? -12.375 23.406 -19.625 1 70.31 47 ASN B CA 1
ATOM 2909 C C . ASN B 1 47 ? -13.258 23.922 -18.484 1 70.31 47 ASN B C 1
ATOM 2911 O O . ASN B 1 47 ? -14.305 24.516 -18.719 1 70.31 47 ASN B O 1
ATOM 2915 N N . GLN B 1 48 ? -12.797 23.656 -17.344 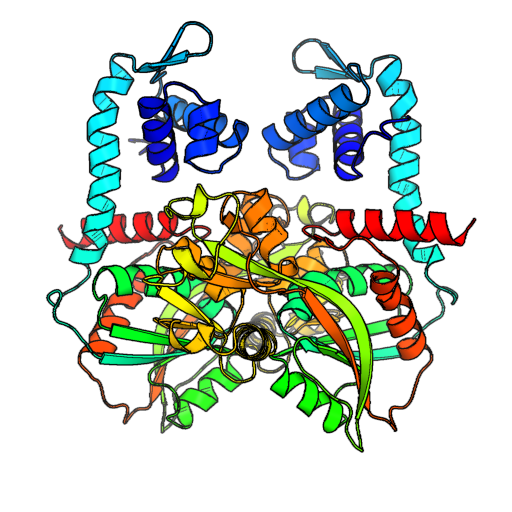1 64.69 48 GLN B N 1
ATOM 2916 C CA . GLN B 1 48 ? -13.547 24.094 -16.172 1 64.69 48 GLN B CA 1
ATOM 2917 C C . GLN B 1 48 ? -13.648 25.625 -16.125 1 64.69 48 GLN B C 1
ATOM 2919 O O . GLN B 1 48 ? -14.656 26.172 -15.68 1 64.69 48 GLN B O 1
ATOM 2924 N N . LEU B 1 49 ? -12.633 26.188 -16.688 1 69.44 49 LEU B N 1
ATOM 2925 C CA . LEU B 1 49 ? -12.578 27.656 -16.656 1 69.44 49 LEU B CA 1
ATOM 2926 C C . LEU B 1 49 ? -13.203 28.25 -17.906 1 69.44 49 LEU B C 1
ATOM 2928 O O . LEU B 1 49 ? -13.344 29.469 -18.016 1 69.44 49 LEU B O 1
ATOM 2932 N N . GLY B 1 50 ? -13.586 27.328 -18.844 1 67.44 50 GLY B N 1
ATOM 2933 C CA . GLY B 1 50 ? -14.289 27.75 -20.047 1 67.44 50 GLY B CA 1
ATOM 2934 C C . GLY B 1 50 ? -13.375 28.391 -21.078 1 67.44 50 GLY B C 1
ATOM 2935 O O . GLY B 1 50 ? -13.812 29.203 -21.906 1 67.44 50 GLY B O 1
ATOM 2936 N N . GLY B 1 51 ? -12.133 28.172 -20.984 1 75.44 51 GLY B N 1
ATOM 2937 C CA . GLY B 1 51 ? -11.219 28.766 -21.938 1 75.44 51 GLY B CA 1
ATOM 2938 C C . GLY B 1 51 ? -9.773 28.328 -21.734 1 75.44 51 GLY B C 1
ATOM 2939 O O . GLY B 1 51 ? -9.422 27.828 -20.672 1 75.44 51 GLY B O 1
ATOM 2940 N N . SER B 1 52 ? -9.078 28.656 -22.766 1 87.31 52 SER B N 1
ATOM 2941 C CA . SER B 1 52 ? -7.664 28.312 -22.719 1 87.31 52 SER B CA 1
ATOM 2942 C C . SER B 1 52 ? -6.883 29.281 -21.844 1 87.31 52 SER B C 1
ATOM 2944 O O . SER B 1 52 ? -7.254 30.453 -21.719 1 87.31 52 SER B O 1
ATOM 2946 N N . LEU B 1 53 ? -5.852 28.734 -21.188 1 89.56 53 LEU B N 1
ATOM 2947 C CA . LEU B 1 53 ? -5.004 29.531 -20.312 1 89.56 53 LEU B CA 1
ATOM 2948 C C . LEU B 1 53 ? -3.664 29.828 -20.984 1 89.56 53 LEU B C 1
ATOM 2950 O O . LEU B 1 53 ? -2.904 30.672 -20.5 1 89.56 53 LEU B O 1
ATOM 2954 N N . PHE B 1 54 ? -3.439 29.078 -22.094 1 92.5 54 PHE B N 1
ATOM 2955 C CA . PHE B 1 54 ? -2.166 29.188 -22.797 1 92.5 54 PHE B CA 1
ATOM 2956 C C . PHE B 1 54 ? -2.387 29.391 -24.281 1 92.5 54 PHE B C 1
ATOM 2958 O O . PHE B 1 54 ? -3.385 28.922 -24.844 1 92.5 54 PHE B O 1
ATOM 2965 N N . ASP B 1 55 ? -1.499 30.156 -24.906 1 88.81 55 ASP B N 1
ATOM 2966 C CA . ASP B 1 55 ? -1.354 30.203 -26.359 1 88.81 55 ASP B CA 1
ATOM 2967 C C . ASP B 1 55 ? -0.177 29.344 -26.828 1 88.81 55 ASP B C 1
ATOM 2969 O O . ASP B 1 55 ? 0.893 29.375 -26.219 1 88.81 55 ASP B O 1
ATOM 2973 N N . ARG B 1 56 ? -0.51 28.516 -27.797 1 84.06 56 ARG B N 1
ATOM 2974 C CA . ARG B 1 56 ? 0.521 27.609 -28.281 1 84.06 56 ARG B CA 1
ATOM 2975 C C . ARG B 1 56 ? 1.38 28.281 -29.344 1 84.06 56 ARG B C 1
ATOM 2977 O O . ARG B 1 56 ? 0.855 28.891 -30.281 1 84.06 56 ARG B O 1
ATOM 2984 N N . HIS B 1 57 ? 2.561 28.391 -29.078 1 83.38 57 HIS B N 1
ATOM 2985 C CA . HIS B 1 57 ? 3.562 28.859 -30.031 1 83.38 57 HIS B CA 1
ATOM 2986 C C . HIS B 1 57 ? 4.586 27.766 -30.344 1 83.38 57 HIS B C 1
ATOM 2988 O O . HIS B 1 57 ? 5.625 27.688 -29.688 1 83.38 57 HIS B O 1
ATOM 2994 N N . GLY B 1 58 ? 4.289 26.938 -31.359 1 77.31 58 GLY B N 1
ATOM 2995 C CA . GLY B 1 58 ? 5.129 25.766 -31.594 1 77.31 58 GLY B CA 1
ATOM 2996 C C . GLY B 1 58 ? 5.02 24.734 -30.484 1 77.31 58 GLY B C 1
ATOM 2997 O O . GLY B 1 58 ? 3.926 24.25 -30.188 1 77.31 58 GLY B O 1
ATOM 2998 N N . ARG B 1 59 ? 6.203 24.562 -29.875 1 73.88 59 ARG B N 1
ATOM 2999 C CA . ARG B 1 59 ? 6.258 23.594 -28.781 1 73.88 59 ARG B CA 1
ATOM 3000 C C . ARG B 1 59 ? 6.078 24.281 -27.438 1 73.88 59 ARG B C 1
ATOM 3002 O O . ARG B 1 59 ? 6.016 23.625 -26.406 1 73.88 59 ARG B O 1
ATOM 3009 N N . SER B 1 60 ? 5.93 25.531 -27.547 1 85.44 60 SER B N 1
ATOM 3010 C CA . SER B 1 60 ? 5.859 26.281 -26.297 1 85.44 60 SER B CA 1
ATOM 3011 C C . SER B 1 60 ? 4.426 26.703 -25.984 1 85.44 60 SER B C 1
ATOM 3013 O O . SER B 1 60 ? 3.654 27.016 -26.891 1 85.44 60 SER B O 1
ATOM 3015 N N . LEU B 1 61 ? 4.113 26.609 -24.672 1 88.88 61 LEU B N 1
ATOM 3016 C CA . LEU B 1 61 ? 2.857 27.125 -24.156 1 88.88 61 LEU B CA 1
ATOM 3017 C C . LEU B 1 61 ? 3.092 28.422 -23.375 1 88.88 61 LEU B C 1
ATOM 3019 O O . LEU B 1 61 ? 3.744 28.406 -22.328 1 88.88 61 LEU B O 1
ATOM 3023 N N . LEU B 1 62 ? 2.602 29.516 -24 1 89.31 62 LEU B N 1
ATOM 3024 C CA . LEU B 1 62 ? 2.736 30.797 -23.328 1 89.31 62 LEU B CA 1
ATOM 3025 C C . LEU B 1 62 ? 1.403 31.25 -22.734 1 89.31 62 LEU B C 1
ATOM 3027 O O . LEU B 1 62 ? 0.354 31.078 -23.359 1 89.31 62 LEU B O 1
ATOM 3031 N N . LEU B 1 63 ? 1.495 31.781 -21.484 1 91 63 LEU B N 1
ATOM 3032 C CA . LEU B 1 63 ? 0.284 32.25 -20.828 1 91 63 LEU B CA 1
ATOM 3033 C C . LEU B 1 63 ? -0.451 33.281 -21.703 1 91 63 LEU B C 1
ATOM 3035 O O . LEU B 1 63 ? 0.166 34.188 -22.25 1 91 63 LEU B O 1
ATOM 3039 N N . ASN B 1 64 ? -1.736 33.125 -21.906 1 87.19 64 ASN B N 1
ATOM 3040 C CA . ASN B 1 64 ? -2.557 34.156 -22.484 1 87.19 64 ASN B CA 1
ATOM 3041 C C . ASN B 1 64 ? -3.098 35.125 -21.422 1 87.19 64 ASN B C 1
ATOM 3043 O O . ASN B 1 64 ? -2.668 35.062 -20.266 1 87.19 64 ASN B O 1
ATOM 3047 N N . ALA B 1 65 ? -4.008 36.031 -21.812 1 77.88 65 ALA B N 1
ATOM 3048 C CA . ALA B 1 65 ? -4.527 37.031 -20.875 1 77.88 65 ALA B CA 1
ATOM 3049 C C . ALA B 1 65 ? -5.199 36.344 -19.672 1 77.88 65 ALA B C 1
ATOM 3051 O O . ALA B 1 65 ? -4.996 36.75 -18.531 1 77.88 65 ALA B O 1
ATOM 3052 N N . ARG B 1 66 ? -5.941 35.312 -19.906 1 79.81 66 ARG B N 1
ATOM 3053 C CA . ARG B 1 66 ? -6.633 34.594 -18.859 1 79.81 66 ARG B CA 1
ATOM 3054 C C . ARG B 1 66 ? -5.641 33.875 -17.938 1 79.81 66 ARG B C 1
ATOM 3056 O O . ARG B 1 66 ? -5.801 33.875 -16.719 1 79.81 66 ARG B O 1
ATOM 3063 N N . GLY B 1 67 ? -4.633 33.219 -18.578 1 85.62 67 GLY B N 1
ATOM 3064 C CA . GLY B 1 67 ? -3.604 32.562 -17.812 1 85.62 67 GLY B CA 1
ATOM 3065 C C . GLY B 1 67 ? -2.809 33.5 -16.922 1 85.62 67 GLY B C 1
ATOM 3066 O O . GLY B 1 67 ? -2.508 33.188 -15.773 1 85.62 67 GLY B O 1
ATOM 3067 N N . ARG B 1 68 ? -2.537 34.625 -17.438 1 80.12 68 ARG B N 1
ATOM 3068 C CA . ARG B 1 68 ? -1.795 35.625 -16.688 1 80.12 68 ARG B CA 1
ATOM 3069 C C . ARG B 1 68 ? -2.6 36.094 -15.484 1 80.12 68 ARG B C 1
ATOM 3071 O O . ARG B 1 68 ? -2.033 36.406 -14.422 1 80.12 68 ARG B O 1
ATOM 3078 N N . TYR B 1 69 ? -3.838 36.219 -15.688 1 73 69 TYR B N 1
ATOM 3079 C CA . TYR B 1 69 ? -4.715 36.594 -14.586 1 73 69 TYR B CA 1
ATOM 3080 C C . TYR B 1 69 ? -4.777 35.5 -13.523 1 73 69 TYR B C 1
ATOM 3082 O O . TYR B 1 69 ? -4.75 35.781 -12.328 1 73 69 TYR B O 1
ATOM 3090 N N . LEU B 1 70 ? -4.781 34.281 -13.938 1 77.69 70 LEU B N 1
ATOM 3091 C CA . LEU B 1 70 ? -4.988 33.156 -13.023 1 77.69 70 LEU B CA 1
ATOM 3092 C C . LEU B 1 70 ? -3.703 32.812 -12.273 1 77.69 70 LEU B C 1
ATOM 3094 O O . LEU B 1 70 ? -3.748 32.344 -11.133 1 77.69 70 LEU B O 1
ATOM 3098 N N . LEU B 1 71 ? -2.582 33.156 -12.922 1 79.75 71 LEU B N 1
ATOM 3099 C CA . LEU B 1 71 ? -1.315 32.656 -12.398 1 79.75 71 LEU B CA 1
ATOM 3100 C C . LEU B 1 71 ? -1.059 33.188 -10.992 1 79.75 71 LEU B C 1
ATOM 3102 O O . LEU B 1 71 ? -0.8 32.406 -10.07 1 79.75 71 LEU B O 1
ATOM 3106 N N . PRO B 1 72 ? -1.222 34.438 -10.703 1 67.38 72 PRO B N 1
ATOM 3107 C CA . PRO B 1 72 ? -1.006 34.906 -9.336 1 67.38 72 PRO B CA 1
ATOM 3108 C C . PRO B 1 72 ? -2.008 34.312 -8.344 1 67.38 72 PRO B C 1
ATOM 3110 O O . PRO B 1 72 ? -1.647 34.031 -7.203 1 67.38 72 PRO B O 1
ATOM 3113 N N . LEU B 1 73 ? -3.189 34.125 -8.797 1 61.19 73 LEU B N 1
ATOM 3114 C CA . LEU B 1 73 ? -4.215 33.562 -7.941 1 61.19 73 LEU B CA 1
ATOM 3115 C C . LEU B 1 73 ? -3.904 32.094 -7.645 1 61.19 73 LEU B C 1
ATOM 3117 O O . LEU B 1 73 ? -4.047 31.641 -6.504 1 61.19 73 LEU B O 1
ATOM 3121 N N . ALA B 1 74 ? -3.551 31.406 -8.695 1 69.44 74 ALA B N 1
ATOM 3122 C CA . ALA B 1 74 ? -3.178 30 -8.539 1 69.44 74 ALA B CA 1
ATOM 3123 C C . ALA B 1 74 ? -2.006 29.859 -7.57 1 69.44 74 ALA B C 1
ATOM 3125 O O . ALA B 1 74 ? -2.014 28.969 -6.711 1 69.44 74 ALA B O 1
ATOM 3126 N N . LYS B 1 75 ? -1.044 30.672 -7.715 1 64 75 LYS B N 1
ATOM 3127 C CA . LYS B 1 75 ? 0.116 30.656 -6.828 1 64 75 LYS B CA 1
ATOM 3128 C C . LYS B 1 75 ? -0.282 31 -5.395 1 64 75 LYS B C 1
ATOM 3130 O O . LYS B 1 75 ? 0.213 30.391 -4.445 1 64 75 LYS B O 1
ATOM 3135 N N . GLU B 1 76 ? -1.083 31.984 -5.309 1 57.12 76 GLU B N 1
ATOM 3136 C CA . GLU B 1 76 ? -1.582 32.344 -3.988 1 57.12 76 GLU B CA 1
ATOM 3137 C C . GLU B 1 76 ? -2.328 31.188 -3.332 1 57.12 76 GLU B C 1
ATOM 3139 O O . GLU B 1 76 ? -2.098 30.875 -2.162 1 57.12 76 GLU B O 1
ATOM 3144 N N . ILE B 1 77 ? -3.191 30.672 -4.152 1 55.25 77 ILE B N 1
ATOM 3145 C CA . ILE B 1 77 ? -3.979 29.562 -3.641 1 55.25 77 ILE B CA 1
ATOM 3146 C C . ILE B 1 77 ? -3.055 28.406 -3.25 1 55.25 77 ILE B C 1
ATOM 3148 O O . ILE B 1 77 ? -3.201 27.828 -2.176 1 55.25 77 ILE B O 1
ATOM 3152 N N . SER B 1 78 ? -2.184 28.172 -4.121 1 58 78 SER B N 1
ATOM 3153 C CA . SER B 1 78 ? -1.223 27.094 -3.859 1 58 78 SER B CA 1
ATOM 3154 C C . SER B 1 78 ? -0.367 27.422 -2.637 1 58 78 SER B C 1
ATOM 3156 O O . SER B 1 78 ? -0.031 26.516 -1.86 1 58 78 SER B O 1
ATOM 3158 N N . GLY B 1 79 ? -0.015 28.656 -2.531 1 54.66 79 GLY B N 1
ATOM 3159 C CA . GLY B 1 79 ? 0.757 29.125 -1.39 1 54.66 79 GLY B CA 1
ATOM 3160 C C . GLY B 1 79 ? -0.043 29.156 -0.101 1 54.66 79 GLY B C 1
ATOM 3161 O O . GLY B 1 79 ? 0.488 28.875 0.973 1 54.66 79 GLY B O 1
ATOM 3162 N N . GLN B 1 80 ? -1.239 29.625 -0.208 1 48.91 80 GLN B N 1
ATOM 3163 C CA . GLN B 1 80 ? -2.098 29.734 0.967 1 48.91 80 GLN B CA 1
ATOM 3164 C C . GLN B 1 80 ? -2.393 28.359 1.562 1 48.91 80 GLN B C 1
ATOM 3166 O O . GLN B 1 80 ? -2.57 28.219 2.773 1 48.91 80 GLN B O 1
ATOM 3171 N N . ILE B 1 81 ? -2.459 27.516 0.759 1 47.34 81 ILE B N 1
ATOM 3172 C CA . ILE B 1 81 ? -2.725 26.188 1.289 1 47.34 81 ILE B CA 1
ATOM 3173 C C . ILE B 1 81 ? -1.626 25.797 2.275 1 47.34 81 ILE B C 1
ATOM 3175 O O . ILE B 1 81 ? -1.901 25.188 3.312 1 47.34 81 ILE B O 1
ATOM 3179 N N . SER B 1 82 ? -0.434 26.109 1.912 1 49.72 82 SER B N 1
ATOM 3180 C CA . SER B 1 82 ? 0.626 25.891 2.891 1 49.72 82 SER B CA 1
ATOM 3181 C C . SER B 1 82 ? 0.297 26.562 4.223 1 49.72 82 SER B C 1
ATOM 3183 O O . SER B 1 82 ? 0.644 26.047 5.285 1 49.72 82 SER B O 1
ATOM 3185 N N . ASN B 1 83 ? -0.554 27.547 4.145 1 52.31 83 ASN B N 1
ATOM 3186 C CA . ASN B 1 83 ? -0.896 28.328 5.332 1 52.31 83 ASN B CA 1
ATOM 3187 C C . ASN B 1 83 ? -2.08 27.719 6.078 1 52.31 83 ASN B C 1
ATOM 3189 O O . ASN B 1 83 ? -2.275 27.984 7.262 1 52.31 83 ASN B O 1
ATOM 3193 N N . ILE B 1 84 ? -2.725 26.922 5.453 1 47.94 84 ILE B N 1
ATOM 3194 C CA . ILE B 1 84 ? -3.947 26.391 6.043 1 47.94 84 ILE B CA 1
ATOM 3195 C C . ILE B 1 84 ? -3.602 25.469 7.219 1 47.94 84 ILE B C 1
ATOM 3197 O O . ILE B 1 84 ? -4.309 25.453 8.234 1 47.94 84 ILE B O 1
ATOM 3201 N N . GLU B 1 85 ? -2.539 24.828 7.125 1 54.19 85 GLU B N 1
ATOM 3202 C CA . GLU B 1 85 ? -2.115 23.953 8.211 1 54.19 85 GLU B CA 1
ATOM 3203 C C . GLU B 1 85 ? -1.804 24.734 9.477 1 54.19 85 GLU B C 1
ATOM 3205 O O . GLU B 1 85 ? -2.088 24.281 10.586 1 54.19 85 GLU B O 1
ATOM 3210 N N . VAL B 1 86 ? -1.379 25.875 9.188 1 51.69 86 VAL B N 1
ATOM 3211 C CA . VAL B 1 86 ? -1.03 26.734 10.305 1 51.69 86 VAL B CA 1
ATOM 3212 C C . VAL B 1 86 ? -2.299 27.188 11.031 1 51.69 86 VAL B C 1
ATOM 3214 O O . VAL B 1 86 ? -2.332 27.234 12.266 1 51.69 86 VAL B O 1
ATOM 3217 N N . ILE B 1 87 ? -3.229 27.297 10.227 1 50.19 87 ILE B N 1
ATOM 3218 C CA . ILE B 1 87 ? -4.48 27.766 10.805 1 50.19 87 ILE B CA 1
ATOM 3219 C C . ILE B 1 87 ? -5.125 26.656 11.633 1 50.19 87 ILE B C 1
ATOM 3221 O O . ILE B 1 87 ? -5.836 26.938 12.602 1 50.19 87 ILE B O 1
ATOM 3225 N N . MET B 1 88 ? -4.793 25.578 11.352 1 52.09 88 MET B N 1
ATOM 3226 C CA . MET B 1 88 ? -5.395 24.453 12.055 1 52.09 88 MET B CA 1
ATOM 3227 C C . MET B 1 88 ? -4.707 24.219 13.391 1 52.09 88 MET B C 1
ATOM 3229 O O . MET B 1 88 ? -5.227 23.5 14.25 1 52.09 88 MET B O 1
ATOM 3233 N N . SER B 1 89 ? -3.586 24.969 13.539 1 54.94 89 SER B N 1
ATOM 3234 C CA . SER B 1 89 ? -2.875 24.797 14.805 1 54.94 89 SER B CA 1
ATOM 3235 C C . SER B 1 89 ? -3.213 25.906 15.781 1 54.94 89 SER B C 1
ATOM 3237 O O . SER B 1 89 ? -3.32 27.078 15.391 1 54.94 89 SER B O 1
ATOM 3239 N N . GLU B 1 90 ? -3.799 25.562 16.938 1 53.44 90 GLU B N 1
ATOM 3240 C CA . GLU B 1 90 ? -4.102 26.531 17.984 1 53.44 90 GLU B CA 1
ATOM 3241 C C . GLU B 1 90 ? -2.828 27.047 18.656 1 53.44 90 GLU B C 1
ATOM 3243 O O . GLU B 1 90 ? -2.855 28.047 19.375 1 53.44 90 GLU B O 1
ATOM 3248 N N . LYS B 1 91 ? -1.814 26.25 18.562 1 58.84 91 LYS B N 1
ATOM 3249 C CA . LYS B 1 91 ? -0.634 26.578 19.344 1 58.84 91 LYS B CA 1
ATOM 3250 C C . LYS B 1 91 ? 0.524 27.016 18.438 1 58.84 91 LYS B C 1
ATOM 3252 O O . LYS B 1 91 ? 0.6 26.594 17.281 1 58.84 91 LYS B O 1
ATOM 3257 N N . ASN B 1 92 ? 1.271 27.906 18.953 1 56.88 92 ASN B N 1
ATOM 3258 C CA . ASN B 1 92 ? 2.432 28.5 18.312 1 56.88 92 ASN B CA 1
ATOM 3259 C C . ASN B 1 92 ? 3.518 27.469 18.016 1 56.88 92 ASN B C 1
ATOM 3261 O O . ASN B 1 92 ? 3.443 26.344 18.5 1 56.88 92 ASN B O 1
ATOM 3265 N N . ASP B 1 93 ? 4.445 27.688 17.078 1 63.5 93 ASP B N 1
ATOM 3266 C CA . ASP B 1 93 ? 5.609 26.953 16.594 1 63.5 93 ASP B CA 1
ATOM 3267 C C . ASP B 1 93 ? 6.504 26.5 17.734 1 63.5 93 ASP B C 1
ATOM 3269 O O . ASP B 1 93 ? 7.566 25.922 17.516 1 63.5 93 ASP B O 1
ATOM 3273 N N . THR B 1 94 ? 5.852 26.531 19 1 79.31 94 THR B N 1
ATOM 3274 C CA . THR B 1 94 ? 6.746 26.219 20.109 1 79.31 94 THR B CA 1
ATOM 3275 C C . THR B 1 94 ? 6.387 24.875 20.734 1 79.31 94 THR B C 1
ATOM 3277 O O . THR B 1 94 ? 7.055 24.422 21.672 1 79.31 94 THR B O 1
ATOM 3280 N N . LEU B 1 95 ? 5.52 24.219 20.125 1 89.44 95 LEU B N 1
ATOM 3281 C CA . LEU B 1 95 ? 5.098 22.953 20.703 1 89.44 95 LEU B CA 1
ATOM 3282 C C . LEU B 1 95 ? 6.168 21.891 20.5 1 89.44 95 LEU B C 1
ATOM 3284 O O . LEU B 1 95 ? 6.75 21.781 19.406 1 89.44 95 LEU B O 1
ATOM 3288 N N . GLU B 1 96 ? 6.531 21.25 21.594 1 91.94 96 GLU B N 1
ATOM 3289 C CA . GLU B 1 96 ? 7.477 20.141 21.562 1 91.94 96 GLU B CA 1
ATOM 3290 C C . GLU B 1 96 ? 6.914 18.922 22.281 1 91.94 96 GLU B C 1
ATOM 3292 O O . GLU B 1 96 ? 5.941 19.016 23.031 1 91.94 96 GLU B O 1
ATOM 3297 N N . GLY B 1 97 ? 7.477 17.766 21.984 1 94.25 97 GLY B N 1
ATOM 3298 C CA . GLY B 1 97 ? 7.055 16.547 22.656 1 94.25 97 GLY B CA 1
ATOM 3299 C C . GLY B 1 97 ? 7.125 15.32 21.766 1 94.25 97 GLY B C 1
ATOM 3300 O O . GLY B 1 97 ? 7.695 15.359 20.672 1 94.25 97 GLY B O 1
ATOM 3301 N N . HIS B 1 98 ? 6.691 14.203 22.406 1 96.06 98 HIS B N 1
ATOM 3302 C CA . HIS B 1 98 ? 6.699 12.906 21.75 1 96.06 98 HIS B CA 1
ATOM 3303 C C . HIS B 1 98 ? 5.328 12.242 21.828 1 96.06 98 HIS B C 1
ATOM 3305 O O . HIS B 1 98 ? 4.684 12.258 22.875 1 96.06 98 HIS B O 1
ATOM 3311 N N . ILE B 1 99 ? 4.879 11.797 20.734 1 97.88 99 ILE B N 1
ATOM 3312 C CA . ILE B 1 99 ? 3.586 11.125 20.688 1 97.88 99 ILE B CA 1
ATOM 3313 C C . ILE B 1 99 ? 3.756 9.727 20.094 1 97.88 99 ILE B C 1
ATOM 3315 O O . ILE B 1 99 ? 4.355 9.57 19.016 1 97.88 99 ILE B O 1
ATOM 3319 N N . GLU B 1 100 ? 3.262 8.727 20.734 1 98.62 100 GLU B N 1
ATOM 3320 C CA . GLU B 1 100 ? 3.205 7.352 20.25 1 98.62 100 GLU B CA 1
ATOM 3321 C C . GLU B 1 100 ? 1.801 6.992 19.766 1 98.62 100 GLU B C 1
ATOM 3323 O O . GLU B 1 100 ? 0.883 6.84 20.578 1 98.62 100 GLU B O 1
ATOM 3328 N N . VAL B 1 101 ? 1.714 6.789 18.469 1 98.75 101 VAL B N 1
ATOM 3329 C CA . VAL B 1 101 ? 0.425 6.504 17.844 1 98.75 101 VAL B CA 1
ATOM 3330 C C . VAL B 1 101 ? 0.387 5.055 17.375 1 98.75 101 VAL B C 1
ATOM 3332 O O . VAL B 1 101 ? 1.407 4.504 16.953 1 98.75 101 VAL B O 1
ATOM 3335 N N . VAL B 1 102 ? -0.735 4.395 17.516 1 98.81 102 VAL B N 1
ATOM 3336 C CA . VAL B 1 102 ? -0.984 3.143 16.812 1 98.81 102 VAL B CA 1
ATOM 3337 C C . VAL B 1 102 ? -2.244 3.273 15.953 1 98.81 102 VAL B C 1
ATOM 3339 O O . VAL B 1 102 ? -3.199 3.947 16.344 1 98.81 102 VAL B O 1
ATOM 3342 N N . ALA B 1 103 ? -2.184 2.713 14.797 1 98.75 103 ALA B N 1
ATOM 3343 C CA . ALA B 1 103 ? -3.34 2.762 13.906 1 98.75 103 ALA B CA 1
ATOM 3344 C C . ALA B 1 103 ? -3.594 1.4 13.258 1 98.75 103 ALA B C 1
ATOM 3346 O O . ALA B 1 103 ? -2.656 0.638 13.016 1 98.75 103 ALA B O 1
ATOM 3347 N N . SER B 1 104 ? -4.895 1.165 13.023 1 98.19 104 SER B N 1
ATOM 3348 C CA . SER B 1 104 ? -5.238 0.005 12.203 1 98.19 104 SER B CA 1
ATOM 3349 C C . SER B 1 104 ? -4.766 0.183 10.766 1 98.19 104 SER B C 1
ATOM 3351 O O . SER B 1 104 ? -4.469 1.302 10.336 1 98.19 104 SER B O 1
ATOM 3353 N N . THR B 1 105 ? -4.719 -0.867 10.062 1 97.62 105 THR B N 1
ATOM 3354 C CA . THR B 1 105 ? -4.039 -0.942 8.773 1 97.62 105 THR B CA 1
ATOM 3355 C C . THR B 1 105 ? -4.594 0.103 7.805 1 97.62 105 THR B C 1
ATOM 3357 O O . THR B 1 105 ? -3.83 0.788 7.121 1 97.62 105 THR B O 1
ATOM 3360 N N . THR B 1 106 ? -5.883 0.268 7.723 1 97.38 106 THR B N 1
ATOM 3361 C CA . THR B 1 106 ? -6.477 1.245 6.82 1 97.38 106 THR B CA 1
ATOM 3362 C C . THR B 1 106 ? -6.047 2.66 7.195 1 97.38 106 THR B C 1
ATOM 3364 O O . THR B 1 106 ? -5.523 3.398 6.355 1 97.38 106 THR B O 1
ATOM 3367 N N . LEU B 1 107 ? -6.184 2.986 8.391 1 97.94 107 LEU B N 1
ATOM 3368 C CA . LEU B 1 107 ? -5.957 4.355 8.844 1 97.94 107 LEU B CA 1
ATOM 3369 C C . LEU B 1 107 ? -4.469 4.668 8.914 1 97.94 107 LEU B C 1
ATOM 3371 O O . LEU B 1 107 ? -4.047 5.789 8.609 1 97.94 107 LEU B O 1
ATOM 3375 N N . GLY B 1 108 ? -3.703 3.695 9.266 1 98.44 108 GLY B N 1
ATOM 3376 C CA . GLY B 1 108 ? -2.271 3.877 9.438 1 98.44 108 GLY B CA 1
ATOM 3377 C C . GLY B 1 108 ? -1.522 3.977 8.125 1 98.44 108 GLY B C 1
ATOM 3378 O O . GLY B 1 108 ? -0.398 4.48 8.078 1 98.44 108 GLY B O 1
ATOM 3379 N N . ASN B 1 109 ? -2.139 3.518 7.121 1 97.81 109 ASN B N 1
ATOM 3380 C CA . ASN B 1 109 ? -1.414 3.5 5.855 1 97.81 109 ASN B CA 1
ATOM 3381 C C . ASN B 1 109 ? -1.977 4.523 4.875 1 97.81 109 ASN B C 1
ATOM 3383 O O . ASN B 1 109 ? -1.254 5.02 4.008 1 97.81 109 ASN B O 1
ATOM 3387 N N . TYR B 1 110 ? -3.221 4.969 5.078 1 96.81 110 TYR B N 1
ATOM 3388 C CA . TYR B 1 110 ? -3.832 5.688 3.967 1 96.81 110 TYR B CA 1
ATOM 3389 C C . TYR B 1 110 ? -4.34 7.055 4.418 1 96.81 110 TYR B C 1
ATOM 3391 O O . TYR B 1 110 ? -4.652 7.91 3.588 1 96.81 110 TYR B O 1
ATOM 3399 N N . ILE B 1 111 ? -4.422 7.293 5.703 1 96.12 111 ILE B N 1
ATOM 3400 C CA . ILE B 1 111 ? -4.988 8.547 6.188 1 96.12 111 ILE B CA 1
ATOM 3401 C C . ILE B 1 111 ? -3.98 9.25 7.09 1 96.12 111 ILE B C 1
ATOM 3403 O O . ILE B 1 111 ? -3.523 10.352 6.777 1 96.12 111 ILE B O 1
ATOM 3407 N N . LEU B 1 112 ? -3.508 8.586 8.102 1 97.88 112 LEU B N 1
ATOM 3408 C CA . LEU B 1 112 ? -2.768 9.227 9.188 1 97.88 112 LEU B CA 1
ATOM 3409 C C . LEU B 1 112 ? -1.409 9.719 8.695 1 97.88 112 LEU B C 1
ATOM 3411 O O . LEU B 1 112 ? -0.921 10.758 9.148 1 97.88 112 LEU B O 1
ATOM 3415 N N . PRO B 1 113 ? -0.773 9.016 7.773 1 97.69 113 PRO B N 1
ATOM 3416 C CA . PRO B 1 113 ? 0.525 9.539 7.344 1 97.69 113 PRO B CA 1
ATOM 3417 C C . PRO B 1 113 ? 0.429 10.945 6.758 1 97.69 113 PRO B C 1
ATOM 3419 O O . PRO B 1 113 ? 1.309 11.773 6.992 1 97.69 113 PRO B O 1
ATOM 3422 N N . TYR B 1 114 ? -0.622 11.211 6.031 1 93.25 114 TYR B N 1
ATOM 3423 C CA . TYR B 1 114 ? -0.821 12.547 5.48 1 93.25 114 TYR B CA 1
ATOM 3424 C C . TYR B 1 114 ? -1.105 13.555 6.59 1 93.25 114 TYR B C 1
ATOM 3426 O O . TYR B 1 114 ? -0.57 14.664 6.582 1 93.25 114 TYR B O 1
ATOM 3434 N N . LEU B 1 115 ? -1.906 13.164 7.52 1 93.88 115 LEU B N 1
ATOM 3435 C CA . LEU B 1 115 ? -2.236 14.039 8.633 1 93.88 115 LEU B CA 1
ATOM 3436 C C . LEU B 1 115 ? -1.002 14.328 9.484 1 93.88 115 LEU B C 1
ATOM 3438 O O . LEU B 1 115 ? -0.771 15.477 9.875 1 93.88 115 LEU B O 1
ATOM 3442 N N . ILE B 1 116 ? -0.244 13.281 9.758 1 96.06 116 ILE B N 1
ATOM 3443 C CA . ILE B 1 116 ? 0.973 13.438 10.547 1 96.06 116 ILE B CA 1
ATOM 3444 C C . ILE B 1 116 ? 1.944 14.359 9.82 1 96.06 116 ILE B C 1
ATOM 3446 O O . ILE B 1 116 ? 2.576 15.219 10.438 1 96.06 116 ILE B O 1
ATOM 3450 N N . GLY B 1 117 ? 2.059 14.141 8.484 1 92.5 117 GLY B N 1
ATOM 3451 C CA . GLY B 1 117 ? 2.893 15.039 7.707 1 92.5 117 GLY B CA 1
ATOM 3452 C C . GLY B 1 117 ? 2.477 16.5 7.824 1 92.5 117 GLY B C 1
ATOM 3453 O O . GLY B 1 117 ? 3.316 17.375 8.047 1 92.5 117 GLY B O 1
ATOM 3454 N N . ALA B 1 118 ? 1.218 16.75 7.699 1 86.38 118 ALA B N 1
ATOM 3455 C CA . ALA B 1 118 ? 0.688 18.109 7.809 1 86.38 118 ALA B CA 1
ATOM 3456 C C . ALA B 1 118 ? 0.904 18.672 9.211 1 86.38 118 ALA B C 1
ATOM 3458 O O . ALA B 1 118 ? 1.279 19.844 9.367 1 86.38 118 ALA B O 1
ATOM 3459 N N . PHE B 1 119 ? 0.64 17.859 10.219 1 91.44 119 PHE B N 1
ATOM 3460 C CA . PHE B 1 119 ? 0.819 18.25 11.609 1 91.44 119 PHE B CA 1
ATOM 3461 C C . PHE B 1 119 ? 2.268 18.641 11.883 1 91.44 119 PHE B C 1
ATOM 3463 O O . PHE B 1 119 ? 2.533 19.656 12.539 1 91.44 119 PHE B O 1
ATOM 3470 N N . LYS B 1 120 ? 3.209 17.875 11.352 1 90.81 120 LYS B N 1
ATOM 3471 C CA . LYS B 1 120 ? 4.629 18.094 11.609 1 90.81 120 LYS B CA 1
ATOM 3472 C C . LYS B 1 120 ? 5.137 19.344 10.891 1 90.81 120 LYS B C 1
ATOM 3474 O O . LYS B 1 120 ? 6.141 19.938 11.289 1 90.81 120 LYS B O 1
ATOM 3479 N N . ARG B 1 121 ? 4.492 19.703 9.867 1 82.25 121 ARG B N 1
ATOM 3480 C CA . ARG B 1 121 ? 4.852 20.953 9.211 1 82.25 121 ARG B CA 1
ATOM 3481 C C . ARG B 1 121 ? 4.566 22.156 10.117 1 82.25 121 ARG B C 1
ATOM 3483 O O . ARG B 1 121 ? 5.309 23.125 10.102 1 82.25 121 ARG B O 1
ATOM 3490 N N . VAL B 1 122 ? 3.529 21.984 10.883 1 80.12 122 VAL B N 1
ATOM 3491 C CA . VAL B 1 122 ? 3.115 23.062 11.781 1 80.12 122 VAL B CA 1
ATOM 3492 C C . VAL B 1 122 ? 3.867 22.953 13.102 1 80.12 122 VAL B C 1
ATOM 3494 O O . VAL B 1 122 ? 4.176 23.969 13.734 1 80.12 122 VAL B O 1
ATOM 3497 N N . HIS B 1 123 ? 4.129 21.75 13.445 1 89 123 HIS B N 1
ATOM 3498 C CA . HIS B 1 123 ? 4.812 21.484 14.703 1 89 123 HIS B CA 1
ATOM 3499 C C . HIS B 1 123 ? 6.059 20.641 14.492 1 89 123 HIS B C 1
ATOM 3501 O O . HIS B 1 123 ? 6.109 19.484 14.922 1 89 123 HIS B O 1
ATOM 3507 N N . PRO B 1 124 ? 7.105 21.219 13.969 1 87.25 124 PRO B N 1
ATOM 3508 C CA . PRO B 1 124 ? 8.281 20.453 13.555 1 87.25 124 PRO B CA 1
ATOM 3509 C C . PRO B 1 124 ? 9.047 19.859 14.734 1 87.25 124 PRO B C 1
ATOM 3511 O O . PRO B 1 124 ? 9.844 18.938 14.562 1 87.25 124 PRO B O 1
ATOM 3514 N N . LYS B 1 125 ? 8.797 20.359 15.906 1 90.81 125 LYS B N 1
ATOM 3515 C CA . LYS B 1 125 ? 9.578 19.906 17.062 1 90.81 125 LYS B CA 1
ATOM 3516 C C . LYS B 1 125 ? 8.875 18.75 17.781 1 90.81 125 LYS B C 1
ATOM 3518 O O . LYS B 1 125 ? 9.422 18.172 18.719 1 90.81 125 LYS B O 1
ATOM 3523 N N . VAL B 1 126 ? 7.711 18.422 17.391 1 93.88 126 VAL B N 1
ATOM 3524 C CA . VAL B 1 126 ? 7.008 17.281 17.953 1 93.88 126 VAL B CA 1
ATOM 3525 C C . VAL B 1 126 ? 7.414 16.016 17.203 1 93.88 126 VAL B C 1
ATOM 3527 O O . VAL B 1 126 ? 7.391 15.969 15.969 1 93.88 126 VAL B O 1
ATOM 3530 N N . GLN B 1 127 ? 7.84 15.039 17.875 1 95 127 GLN B N 1
ATOM 3531 C CA . GLN B 1 127 ? 8.125 13.734 17.297 1 95 127 GLN B CA 1
ATOM 3532 C C . GLN B 1 127 ? 6.891 12.836 17.328 1 95 127 GLN B C 1
ATOM 3534 O O . GLN B 1 127 ? 6.289 12.641 18.391 1 95 127 GLN B O 1
ATOM 3539 N N . VAL B 1 128 ? 6.516 12.352 16.203 1 96.94 128 VAL B N 1
ATOM 3540 C CA . VAL B 1 128 ? 5.367 11.453 16.109 1 96.94 128 VAL B CA 1
ATOM 3541 C C . VAL B 1 128 ? 5.812 10.102 15.547 1 96.94 128 VAL B C 1
ATOM 3543 O O . VAL B 1 128 ? 6.355 10.031 14.445 1 96.94 128 VAL B O 1
ATOM 3546 N N . ASN B 1 129 ? 5.672 9.062 16.281 1 98.31 129 ASN B N 1
ATOM 3547 C CA . ASN B 1 129 ? 5.863 7.688 15.828 1 98.31 129 ASN B CA 1
ATOM 3548 C C . ASN B 1 129 ? 4.531 6.953 15.695 1 98.31 129 ASN B C 1
ATOM 3550 O O . ASN B 1 129 ? 3.592 7.219 16.453 1 98.31 129 ASN B O 1
ATOM 3554 N N . MET B 1 130 ? 4.508 6.07 14.719 1 98.56 130 MET B N 1
ATOM 3555 C CA . MET B 1 130 ? 3.254 5.344 14.539 1 98.56 130 MET B CA 1
ATOM 3556 C C . MET B 1 130 ? 3.516 3.887 14.18 1 98.56 130 MET B C 1
ATOM 3558 O O . MET B 1 130 ? 4.238 3.602 13.219 1 98.56 130 MET B O 1
ATOM 3562 N N . LEU B 1 131 ? 2.93 3.006 14.93 1 97.88 131 LEU B N 1
ATOM 3563 C CA . LEU B 1 131 ? 2.859 1.597 14.555 1 97.88 131 LEU B CA 1
ATOM 3564 C C . LEU B 1 131 ? 1.574 1.302 13.789 1 97.88 131 LEU B C 1
ATOM 3566 O O . LEU B 1 131 ? 0.564 1.984 13.977 1 97.88 131 LEU B O 1
ATOM 3570 N N . VAL B 1 132 ? 1.658 0.307 12.883 1 97.88 132 VAL B N 1
ATOM 3571 C CA . VAL B 1 132 ? 0.504 -0.117 12.102 1 97.88 132 VAL B CA 1
ATOM 3572 C C . VAL B 1 132 ? 0.242 -1.604 12.328 1 97.88 132 VAL B C 1
ATOM 3574 O O . VAL B 1 132 ? 1.095 -2.443 12.031 1 97.88 132 VAL B O 1
ATOM 3577 N N . TYR B 1 133 ? -0.939 -1.906 12.867 1 96.31 133 TYR B N 1
ATOM 3578 C CA . TYR B 1 133 ? -1.375 -3.27 13.148 1 96.31 133 TYR B CA 1
ATOM 3579 C C . TYR B 1 133 ? -2.865 -3.434 12.867 1 96.31 133 TYR B C 1
ATOM 3581 O O . TYR B 1 133 ? -3.549 -2.467 12.523 1 96.31 133 TYR B O 1
ATOM 3589 N N . ASN B 1 134 ? -3.348 -4.691 12.867 1 95.12 134 ASN B N 1
ATOM 3590 C CA . ASN B 1 134 ? -4.797 -4.832 12.805 1 95.12 134 ASN B CA 1
ATOM 3591 C C . ASN B 1 134 ? -5.469 -4.305 14.07 1 95.12 134 ASN B C 1
ATOM 3593 O O . ASN B 1 134 ? -4.789 -3.936 15.031 1 95.12 134 ASN B O 1
ATOM 3597 N N . THR B 1 135 ? -6.746 -4.254 14.086 1 97.06 135 THR B N 1
ATOM 3598 C CA . THR B 1 135 ? -7.488 -3.572 15.141 1 97.06 135 THR B CA 1
ATOM 3599 C C . THR B 1 135 ? -7.258 -4.25 16.484 1 97.06 135 THR B C 1
ATOM 3601 O O . THR B 1 135 ? -7.055 -3.576 17.5 1 97.06 135 THR B O 1
ATOM 3604 N N . ARG B 1 136 ? -7.352 -5.539 16.531 1 96.56 136 ARG B N 1
ATOM 3605 C CA . ARG B 1 136 ? -7.16 -6.266 17.781 1 96.56 136 ARG B CA 1
ATOM 3606 C C . ARG B 1 136 ? -5.82 -5.906 18.422 1 96.56 136 ARG B C 1
ATOM 3608 O O . ARG B 1 136 ? -5.766 -5.559 19.609 1 96.56 136 ARG B O 1
ATOM 3615 N N . GLN B 1 137 ? -4.742 -5.965 17.656 1 96.12 137 GLN B N 1
ATOM 3616 C CA . GLN B 1 137 ? -3.406 -5.672 18.172 1 96.12 137 GLN B CA 1
ATOM 3617 C C . GLN B 1 137 ? -3.271 -4.199 18.547 1 96.12 137 GLN B C 1
ATOM 3619 O O . GLN B 1 137 ? -2.646 -3.863 19.547 1 96.12 137 GLN B O 1
ATOM 3624 N N . ALA B 1 138 ? -3.824 -3.365 17.75 1 97.69 138 ALA B N 1
ATOM 3625 C CA . ALA B 1 138 ? -3.775 -1.934 18.047 1 97.69 138 ALA B CA 1
ATOM 3626 C C . ALA B 1 138 ? -4.426 -1.621 19.391 1 97.69 138 ALA B C 1
ATOM 3628 O O . ALA B 1 138 ? -3.857 -0.898 20.203 1 97.69 138 ALA B O 1
ATOM 3629 N N . LYS B 1 139 ? -5.59 -2.182 19.578 1 97.5 139 LYS B N 1
ATOM 3630 C CA . LYS B 1 139 ? -6.305 -1.97 20.828 1 97.5 139 LYS B CA 1
ATOM 3631 C C . LYS B 1 139 ? -5.488 -2.469 22.016 1 97.5 139 LYS B C 1
ATOM 3633 O O . LYS B 1 139 ? -5.434 -1.812 23.062 1 97.5 139 LYS B O 1
ATOM 3638 N N . GLU B 1 140 ? -4.891 -3.594 21.828 1 97.44 140 GLU B N 1
ATOM 3639 C CA . GLU B 1 140 ? -4.109 -4.191 22.906 1 97.44 140 GLU B CA 1
ATOM 3640 C C . GLU B 1 140 ? -2.914 -3.314 23.281 1 97.44 140 GLU B C 1
ATOM 3642 O O . GLU B 1 140 ? -2.559 -3.197 24.453 1 97.44 140 GLU B O 1
ATOM 3647 N N . LEU B 1 141 ? -2.281 -2.738 22.312 1 97.88 141 LEU B N 1
ATOM 3648 C CA . LEU B 1 141 ? -1.134 -1.871 22.562 1 97.88 141 LEU B CA 1
ATOM 3649 C C . LEU B 1 141 ? -1.55 -0.635 23.359 1 97.88 141 LEU B C 1
ATOM 3651 O O . LEU B 1 141 ? -0.828 -0.193 24.25 1 97.88 141 LEU B O 1
ATOM 3655 N N . VAL B 1 142 ? -2.719 -0.093 23.047 1 98.31 142 VAL B N 1
ATOM 3656 C CA . VAL B 1 142 ? -3.229 1.059 23.781 1 98.31 142 VAL B CA 1
ATOM 3657 C C . VAL B 1 142 ? -3.596 0.642 25.203 1 98.31 142 VAL B C 1
ATOM 3659 O O . VAL B 1 142 ? -3.24 1.324 26.172 1 98.31 142 VAL B O 1
ATOM 3662 N N . ARG B 1 143 ? -4.285 -0.452 25.266 1 97.56 143 ARG B N 1
ATOM 3663 C CA . ARG B 1 143 ? -4.711 -0.954 26.578 1 97.56 143 ARG B CA 1
ATOM 3664 C C . ARG B 1 143 ? -3.514 -1.188 27.484 1 97.56 143 ARG B C 1
ATOM 3666 O O . ARG B 1 143 ? -3.574 -0.894 28.688 1 97.56 143 ARG B O 1
ATOM 3673 N N . ALA B 1 144 ? -2.439 -1.672 26.953 1 97.5 144 ALA B N 1
ATOM 3674 C CA . ALA B 1 144 ? -1.228 -1.998 27.703 1 97.5 144 ALA B CA 1
ATOM 3675 C C . ALA B 1 144 ? -0.432 -0.739 28.031 1 97.5 144 ALA B C 1
ATOM 3677 O O . ALA B 1 144 ? 0.595 -0.807 28.719 1 97.5 144 ALA B O 1
ATOM 3678 N N . GLY B 1 145 ? -0.835 0.397 27.547 1 97.25 145 GLY B N 1
ATOM 3679 C CA . GLY B 1 145 ? -0.173 1.658 27.844 1 97.25 145 GLY B CA 1
ATOM 3680 C C . GLY B 1 145 ? 1.082 1.876 27.016 1 97.25 145 GLY B C 1
ATOM 3681 O O . GLY B 1 145 ? 1.904 2.734 27.344 1 97.25 145 GLY B O 1
ATOM 3682 N N . LYS B 1 146 ? 1.265 1.138 25.984 1 97.56 146 LYS B N 1
ATOM 3683 C CA . LYS B 1 146 ? 2.453 1.229 25.141 1 97.56 146 LYS B CA 1
ATOM 3684 C C . LYS B 1 146 ? 2.295 2.318 24.078 1 97.56 146 LYS B C 1
ATOM 3686 O O . LYS B 1 146 ? 3.275 2.738 23.453 1 97.56 146 LYS B O 1
ATOM 3691 N N . MET B 1 147 ? 1.091 2.729 23.844 1 98.44 147 MET B N 1
ATOM 3692 C CA . MET B 1 147 ? 0.753 3.77 22.875 1 98.44 147 MET B CA 1
ATOM 3693 C C . MET B 1 147 ? -0.152 4.824 23.516 1 98.44 147 MET B C 1
ATOM 3695 O O . MET B 1 147 ? -0.968 4.508 24.375 1 98.44 147 MET B O 1
ATOM 3699 N N . ASP B 1 148 ? -0.012 6.074 23.031 1 98.56 148 ASP B N 1
ATOM 3700 C CA . ASP B 1 148 ? -0.757 7.184 23.609 1 98.56 148 ASP B CA 1
ATOM 3701 C C . ASP B 1 148 ? -2.188 7.227 23.078 1 98.56 148 ASP B C 1
ATOM 3703 O O . ASP B 1 148 ? -3.109 7.625 23.797 1 98.56 148 ASP B O 1
ATOM 3707 N N . VAL B 1 149 ? -2.346 6.895 21.859 1 98.75 149 VAL B N 1
ATOM 3708 C CA . VAL B 1 149 ? -3.641 6.992 21.188 1 98.75 149 VAL B CA 1
ATOM 3709 C C . VAL B 1 149 ? -3.705 5.984 20.031 1 98.75 149 VAL B C 1
ATOM 3711 O O . VAL B 1 149 ? -2.684 5.664 19.422 1 98.75 149 VAL B O 1
ATOM 3714 N N . GLY B 1 150 ? -4.871 5.441 19.844 1 98.81 150 GLY B N 1
ATOM 3715 C CA . GLY B 1 150 ? -5.125 4.531 18.75 1 98.81 150 GLY B CA 1
ATOM 3716 C C . GLY B 1 150 ? -6.223 5.02 17.812 1 98.81 150 GLY B C 1
ATOM 3717 O O . GLY B 1 150 ? -7.207 5.609 18.266 1 98.81 150 GLY B O 1
ATOM 3718 N N . TYR B 1 151 ? -6.062 4.852 16.531 1 98.75 151 TYR B N 1
ATOM 3719 C CA . TYR B 1 151 ? -7.086 5.059 15.508 1 98.75 151 TYR B CA 1
ATOM 3720 C C . TYR B 1 151 ? -7.453 3.744 14.828 1 98.75 151 TYR B C 1
ATOM 3722 O O . TYR B 1 151 ? -6.609 3.117 14.18 1 98.75 151 TYR B O 1
ATOM 3730 N N . VAL B 1 152 ? -8.727 3.35 14.969 1 98.31 152 VAL B N 1
ATOM 3731 C CA . VAL B 1 152 ? -9.016 1.966 14.602 1 98.31 152 VAL B CA 1
ATOM 3732 C C . VAL B 1 152 ? -10.336 1.894 13.852 1 98.31 152 VAL B C 1
ATOM 3734 O O . VAL B 1 152 ? -11.164 2.805 13.945 1 98.31 152 VAL B O 1
ATOM 3737 N N . GLU B 1 153 ? -10.391 0.845 13.078 1 96.62 153 GLU B N 1
ATOM 3738 C CA . GLU B 1 153 ? -11.641 0.453 12.422 1 96.62 153 GLU B CA 1
ATOM 3739 C C . GLU B 1 153 ? -12.266 -0.751 13.117 1 96.62 153 GLU B C 1
ATOM 3741 O O . GLU B 1 153 ? -11.617 -1.421 13.922 1 96.62 153 GLU B O 1
ATOM 3746 N N . GLY B 1 154 ? -13.547 -1.021 12.852 1 91.62 154 GLY B N 1
ATOM 3747 C CA . GLY B 1 154 ? -14.219 -2.201 13.375 1 91.62 154 GLY B CA 1
ATOM 3748 C C . GLY B 1 154 ? -15.141 -1.896 14.539 1 91.62 154 GLY B C 1
ATOM 3749 O O . GLY B 1 154 ? -15.336 -0.733 14.898 1 91.62 154 GLY B O 1
ATOM 3750 N N . PRO B 1 155 ? -15.727 -2.971 15.008 1 91.06 155 PRO B N 1
ATOM 3751 C CA . PRO B 1 155 ? -16.672 -2.834 16.109 1 91.06 155 PRO B CA 1
ATOM 3752 C C . PRO B 1 155 ? -15.984 -2.775 17.469 1 91.06 155 PRO B C 1
ATOM 3754 O O . PRO B 1 155 ? -16.219 -3.643 18.328 1 91.06 155 PRO B O 1
ATOM 3757 N N . VAL B 1 156 ? -15.352 -1.715 17.734 1 92.62 156 VAL B N 1
ATOM 3758 C CA . VAL B 1 156 ? -14.609 -1.515 18.984 1 92.62 156 VAL B CA 1
ATOM 3759 C C . VAL B 1 156 ? -15.477 -0.764 19.984 1 92.62 156 VAL B C 1
ATOM 3761 O O . VAL B 1 156 ? -16.094 0.254 19.656 1 92.62 156 VAL B O 1
ATOM 3764 N N . GLN B 1 157 ? -15.492 -1.33 21.125 1 92.19 157 GLN B N 1
ATOM 3765 C CA . GLN B 1 157 ? -16.297 -0.724 22.188 1 92.19 157 GLN B CA 1
ATOM 3766 C C . GLN B 1 157 ? -15.414 -0.288 23.359 1 92.19 157 GLN B C 1
ATOM 3768 O O . GLN B 1 157 ? -14.32 -0.813 23.547 1 92.19 157 GLN B O 1
ATOM 3773 N N . ALA B 1 158 ? -16 0.652 24.062 1 93.88 158 ALA B N 1
ATOM 3774 C CA . ALA B 1 158 ? -15.336 1.082 25.281 1 93.88 158 ALA B CA 1
ATOM 3775 C C . ALA B 1 158 ? -15.297 -0.043 26.312 1 93.88 158 ALA B C 1
ATOM 3777 O O . ALA B 1 158 ? -16.156 -0.922 26.312 1 93.88 158 ALA B O 1
ATOM 3778 N N . THR B 1 159 ? -14.25 -0.013 27.078 1 94.94 159 THR B N 1
ATOM 3779 C CA . THR B 1 159 ? -14.109 -0.92 28.203 1 94.94 159 THR B CA 1
ATOM 3780 C C . THR B 1 159 ? -13.805 -0.146 29.484 1 94.94 159 THR B C 1
ATOM 3782 O O . THR B 1 159 ? -13.875 1.085 29.5 1 94.94 159 THR B O 1
ATOM 3785 N N . GLU B 1 160 ? -13.547 -0.844 30.531 1 94.06 160 GLU B N 1
ATOM 3786 C CA . GLU B 1 160 ? -13.234 -0.22 31.812 1 94.06 160 GLU B CA 1
ATOM 3787 C C . GLU B 1 160 ? -11.969 0.624 31.719 1 94.06 160 GLU B C 1
ATOM 3789 O O . GLU B 1 160 ? -11.844 1.639 32.406 1 94.06 160 GLU B O 1
ATOM 3794 N N . ASP B 1 161 ? -11.18 0.205 30.828 1 96.56 161 ASP B N 1
ATOM 3795 C CA . ASP B 1 161 ? -9.875 0.868 30.812 1 96.56 161 ASP B CA 1
ATOM 3796 C C . ASP B 1 161 ? -9.719 1.739 29.562 1 96.56 161 ASP B C 1
ATOM 3798 O O . ASP B 1 161 ? -8.812 2.568 29.5 1 96.56 161 ASP B O 1
ATOM 3802 N N . LEU B 1 162 ? -10.586 1.525 28.625 1 97.62 162 LEU B N 1
ATOM 3803 C CA . LEU B 1 162 ? -10.406 2.207 27.344 1 97.62 162 LEU B CA 1
ATOM 3804 C C . LEU B 1 162 ? -11.562 3.17 27.078 1 97.62 162 LEU B C 1
ATOM 3806 O O . LEU B 1 162 ? -12.727 2.803 27.234 1 97.62 162 LEU B O 1
ATOM 3810 N N . HIS B 1 163 ? -11.172 4.398 26.75 1 97.81 163 HIS B N 1
ATOM 3811 C CA . HIS B 1 163 ? -12.109 5.328 26.141 1 97.81 163 HIS B CA 1
ATOM 3812 C C . HIS B 1 163 ? -12.148 5.148 24.625 1 97.81 163 HIS B C 1
ATOM 3814 O O . HIS B 1 163 ? -11.102 5.043 23.969 1 97.81 163 HIS B O 1
ATOM 3820 N N . VAL B 1 164 ? -13.328 5.047 24.062 1 97.94 164 VAL B N 1
ATOM 3821 C CA . VAL B 1 164 ? -13.523 4.926 22.625 1 97.94 164 VAL B CA 1
ATOM 3822 C C . VAL B 1 164 ? -14.5 6 22.141 1 97.94 164 VAL B C 1
ATOM 3824 O O . VAL B 1 164 ? -15.602 6.133 22.688 1 97.94 164 VAL B O 1
ATOM 3827 N N . ARG B 1 165 ? -14.172 6.781 21.141 1 96.25 165 ARG B N 1
ATOM 3828 C CA . ARG B 1 165 ? -15.062 7.797 20.594 1 96.25 165 ARG B CA 1
ATOM 3829 C C . ARG B 1 165 ? -15.094 7.738 19.078 1 96.25 165 ARG B C 1
ATOM 3831 O O . ARG B 1 165 ? -14.109 7.355 18.438 1 96.25 165 ARG B O 1
ATOM 3838 N N . PRO B 1 166 ? -16.219 8.188 18.484 1 95.75 166 PRO B N 1
ATOM 3839 C CA . PRO B 1 166 ? -16.281 8.25 17.031 1 95.75 166 PRO B CA 1
ATOM 3840 C C . PRO B 1 166 ? -15.328 9.289 16.438 1 95.75 166 PRO B C 1
ATOM 3842 O O . PRO B 1 166 ? -15.094 10.336 17.047 1 95.75 166 PRO B O 1
ATOM 3845 N N . TRP B 1 167 ? -14.742 8.969 15.367 1 95.38 167 TRP B N 1
ATOM 3846 C CA . TRP B 1 167 ? -13.891 9.898 14.633 1 95.38 167 TRP B CA 1
ATOM 3847 C C . TRP B 1 167 ? -14.562 10.352 13.344 1 95.38 167 TRP B C 1
ATOM 3849 O O . TRP B 1 167 ? -15.359 11.297 13.344 1 95.38 167 TRP B O 1
ATOM 3859 N N . PHE B 1 168 ? -14.5 9.57 12.211 1 93.25 168 PHE B N 1
ATOM 3860 C CA . PHE B 1 168 ? -15.273 9.844 11 1 93.25 168 PHE B CA 1
ATOM 3861 C C . PHE B 1 168 ? -15.719 8.539 10.344 1 93.25 168 PHE B C 1
ATOM 3863 O O . PHE B 1 168 ? -15.391 7.453 10.82 1 93.25 168 PHE B O 1
ATOM 3870 N N . GLU B 1 169 ? -16.516 8.68 9.32 1 92.88 169 GLU B N 1
ATOM 3871 C CA . GLU B 1 169 ? -17.125 7.496 8.711 1 92.88 169 GLU B CA 1
ATOM 3872 C C . GLU B 1 169 ? -16.469 7.168 7.375 1 92.88 169 GLU B C 1
ATOM 3874 O O . GLU B 1 169 ? -15.992 8.062 6.672 1 92.88 169 GLU B O 1
ATOM 3879 N N . ASP B 1 170 ? -16.438 5.867 7.145 1 92.69 170 ASP B N 1
ATOM 3880 C CA . ASP B 1 170 ? -16.141 5.398 5.793 1 92.69 170 ASP B CA 1
ATOM 3881 C C . ASP B 1 170 ? -17.078 4.277 5.379 1 92.69 170 ASP B C 1
ATOM 3883 O O . ASP B 1 170 ? -18.125 4.07 6.004 1 92.69 170 ASP B O 1
ATOM 3887 N N . GLU B 1 171 ? -16.797 3.762 4.16 1 95.44 171 GLU B N 1
ATOM 3888 C CA . GLU B 1 171 ? -17.656 2.725 3.602 1 95.44 171 GLU B CA 1
ATOM 3889 C C . GLU B 1 171 ? -16.828 1.585 3.008 1 95.44 171 GLU B C 1
ATOM 3891 O O . GLU B 1 171 ? -15.812 1.822 2.355 1 95.44 171 GLU B O 1
ATOM 3896 N N . LEU B 1 172 ? -17.297 0.367 3.377 1 97.56 172 LEU B N 1
ATOM 3897 C CA . LEU B 1 172 ? -16.688 -0.771 2.693 1 97.56 172 LEU B CA 1
ATOM 3898 C C . LEU B 1 172 ? -17.297 -0.953 1.305 1 97.56 172 LEU B C 1
ATOM 3900 O O . LEU B 1 172 ? -18.5 -0.759 1.117 1 97.56 172 LEU B O 1
ATOM 3904 N N . VAL B 1 173 ? -16.484 -1.346 0.345 1 97.88 173 VAL B N 1
ATOM 3905 C CA . VAL B 1 173 ? -16.875 -1.565 -1.041 1 97.88 173 VAL B CA 1
ATOM 3906 C C . VAL B 1 173 ? -16.328 -2.896 -1.536 1 97.88 173 VAL B C 1
ATOM 3908 O O . VAL B 1 173 ? -15.352 -3.416 -0.977 1 97.88 173 VAL B O 1
ATOM 3911 N N . VAL B 1 174 ? -16.938 -3.404 -2.51 1 98.38 174 VAL B N 1
ATOM 3912 C CA . VAL B 1 174 ? -16.422 -4.613 -3.15 1 98.38 174 VAL B CA 1
ATOM 3913 C C . VAL B 1 174 ? -15.383 -4.238 -4.195 1 98.38 174 VAL B C 1
ATOM 3915 O O . VAL B 1 174 ? -15.586 -3.314 -4.984 1 98.38 174 VAL B O 1
ATOM 3918 N N . LEU B 1 175 ? -14.289 -4.961 -4.152 1 98.06 175 LEU B N 1
ATOM 3919 C CA . LEU B 1 175 ? -13.195 -4.781 -5.098 1 98.06 175 LEU B CA 1
ATOM 3920 C C . LEU B 1 175 ? -13.141 -5.938 -6.09 1 98.06 175 LEU B C 1
ATOM 3922 O O . LEU B 1 175 ? -13.227 -7.105 -5.695 1 98.06 175 LEU B O 1
ATOM 3926 N N . CYS B 1 176 ? -12.984 -5.625 -7.332 1 95.56 176 CYS B N 1
ATOM 3927 C CA . CYS B 1 176 ? -12.758 -6.648 -8.344 1 95.56 176 CYS B CA 1
ATOM 3928 C C . CYS B 1 176 ? -11.742 -6.172 -9.375 1 95.56 176 CYS B C 1
ATOM 3930 O O . CYS B 1 176 ? -11.445 -4.977 -9.461 1 95.56 176 CYS B O 1
ATOM 3932 N N . GLY B 1 177 ? -11.086 -7.121 -9.992 1 90.56 177 GLY B N 1
ATOM 3933 C CA . GLY B 1 177 ? -10.164 -6.766 -11.055 1 90.56 177 GLY B CA 1
ATOM 3934 C C . GLY B 1 177 ? -10.844 -6.094 -12.234 1 90.56 177 GLY B C 1
ATOM 3935 O O . GLY B 1 177 ? -12.055 -6.211 -12.406 1 90.56 177 GLY B O 1
ATOM 3936 N N . PRO B 1 178 ? -10.086 -5.414 -12.953 1 77.94 178 PRO B N 1
ATOM 3937 C CA . PRO B 1 178 ? -10.68 -4.676 -14.062 1 77.94 178 PRO B CA 1
ATOM 3938 C C . PRO B 1 178 ? -11.297 -5.59 -15.117 1 77.94 178 PRO B C 1
ATOM 3940 O O . PRO B 1 178 ? -12.203 -5.176 -15.852 1 77.94 178 PRO B O 1
ATOM 3943 N N . ASN B 1 179 ? -10.859 -6.828 -15.148 1 75 179 ASN B N 1
ATOM 3944 C CA . ASN B 1 179 ? -11.359 -7.762 -16.156 1 75 179 ASN B CA 1
ATOM 3945 C C . ASN B 1 179 ? -12.43 -8.68 -15.57 1 75 179 ASN B C 1
ATOM 3947 O O . ASN B 1 179 ? -12.969 -9.539 -16.281 1 75 179 ASN B O 1
ATOM 3951 N N . ASP B 1 180 ? -12.672 -8.516 -14.352 1 85.31 180 ASP B N 1
ATOM 3952 C CA . ASP B 1 180 ? -13.742 -9.281 -13.719 1 85.31 180 ASP B CA 1
ATOM 3953 C C . ASP B 1 180 ? -15.102 -8.898 -14.289 1 85.31 180 ASP B C 1
ATOM 3955 O O . ASP B 1 180 ? -15.367 -7.719 -14.531 1 85.31 180 ASP B O 1
ATOM 3959 N N . PRO B 1 181 ? -15.992 -9.836 -14.594 1 86.75 181 PRO B N 1
ATOM 3960 C CA . PRO B 1 181 ? -17.328 -9.508 -15.094 1 86.75 181 PRO B CA 1
ATOM 3961 C C . PRO B 1 181 ? -18.047 -8.484 -14.219 1 86.75 181 PRO B C 1
ATOM 3963 O O . PRO B 1 181 ? -18.812 -7.656 -14.734 1 86.75 181 PRO B O 1
ATOM 3966 N N . LEU B 1 182 ? -17.812 -8.492 -13.016 1 93.19 182 LEU B N 1
ATOM 3967 C CA . LEU B 1 182 ? -18.453 -7.57 -12.078 1 93.19 182 LEU B CA 1
ATOM 3968 C C . LEU B 1 182 ? -18.047 -6.129 -12.367 1 93.19 182 LEU B C 1
ATOM 3970 O O . LEU B 1 182 ? -18.719 -5.191 -11.938 1 93.19 182 LEU B O 1
ATOM 3974 N N . ALA B 1 183 ? -16.922 -5.996 -12.992 1 87.12 183 ALA B N 1
ATOM 3975 C CA . ALA B 1 183 ? -16.406 -4.656 -13.25 1 87.12 183 ALA B CA 1
ATOM 3976 C C . ALA B 1 183 ? -17.359 -3.861 -14.141 1 87.12 183 ALA B C 1
ATOM 3978 O O . ALA B 1 183 ? -17.297 -2.631 -14.188 1 87.12 183 ALA B O 1
ATOM 3979 N N . ASN B 1 184 ? -18.203 -4.551 -14.781 1 82.69 184 ASN B N 1
ATOM 3980 C CA . ASN B 1 184 ? -19.172 -3.912 -15.672 1 82.69 184 ASN B CA 1
ATOM 3981 C C . ASN B 1 184 ? -20.422 -3.463 -14.922 1 82.69 184 ASN B C 1
ATOM 3983 O O . ASN B 1 184 ? -21.234 -2.713 -15.461 1 82.69 184 ASN B O 1
ATOM 3987 N N . ASN B 1 185 ? -20.547 -3.887 -13.719 1 90.81 185 ASN B N 1
ATOM 3988 C CA . ASN B 1 185 ? -21.703 -3.51 -12.914 1 90.81 185 ASN B CA 1
ATOM 3989 C C . ASN B 1 185 ? -21.547 -2.111 -12.32 1 90.81 185 ASN B C 1
ATOM 3991 O O . ASN B 1 185 ? -20.422 -1.626 -12.164 1 90.81 185 ASN B O 1
ATOM 3995 N N . THR B 1 186 ? -22.734 -1.553 -12.008 1 88.44 186 THR B N 1
ATOM 3996 C CA . THR B 1 186 ? -22.719 -0.258 -11.336 1 88.44 186 THR B CA 1
ATOM 3997 C C . THR B 1 186 ? -22.641 -0.436 -9.82 1 88.44 186 THR B C 1
ATOM 3999 O O . THR B 1 186 ? -22.188 0.467 -9.109 1 88.44 186 THR B O 1
ATOM 4002 N N . ALA B 1 187 ? -23.094 -1.597 -9.406 1 96.88 187 ALA B N 1
ATOM 4003 C CA . ALA B 1 187 ? -23.094 -1.935 -7.98 1 96.88 187 ALA B CA 1
ATOM 4004 C C . ALA B 1 187 ? -22.969 -3.441 -7.777 1 96.88 187 ALA B C 1
ATOM 4006 O O . ALA B 1 187 ? -23.047 -4.215 -8.734 1 96.88 187 ALA B O 1
ATOM 4007 N N . PHE B 1 188 ? -22.578 -3.773 -6.574 1 98 188 PHE B N 1
ATOM 4008 C CA . PHE B 1 188 ? -22.609 -5.168 -6.156 1 98 188 PHE B CA 1
ATOM 4009 C C . PHE B 1 188 ? -23.891 -5.484 -5.41 1 98 188 PHE B C 1
ATOM 4011 O O . PHE B 1 188 ? -24.094 -5.02 -4.285 1 98 188 PHE B O 1
ATOM 4018 N N . ASP B 1 189 ? -24.734 -6.238 -5.996 1 97.56 189 ASP B N 1
ATOM 4019 C CA . ASP B 1 189 ? -25.984 -6.633 -5.363 1 97.56 189 ASP B CA 1
ATOM 4020 C C . ASP B 1 189 ? -25.812 -7.93 -4.57 1 97.56 189 ASP B C 1
ATOM 4022 O O . ASP B 1 189 ? -25.609 -8.992 -5.152 1 97.56 189 ASP B O 1
ATOM 4026 N N . VAL B 1 190 ? -26.016 -7.852 -3.264 1 96.69 190 VAL B N 1
ATOM 4027 C CA . VAL B 1 190 ? -25.75 -8.984 -2.381 1 96.69 190 VAL B CA 1
ATOM 4028 C C . VAL B 1 190 ? -26.625 -10.164 -2.768 1 96.69 190 VAL B C 1
ATOM 4030 O O . VAL B 1 190 ? -26.203 -11.32 -2.668 1 96.69 190 VAL B O 1
ATOM 4033 N N . ASP B 1 191 ? -27.797 -9.953 -3.23 1 94.81 191 ASP B N 1
ATOM 4034 C CA . ASP B 1 191 ? -28.734 -11.016 -3.529 1 94.81 191 ASP B CA 1
ATOM 4035 C C . ASP B 1 191 ? -28.359 -11.75 -4.816 1 94.81 191 ASP B C 1
ATOM 4037 O O . ASP B 1 191 ? -28.547 -12.961 -4.926 1 94.81 191 ASP B O 1
ATOM 4041 N N . THR B 1 192 ? -27.766 -11.086 -5.727 1 95.19 192 THR B N 1
ATOM 4042 C CA . THR B 1 192 ? -27.562 -11.688 -7.043 1 95.19 192 THR B CA 1
ATOM 4043 C C . THR B 1 192 ? -26.094 -12.008 -7.273 1 95.19 192 THR B C 1
ATOM 4045 O O . THR B 1 192 ? -25.766 -12.953 -7.996 1 95.19 192 THR B O 1
ATOM 4048 N N . ASP B 1 193 ? -25.25 -11.211 -6.68 1 96.56 193 ASP B N 1
ATOM 4049 C CA . ASP B 1 193 ? -23.844 -11.289 -7.078 1 96.56 193 ASP B CA 1
ATOM 4050 C C . ASP B 1 193 ? -23.031 -12.102 -6.074 1 96.56 193 ASP B C 1
ATOM 4052 O O . ASP B 1 193 ? -21.906 -12.531 -6.371 1 96.56 193 ASP B O 1
ATOM 4056 N N . LEU B 1 194 ? -23.531 -12.352 -4.898 1 95.69 194 LEU B N 1
ATOM 4057 C CA . LEU B 1 194 ? -22.797 -12.984 -3.811 1 95.69 194 LEU B CA 1
ATOM 4058 C C . LEU B 1 194 ? -22.531 -14.453 -4.117 1 95.69 194 LEU B C 1
ATOM 4060 O O . LEU B 1 194 ? -21.422 -14.945 -3.9 1 95.69 194 LEU B O 1
ATOM 4064 N N . ALA B 1 195 ? -23.594 -15.055 -4.645 1 89.19 195 ALA B N 1
ATOM 4065 C CA . ALA B 1 195 ? -23.516 -16.5 -4.895 1 89.19 195 ALA B CA 1
ATOM 4066 C C . ALA B 1 195 ? -22.484 -16.797 -5.977 1 89.19 195 ALA B C 1
ATOM 4068 O O . ALA B 1 195 ? -22.5 -16.188 -7.047 1 89.19 195 ALA B O 1
ATOM 4069 N N . GLY B 1 196 ? -21.547 -17.672 -5.668 1 90.44 196 GLY B N 1
ATOM 4070 C CA . GLY B 1 196 ? -20.578 -18.109 -6.66 1 90.44 196 GLY B CA 1
ATOM 4071 C C . GLY B 1 196 ? -19.312 -17.297 -6.664 1 90.44 196 GLY B C 1
ATOM 4072 O O . GLY B 1 196 ? -18.297 -17.719 -7.234 1 90.44 196 GLY B O 1
ATOM 4073 N N . ALA B 1 197 ? -19.312 -16.141 -6.043 1 95 197 ALA B N 1
ATOM 4074 C CA . ALA B 1 197 ? -18.125 -15.297 -6 1 95 197 ALA B CA 1
ATOM 4075 C C . ALA B 1 197 ? -17.062 -15.898 -5.082 1 95 197 ALA B C 1
ATOM 4077 O O . ALA B 1 197 ? -17.391 -16.469 -4.039 1 95 197 ALA B O 1
ATOM 4078 N N . LYS B 1 198 ? -15.812 -15.797 -5.488 1 96.38 198 LYS B N 1
ATOM 4079 C CA . LYS B 1 198 ? -14.672 -16.203 -4.668 1 96.38 198 LYS B CA 1
ATOM 4080 C C . LYS B 1 198 ? -14.117 -15.016 -3.887 1 96.38 198 LYS B C 1
ATOM 4082 O O . LYS B 1 198 ? -13.703 -14.016 -4.477 1 96.38 198 LYS B O 1
ATOM 4087 N N . TRP B 1 199 ? -14.055 -15.211 -2.598 1 97.75 199 TRP B N 1
ATOM 4088 C CA . TRP B 1 199 ? -13.758 -14.055 -1.758 1 97.75 199 TRP B CA 1
ATOM 4089 C C . TRP B 1 199 ? -12.375 -14.188 -1.131 1 97.75 199 TRP B C 1
ATOM 4091 O O . TRP B 1 199 ? -11.992 -15.266 -0.664 1 97.75 199 TRP B O 1
ATOM 4101 N N . ILE B 1 200 ? -11.633 -13.133 -1.219 1 98.06 200 ILE B N 1
ATOM 4102 C CA . ILE B 1 200 ? -10.422 -12.93 -0.426 1 98.06 200 ILE B CA 1
ATOM 4103 C C . ILE B 1 200 ? -10.742 -12.07 0.792 1 98.06 200 ILE B C 1
ATOM 4105 O O . ILE B 1 200 ? -11.281 -10.961 0.655 1 98.06 200 ILE B O 1
ATOM 4109 N N . VAL B 1 201 ? -10.453 -12.531 1.995 1 97.69 201 VAL B N 1
ATOM 4110 C CA . VAL B 1 201 ? -10.844 -11.805 3.201 1 97.69 201 VAL B CA 1
ATOM 4111 C C . VAL B 1 201 ? -9.602 -11.461 4.023 1 97.69 201 VAL B C 1
ATOM 4113 O O . VAL B 1 201 ? -8.531 -12.031 3.803 1 97.69 201 VAL B O 1
ATOM 4116 N N . ARG B 1 202 ? -9.766 -10.461 4.926 1 97.88 202 ARG B N 1
ATOM 4117 C CA . ARG B 1 202 ? -8.727 -10.125 5.895 1 97.88 202 ARG B CA 1
ATOM 4118 C C . ARG B 1 202 ? -8.594 -11.203 6.957 1 97.88 202 ARG B C 1
ATOM 4120 O O . ARG B 1 202 ? -9.477 -12.055 7.102 1 97.88 202 ARG B O 1
ATOM 4127 N N . GLU B 1 203 ? -7.551 -11.188 7.672 1 96.81 203 GLU B N 1
ATOM 4128 C CA . GLU B 1 203 ? -7.211 -12.172 8.695 1 96.81 203 GLU B CA 1
ATOM 4129 C C . GLU B 1 203 ? -8.016 -11.938 9.977 1 96.81 203 GLU B C 1
ATOM 4131 O O . GLU B 1 203 ? -8.578 -10.859 10.172 1 96.81 203 GLU B O 1
ATOM 4136 N N . PRO B 1 204 ? -8.086 -12.992 10.875 1 94.88 204 PRO B N 1
ATOM 4137 C CA . PRO B 1 204 ? -8.664 -12.773 12.203 1 94.88 204 PRO B CA 1
ATOM 4138 C C . PRO B 1 204 ? -7.988 -11.633 12.961 1 94.88 204 PRO B C 1
ATOM 4140 O O . PRO B 1 204 ? -6.758 -11.531 12.961 1 94.88 204 PRO B O 1
ATOM 4143 N N . GLY B 1 205 ? -8.781 -10.797 13.578 1 96.06 205 GLY B N 1
ATOM 4144 C CA . GLY B 1 205 ? -8.273 -9.633 14.281 1 96.06 205 GLY B CA 1
ATOM 4145 C C . GLY B 1 205 ? -8.43 -8.344 13.508 1 96.06 205 GLY B C 1
ATOM 4146 O O . GLY B 1 205 ? -8.32 -7.25 14.07 1 96.06 205 GLY B O 1
ATOM 4147 N N . SER B 1 206 ? -8.656 -8.508 12.234 1 97.44 206 SER B N 1
ATOM 4148 C CA . SER B 1 206 ? -8.898 -7.348 11.391 1 97.44 206 SER B CA 1
ATOM 4149 C C . SER B 1 206 ? -10.25 -6.703 11.711 1 97.44 206 SER B C 1
ATOM 4151 O O . SER B 1 206 ? -11.273 -7.387 11.75 1 97.44 206 SER B O 1
ATOM 4153 N N . GLY B 1 207 ? -10.211 -5.402 11.914 1 97.31 207 GLY B N 1
ATOM 4154 C CA . GLY B 1 207 ? -11.461 -4.672 12.094 1 97.31 207 GLY B CA 1
ATOM 4155 C C . GLY B 1 207 ? -12.359 -4.727 10.875 1 97.31 207 GLY B C 1
ATOM 4156 O O . GLY B 1 207 ? -13.578 -4.816 11 1 97.31 207 GLY B O 1
ATOM 4157 N N . THR B 1 208 ? -11.766 -4.664 9.711 1 97.56 208 THR B N 1
ATOM 4158 C CA . THR B 1 208 ? -12.516 -4.73 8.461 1 97.56 208 THR B CA 1
ATOM 4159 C C . THR B 1 208 ? -13.188 -6.09 8.305 1 97.56 208 THR B C 1
ATOM 4161 O O . THR B 1 208 ? -14.352 -6.172 7.914 1 97.56 208 THR B O 1
ATOM 4164 N N . ALA B 1 209 ? -12.438 -7.176 8.609 1 97.12 209 ALA B N 1
ATOM 4165 C CA . ALA B 1 209 ? -13.016 -8.516 8.539 1 97.12 209 ALA B CA 1
ATOM 4166 C C . ALA B 1 209 ? -14.195 -8.656 9.5 1 97.12 209 ALA B C 1
ATOM 4168 O O . ALA B 1 209 ? -15.242 -9.188 9.125 1 97.12 209 ALA B O 1
ATOM 4169 N N . ALA B 1 210 ? -13.984 -8.188 10.727 1 96.94 210 ALA B N 1
ATOM 4170 C CA . ALA B 1 210 ? -15.023 -8.281 11.742 1 96.94 210 ALA B CA 1
ATOM 4171 C C . ALA B 1 210 ? -16.266 -7.504 11.32 1 96.94 210 ALA B C 1
ATOM 4173 O O . ALA B 1 210 ? -17.391 -7.984 11.492 1 96.94 210 ALA B O 1
ATOM 4174 N N . TYR B 1 211 ? -16.062 -6.387 10.805 1 96.62 211 TYR B N 1
ATOM 4175 C CA . TYR B 1 211 ? -17.188 -5.543 10.398 1 96.62 211 TYR B CA 1
ATOM 4176 C C . TYR B 1 211 ? -17.922 -6.145 9.211 1 96.62 211 TYR B C 1
ATOM 4178 O O . TYR B 1 211 ? -19.141 -6.125 9.156 1 96.62 211 TYR B O 1
ATOM 4186 N N . PHE B 1 212 ? -17.25 -6.641 8.227 1 97.44 212 PHE B N 1
ATOM 4187 C CA . PHE B 1 212 ? -17.812 -7.289 7.051 1 97.44 212 PHE B CA 1
ATOM 4188 C C . PHE B 1 212 ? -18.703 -8.461 7.449 1 97.44 212 PHE B C 1
ATOM 4190 O O . PHE B 1 212 ? -19.828 -8.562 6.984 1 97.44 212 PHE B O 1
ATOM 4197 N N . GLU B 1 213 ? -18.141 -9.242 8.305 1 96.81 213 GLU B N 1
ATOM 4198 C CA . GLU B 1 213 ? -18.891 -10.398 8.781 1 96.81 213 GLU B CA 1
ATOM 4199 C C . GLU B 1 213 ? -20.156 -9.961 9.508 1 96.81 213 GLU B C 1
ATOM 4201 O O . GLU B 1 213 ? -21.234 -10.5 9.266 1 96.81 213 GLU B O 1
ATOM 4206 N N . LYS B 1 214 ? -20 -9.039 10.352 1 96.31 214 LYS B N 1
ATOM 4207 C CA . LYS B 1 214 ? -21.125 -8.555 11.141 1 96.31 214 LYS B CA 1
ATOM 4208 C C . LYS B 1 214 ? -22.219 -7.977 10.242 1 96.31 214 LYS B C 1
ATOM 4210 O O . LYS B 1 214 ? -23.391 -8.312 10.398 1 96.31 214 LYS B O 1
ATOM 4215 N N . LYS B 1 215 ? -21.875 -7.184 9.312 1 96.75 215 LYS B N 1
ATOM 4216 C CA . LYS B 1 215 ? -22.844 -6.484 8.477 1 96.75 215 LYS B CA 1
ATOM 4217 C C . LYS B 1 215 ? -23.5 -7.438 7.48 1 96.75 215 LYS B C 1
ATOM 4219 O O . LYS B 1 215 ? -24.672 -7.293 7.16 1 96.75 215 LYS B O 1
ATOM 4224 N N . MET B 1 216 ? -22.781 -8.367 7.027 1 96.31 216 MET B N 1
ATOM 4225 C CA . MET B 1 216 ? -23.328 -9.328 6.078 1 96.31 216 MET B CA 1
ATOM 4226 C C . MET B 1 216 ? -24.344 -10.242 6.754 1 96.31 216 MET B C 1
ATOM 4228 O O . MET B 1 216 ? -25.266 -10.742 6.105 1 96.31 216 MET B O 1
ATOM 4232 N N . GLY B 1 217 ? -24.156 -10.469 8.062 1 95.62 217 GLY B N 1
ATOM 4233 C CA . GLY B 1 217 ? -25.109 -11.297 8.797 1 95.62 217 GLY B CA 1
ATOM 4234 C C . GLY B 1 217 ? -25.328 -12.648 8.156 1 95.62 217 GLY B C 1
ATOM 4235 O O . GLY B 1 217 ? -24.375 -13.391 7.906 1 95.62 217 GLY B O 1
ATOM 4236 N N . LYS B 1 218 ? -26.5 -12.938 7.77 1 94.25 218 LYS B N 1
ATOM 4237 C CA . LYS B 1 218 ? -26.875 -14.227 7.207 1 94.25 218 LYS B CA 1
ATOM 4238 C C . LYS B 1 218 ? -26.25 -14.438 5.836 1 94.25 218 LYS B C 1
ATOM 4240 O O . LYS B 1 218 ? -25.969 -15.578 5.441 1 94.25 218 LYS B O 1
ATOM 4245 N N . HIS B 1 219 ? -26.047 -13.352 5.145 1 94.81 219 HIS B N 1
ATOM 4246 C CA . HIS B 1 219 ? -25.438 -13.438 3.82 1 94.81 219 HIS B CA 1
ATOM 4247 C C . HIS B 1 219 ? -24.016 -14 3.902 1 94.81 219 HIS B C 1
ATOM 4249 O O . HIS B 1 219 ? -23.5 -14.523 2.916 1 94.81 219 HIS B O 1
ATOM 4255 N N . PHE B 1 220 ? -23.391 -13.867 5.055 1 95.31 220 PHE B N 1
ATOM 4256 C CA . PHE B 1 220 ? -22 -14.281 5.191 1 95.31 220 PHE B CA 1
ATOM 4257 C C . PHE B 1 220 ? -21.875 -15.789 5.016 1 95.31 220 PHE B C 1
ATOM 4259 O O . PHE B 1 220 ? -20.812 -16.281 4.633 1 95.31 220 PHE B O 1
ATOM 4266 N N . GLU B 1 221 ? -22.906 -16.516 5.262 1 93.12 221 GLU B N 1
ATOM 4267 C CA . GLU B 1 221 ? -22.891 -17.969 5.074 1 93.12 221 GLU B CA 1
ATOM 4268 C C . GLU B 1 221 ? -22.641 -18.328 3.615 1 93.12 221 GLU B C 1
ATOM 4270 O O . GLU B 1 221 ? -22.172 -19.438 3.318 1 93.12 221 GLU B O 1
ATOM 4275 N N . ASN B 1 222 ? -23 -17.438 2.766 1 93.81 222 ASN B N 1
ATOM 4276 C CA . ASN B 1 222 ? -22.859 -17.688 1.335 1 93.81 222 ASN B CA 1
ATOM 4277 C C . ASN B 1 222 ? -21.531 -17.141 0.799 1 93.81 222 ASN B C 1
ATOM 4279 O O . ASN B 1 222 ? -21.281 -17.188 -0.407 1 93.81 222 ASN B O 1
ATOM 4283 N N . VAL B 1 223 ? -20.688 -16.625 1.651 1 95.69 223 VAL B N 1
ATOM 4284 C CA . VAL B 1 223 ? -19.391 -16.125 1.247 1 95.69 223 VAL B CA 1
ATOM 4285 C C . VAL B 1 223 ? -18.391 -17.281 1.135 1 95.69 223 VAL B C 1
ATOM 4287 O O . VAL B 1 223 ? -18.078 -17.922 2.133 1 95.69 223 VAL B O 1
ATOM 4290 N N . SER B 1 224 ? -17.969 -17.516 -0.056 1 95.44 224 SER B N 1
ATOM 4291 C CA . SER B 1 224 ? -16.969 -18.562 -0.29 1 95.44 224 SER B CA 1
ATOM 4292 C C . SER B 1 224 ? -15.562 -18 -0.203 1 95.44 224 SER B C 1
ATOM 4294 O O . SER B 1 224 ? -15.047 -17.438 -1.175 1 95.44 224 SER B O 1
ATOM 4296 N N . VAL B 1 225 ? -14.922 -18.266 0.878 1 94.88 225 VAL B N 1
ATOM 4297 C CA . VAL B 1 225 ? -13.586 -17.734 1.108 1 94.88 225 VAL B CA 1
ATOM 4298 C C . VAL B 1 225 ? -12.547 -18.656 0.468 1 94.88 225 VAL B C 1
ATOM 4300 O O . VAL B 1 225 ? -12.469 -19.844 0.807 1 94.88 225 VAL B O 1
ATOM 4303 N N . VAL B 1 226 ? -11.711 -18.047 -0.407 1 94.25 226 VAL B N 1
ATOM 4304 C CA . VAL B 1 226 ? -10.727 -18.875 -1.104 1 94.25 226 VAL B CA 1
ATOM 4305 C C . VAL B 1 226 ? -9.32 -18.5 -0.641 1 94.25 226 VAL B C 1
ATOM 4307 O O . VAL B 1 226 ? -8.352 -19.219 -0.931 1 94.25 226 VAL B O 1
ATOM 4310 N N . MET B 1 227 ? -9.234 -17.375 0.063 1 95.5 227 MET B N 1
ATOM 4311 C CA . MET B 1 227 ? -7.926 -16.891 0.503 1 95.5 227 MET B CA 1
ATOM 4312 C C . MET B 1 227 ? -8.07 -15.906 1.662 1 95.5 227 MET B C 1
ATOM 4314 O O . MET B 1 227 ? -9.008 -15.102 1.685 1 95.5 227 MET B O 1
ATOM 4318 N N . GLU B 1 228 ? -7.188 -15.977 2.619 1 97.12 228 GLU B N 1
ATOM 4319 C CA . GLU B 1 228 ? -7.051 -15.016 3.713 1 97.12 228 GLU B CA 1
ATOM 4320 C C . GLU B 1 228 ? -5.691 -14.328 3.672 1 97.12 228 GLU B C 1
ATOM 4322 O O . GLU B 1 228 ? -4.652 -14.992 3.611 1 97.12 228 GLU B O 1
ATOM 4327 N N . LEU B 1 229 ? -5.75 -12.992 3.639 1 98.06 229 LEU B N 1
ATOM 4328 C CA . LEU B 1 229 ? -4.52 -12.211 3.566 1 98.06 229 LEU B CA 1
ATOM 4329 C C . LEU B 1 229 ? -4.465 -11.172 4.68 1 98.06 229 LEU B C 1
ATOM 4331 O O . LEU B 1 229 ? -5.484 -10.562 5.012 1 98.06 229 LEU B O 1
ATOM 4335 N N . GLY B 1 230 ? -3.32 -10.859 5.121 1 97.25 230 GLY B N 1
ATOM 4336 C CA . GLY B 1 230 ? -3.145 -10.109 6.352 1 97.25 230 GLY B CA 1
ATOM 4337 C C . GLY B 1 230 ? -3.029 -8.617 6.133 1 97.25 230 GLY B C 1
ATOM 4338 O O . GLY B 1 230 ? -2.648 -7.875 7.043 1 97.25 230 GLY B O 1
ATOM 4339 N N . HIS B 1 231 ? -3.266 -8.109 4.918 1 97.31 231 HIS B N 1
ATOM 4340 C CA . HIS B 1 231 ? -3.1 -6.688 4.656 1 97.31 231 HIS B CA 1
ATOM 4341 C C . HIS B 1 231 ? -3.879 -6.262 3.414 1 97.31 231 HIS B C 1
ATOM 4343 O O . HIS B 1 231 ? -3.918 -6.988 2.42 1 97.31 231 HIS B O 1
ATOM 4349 N N . PRO B 1 232 ? -4.41 -4.984 3.428 1 98 232 PRO B N 1
ATOM 4350 C CA . PRO B 1 232 ? -5.133 -4.516 2.242 1 98 232 PRO B CA 1
ATOM 4351 C C . PRO B 1 232 ? -4.262 -4.496 0.988 1 98 232 PRO B C 1
ATOM 4353 O O . PRO B 1 232 ? -4.738 -4.82 -0.103 1 98 232 PRO B O 1
ATOM 4356 N N . GLU B 1 233 ? -3.018 -4.121 1.112 1 97.81 233 GLU B N 1
ATOM 4357 C CA . GLU B 1 233 ? -2.135 -4.082 -0.049 1 97.81 233 GLU B CA 1
ATOM 4358 C C . GLU B 1 233 ? -2 -5.465 -0.684 1 97.81 233 GLU B C 1
ATOM 4360 O O . GLU B 1 233 ? -1.979 -5.59 -1.91 1 97.81 233 GLU B O 1
ATOM 4365 N N . ALA B 1 234 ? -1.871 -6.488 0.15 1 98.25 234 ALA B N 1
ATOM 4366 C CA . ALA B 1 234 ? -1.811 -7.859 -0.351 1 98.25 234 ALA B CA 1
ATOM 4367 C C . ALA B 1 234 ? -3.109 -8.242 -1.055 1 98.25 234 ALA B C 1
ATOM 4369 O O . ALA B 1 234 ? -3.084 -8.828 -2.139 1 98.25 234 ALA B O 1
ATOM 4370 N N . ILE B 1 235 ? -4.18 -7.883 -0.46 1 98.56 235 ILE B N 1
ATOM 4371 C CA . ILE B 1 235 ? -5.488 -8.219 -1.004 1 98.56 235 ILE B CA 1
ATOM 4372 C C . ILE B 1 235 ? -5.688 -7.527 -2.35 1 98.56 235 ILE B C 1
ATOM 4374 O O . ILE B 1 235 ? -6.129 -8.148 -3.318 1 98.56 235 ILE B O 1
ATOM 4378 N N . LYS B 1 236 ? -5.383 -6.277 -2.416 1 98.12 236 LYS B N 1
ATOM 4379 C CA . LYS B 1 236 ? -5.547 -5.52 -3.654 1 98.12 236 LYS B CA 1
ATOM 4380 C C . LYS B 1 236 ? -4.785 -6.172 -4.805 1 98.12 236 LYS B C 1
ATOM 4382 O O . LYS B 1 236 ? -5.32 -6.32 -5.902 1 98.12 236 LYS B O 1
ATOM 4387 N N . ARG B 1 237 ? -3.631 -6.629 -4.551 1 96.5 237 ARG B N 1
ATOM 4388 C CA . ARG B 1 237 ? -2.809 -7.23 -5.598 1 96.5 237 ARG B CA 1
ATOM 4389 C C . ARG B 1 237 ? -3.316 -8.617 -5.961 1 96.5 237 ARG B C 1
ATOM 4391 O O . ARG B 1 237 ? -3.256 -9.023 -7.125 1 96.5 237 ARG B O 1
ATOM 4398 N N . ALA B 1 238 ? -3.762 -9.352 -4.98 1 97.12 238 ALA B N 1
ATOM 4399 C CA . ALA B 1 238 ? -4.363 -10.648 -5.273 1 97.12 238 ALA B CA 1
ATOM 4400 C C . ALA B 1 238 ? -5.621 -10.492 -6.125 1 97.12 238 ALA B C 1
ATOM 4402 O O . ALA B 1 238 ? -5.848 -11.273 -7.055 1 97.12 238 ALA B O 1
ATOM 4403 N N . VAL B 1 239 ? -6.441 -9.492 -5.816 1 97.19 239 VAL B N 1
ATOM 4404 C CA . VAL B 1 239 ? -7.641 -9.211 -6.594 1 97.19 239 VAL B CA 1
ATOM 4405 C C . VAL B 1 239 ? -7.258 -8.812 -8.016 1 97.19 239 VAL B C 1
ATOM 4407 O O . VAL B 1 239 ? -7.852 -9.289 -8.984 1 97.19 239 VAL B O 1
ATOM 4410 N N . GLU B 1 240 ? -6.266 -8 -8.125 1 92 240 GLU B N 1
ATOM 4411 C CA . GLU B 1 240 ? -5.758 -7.602 -9.43 1 92 240 GLU B CA 1
ATOM 4412 C C . GLU B 1 240 ? -5.328 -8.812 -10.258 1 92 240 GLU B C 1
ATOM 4414 O O . GLU B 1 240 ? -5.445 -8.812 -11.484 1 92 240 GLU B O 1
ATOM 4419 N N . SER B 1 241 ? -4.879 -9.781 -9.539 1 89.19 241 SER B N 1
ATOM 4420 C CA . SER B 1 241 ? -4.344 -10.977 -10.188 1 89.19 241 SER B CA 1
ATOM 4421 C C . SER B 1 241 ? -5.461 -11.938 -10.586 1 89.19 241 SER B C 1
ATOM 4423 O O . SER B 1 241 ? -5.195 -13 -11.141 1 89.19 241 SER B O 1
ATOM 4425 N N . GLY B 1 242 ? -6.645 -11.609 -10.188 1 89.88 242 GLY B N 1
ATOM 4426 C CA . GLY B 1 242 ? -7.789 -12.375 -10.648 1 89.88 242 GLY B CA 1
ATOM 4427 C C . GLY B 1 242 ? -8.133 -13.539 -9.734 1 89.88 242 GLY B C 1
ATOM 4428 O O . GLY B 1 242 ? -8.891 -14.43 -10.117 1 89.88 242 GLY B O 1
ATOM 4429 N N . VAL B 1 243 ? -7.609 -13.562 -8.516 1 93 243 VAL B N 1
ATOM 4430 C CA . VAL B 1 243 ? -7.863 -14.656 -7.59 1 93 243 VAL B CA 1
ATOM 4431 C C . VAL B 1 243 ? -9.328 -14.641 -7.16 1 93 243 VAL B C 1
ATOM 4433 O O . VAL B 1 243 ? -9.93 -15.703 -6.961 1 93 243 VAL B O 1
ATOM 4436 N N . GLY B 1 244 ? -9.844 -13.484 -7.012 1 96.62 244 GLY B N 1
ATOM 4437 C CA . GLY B 1 244 ? -11.195 -13.281 -6.523 1 96.62 244 GLY B CA 1
ATOM 4438 C C . GLY B 1 244 ? -11.523 -11.82 -6.27 1 96.62 244 GLY B C 1
ATOM 4439 O O . GLY B 1 244 ? -10.859 -10.93 -6.797 1 96.62 244 GLY B O 1
ATOM 4440 N N . ILE B 1 245 ? -12.641 -11.664 -5.52 1 98.06 245 ILE B N 1
ATOM 4441 C CA . ILE B 1 245 ? -13.062 -10.32 -5.125 1 98.06 245 ILE B CA 1
ATOM 4442 C C . ILE B 1 245 ? -12.883 -10.148 -3.617 1 98.06 245 ILE B C 1
ATOM 4444 O O . ILE B 1 245 ? -12.602 -11.117 -2.904 1 98.06 245 ILE B O 1
ATOM 4448 N N . SER B 1 246 ? -12.93 -8.938 -3.18 1 98.62 246 SER B N 1
ATOM 4449 C CA . SER B 1 246 ? -12.781 -8.664 -1.756 1 98.62 246 SER B CA 1
ATOM 4450 C C . SER B 1 246 ? -13.656 -7.484 -1.331 1 98.62 246 SER B C 1
ATOM 4452 O O . SER B 1 246 ? -14.297 -6.848 -2.168 1 98.62 246 SER B O 1
ATOM 4454 N N . CYS B 1 247 ? -13.805 -7.301 -0.077 1 98.38 247 CYS B N 1
ATOM 4455 C CA . CYS B 1 247 ? -14.477 -6.152 0.531 1 98.38 247 CYS B CA 1
ATOM 4456 C C . CYS B 1 247 ? -13.523 -5.383 1.436 1 98.38 247 CYS B C 1
ATOM 4458 O O . CYS B 1 247 ? -13.047 -5.914 2.441 1 98.38 247 CYS B O 1
ATOM 4460 N N . LEU B 1 248 ? -13.195 -4.188 1.036 1 98.31 248 LEU B N 1
ATOM 4461 C CA . LEU B 1 248 ? -12.273 -3.338 1.778 1 98.31 248 LEU B CA 1
ATOM 4462 C C . LEU B 1 248 ? -12.828 -1.925 1.921 1 98.31 248 LEU B C 1
ATOM 4464 O O . LEU B 1 248 ? -13.867 -1.6 1.345 1 98.31 248 LEU B O 1
ATOM 4468 N N . SER B 1 249 ? -12.109 -1.124 2.752 1 97.38 249 SER B N 1
ATOM 4469 C CA . SER B 1 249 ? -12.438 0.285 2.936 1 97.38 249 SER B CA 1
ATOM 4470 C C . SER B 1 249 ? -12.25 1.071 1.643 1 97.38 249 SER B C 1
ATOM 4472 O O . SER B 1 249 ? -11.242 0.913 0.953 1 97.38 249 SER B O 1
ATOM 4474 N N . ALA B 1 250 ? -13.219 1.961 1.345 1 95.88 250 ALA B N 1
ATOM 4475 C CA . ALA B 1 250 ? -13.078 2.873 0.213 1 95.88 250 ALA B CA 1
ATOM 4476 C C . ALA B 1 250 ? -11.844 3.754 0.372 1 95.88 250 ALA B C 1
ATOM 4478 O O . ALA B 1 250 ? -11.266 4.215 -0.619 1 95.88 250 ALA B O 1
ATOM 4479 N N . LEU B 1 251 ? -11.352 3.951 1.564 1 95.31 251 LEU B N 1
ATOM 4480 C CA . LEU B 1 251 ? -10.211 4.809 1.856 1 95.31 251 LEU B CA 1
ATOM 4481 C C . LEU B 1 251 ? -8.922 4.188 1.33 1 95.31 251 LEU B C 1
ATOM 4483 O O . LEU B 1 251 ? -7.945 4.898 1.071 1 95.31 251 LEU B O 1
ATOM 4487 N N . CYS B 1 252 ? -8.875 2.869 1.177 1 95.75 252 CYS B N 1
ATOM 4488 C CA . CYS B 1 252 ? -7.59 2.24 0.896 1 95.75 252 CYS B CA 1
ATOM 4489 C C . CYS B 1 252 ? -7.434 1.957 -0.593 1 95.75 252 CYS B C 1
ATOM 4491 O O . CYS B 1 252 ? -6.434 1.38 -1.019 1 95.75 252 CYS B O 1
ATOM 4493 N N . ILE B 1 253 ? -8.43 2.361 -1.418 1 95.25 253 ILE B N 1
ATOM 4494 C CA . ILE B 1 253 ? -8.359 1.943 -2.814 1 95.25 253 ILE B CA 1
ATOM 4495 C C . ILE B 1 253 ? -8.383 3.17 -3.723 1 95.25 253 ILE B C 1
ATOM 4497 O O . ILE B 1 253 ? -8.695 3.064 -4.91 1 95.25 253 ILE B O 1
ATOM 4501 N N . CYS B 1 254 ? -8.102 4.34 -3.227 1 90.06 254 CYS B N 1
ATOM 4502 C CA . CYS B 1 254 ? -8.219 5.586 -3.973 1 90.06 254 CYS B CA 1
ATOM 4503 C C . CYS B 1 254 ? -7.316 5.578 -5.199 1 90.06 254 CYS B C 1
ATOM 4505 O O . CYS B 1 254 ? -7.773 5.84 -6.312 1 90.06 254 CYS B O 1
ATOM 4507 N N . ARG B 1 255 ? -6.102 5.207 -5.043 1 86.75 255 ARG B N 1
ATOM 4508 C CA . ARG B 1 255 ? -5.156 5.211 -6.156 1 86.75 255 ARG B CA 1
ATOM 4509 C C . ARG B 1 255 ? -5.496 4.121 -7.168 1 86.75 255 ARG B C 1
ATOM 4511 O O . ARG B 1 255 ? -5.375 4.328 -8.375 1 86.75 255 ARG B O 1
ATOM 4518 N N . GLU B 1 256 ? -5.883 2.965 -6.664 1 89.5 256 GLU B N 1
ATOM 4519 C CA . GLU B 1 256 ? -6.254 1.863 -7.547 1 89.5 256 GLU B CA 1
ATOM 4520 C C . GLU B 1 256 ? -7.445 2.24 -8.43 1 89.5 256 GLU B C 1
ATOM 4522 O O . GLU B 1 256 ? -7.465 1.928 -9.617 1 89.5 256 GLU B O 1
ATOM 4527 N N . LYS B 1 257 ? -8.375 2.938 -7.809 1 83.38 257 LYS B N 1
ATOM 4528 C CA . LYS B 1 257 ? -9.547 3.395 -8.547 1 83.38 257 LYS B CA 1
ATOM 4529 C C . LYS B 1 257 ? -9.172 4.465 -9.57 1 83.38 257 LYS B C 1
ATOM 4531 O O . LYS B 1 257 ? -9.57 4.387 -10.734 1 83.38 257 LYS B O 1
ATOM 4536 N N . GLU B 1 258 ? -8.375 5.371 -9.156 1 73.88 258 GLU B N 1
ATOM 4537 C CA . GLU B 1 258 ? -8 6.504 -9.992 1 73.88 258 GLU B CA 1
ATOM 4538 C C . GLU B 1 258 ? -7.16 6.059 -11.188 1 73.88 258 GLU B C 1
ATOM 4540 O O . GLU B 1 258 ? -7.23 6.66 -12.258 1 73.88 258 GLU B O 1
ATOM 4545 N N . ASN B 1 259 ? -6.418 4.953 -10.945 1 72.94 259 ASN B N 1
ATOM 4546 C CA . ASN B 1 259 ? -5.512 4.508 -12 1 72.94 259 ASN B CA 1
ATOM 4547 C C . ASN B 1 259 ? -6.082 3.316 -12.766 1 72.94 259 ASN B C 1
ATOM 4549 O O . ASN B 1 259 ? -5.418 2.76 -13.641 1 72.94 259 ASN B O 1
ATOM 4553 N N . GLY B 1 260 ? -7.23 2.891 -12.406 1 76.12 260 GLY B N 1
ATOM 4554 C CA . GLY B 1 260 ? -7.926 1.831 -13.117 1 76.12 260 GLY B CA 1
ATOM 4555 C C . GLY B 1 260 ? -7.34 0.455 -12.859 1 76.12 260 GLY B C 1
ATOM 4556 O O . GLY B 1 260 ? -7.535 -0.468 -13.656 1 76.12 260 GLY B O 1
ATOM 4557 N N . TRP B 1 261 ? -6.605 0.315 -11.836 1 82.38 261 TRP B N 1
ATOM 4558 C CA . TRP B 1 261 ? -6.012 -0.976 -11.508 1 82.38 261 TRP B CA 1
ATOM 4559 C C . TRP B 1 261 ? -7.055 -1.922 -10.922 1 82.38 261 TRP B C 1
ATOM 4561 O O . TRP B 1 261 ? -6.957 -3.141 -11.078 1 82.38 261 TRP B O 1
ATOM 4571 N N . LEU B 1 262 ? -8.023 -1.327 -10.195 1 90.12 262 LEU B N 1
ATOM 4572 C CA . LEU B 1 262 ? -9.141 -2.049 -9.594 1 90.12 262 LEU B CA 1
ATOM 4573 C C . LEU B 1 262 ? -10.445 -1.294 -9.797 1 90.12 262 LEU B C 1
ATOM 4575 O O . LEU B 1 262 ? -10.445 -0.079 -10 1 90.12 262 LEU B O 1
ATOM 4579 N N . LYS B 1 263 ? -11.492 -2.068 -9.828 1 88.75 263 LYS B N 1
ATOM 4580 C CA . LYS B 1 263 ? -12.844 -1.515 -9.789 1 88.75 263 LYS B CA 1
ATOM 4581 C C . LYS B 1 263 ? -13.461 -1.653 -8.398 1 88.75 263 LYS B C 1
ATOM 4583 O O . LYS B 1 263 ? -13.297 -2.686 -7.742 1 88.75 263 LYS B O 1
ATOM 4588 N N . SER B 1 264 ? -14.07 -0.589 -7.957 1 94.81 264 SER B N 1
ATOM 4589 C CA . SER B 1 264 ? -14.797 -0.632 -6.695 1 94.81 264 SER B CA 1
ATOM 4590 C C . SER B 1 264 ? -16.297 -0.521 -6.918 1 94.81 264 SER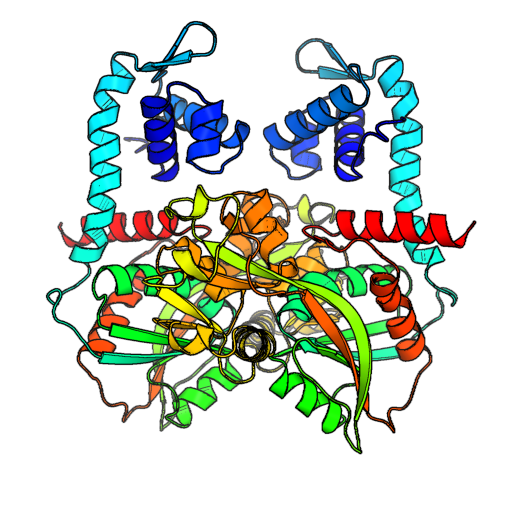 B C 1
ATOM 4592 O O . SER B 1 264 ? -16.75 0.281 -7.738 1 94.81 264 SER B O 1
ATOM 4594 N N . LEU B 1 265 ? -17.094 -1.332 -6.238 1 96.81 265 LEU B N 1
ATOM 4595 C CA . LEU B 1 265 ? -18.547 -1.354 -6.363 1 96.81 265 LEU B CA 1
ATOM 4596 C C . LEU B 1 265 ? -19.219 -1.116 -5.012 1 96.81 265 LEU B C 1
ATOM 4598 O O . LEU B 1 265 ? -18.891 -1.784 -4.027 1 96.81 265 LEU B O 1
ATOM 4602 N N . LYS B 1 266 ? -20.125 -0.187 -5 1 96.88 266 LYS B N 1
ATOM 4603 C CA . LYS B 1 266 ? -20.969 -0.037 -3.818 1 96.88 266 LYS B CA 1
ATOM 4604 C C . LYS B 1 266 ? -21.828 -1.275 -3.596 1 96.88 266 LYS B C 1
ATOM 4606 O O . LYS B 1 266 ? -22.328 -1.868 -4.555 1 96.88 266 LYS B O 1
ATOM 4611 N N . ILE B 1 267 ? -21.984 -1.62 -2.344 1 97.56 267 ILE B N 1
ATOM 4612 C CA . ILE B 1 267 ? -22.781 -2.797 -2.021 1 97.56 267 ILE B CA 1
ATOM 4613 C C . ILE B 1 267 ? -24.234 -2.393 -1.832 1 97.56 267 ILE B C 1
ATOM 4615 O O . ILE B 1 267 ? -24.547 -1.476 -1.063 1 97.56 267 ILE B O 1
ATOM 4619 N N . GLU B 1 268 ? -25.109 -3.012 -2.512 1 97.38 268 GLU B N 1
ATOM 4620 C CA . GLU B 1 268 ? -26.547 -2.809 -2.365 1 97.38 268 GLU B CA 1
ATOM 4621 C C . GLU B 1 268 ? -27.188 -3.959 -1.599 1 97.38 268 GLU B C 1
ATOM 4623 O O . GLU B 1 268 ? -26.812 -5.117 -1.771 1 97.38 268 GLU B O 1
ATOM 4628 N N . GLY B 1 269 ? -28.125 -3.594 -0.771 1 96 269 GLY B N 1
ATOM 4629 C CA . GLY B 1 269 ? -28.828 -4.594 0.031 1 96 269 GLY B CA 1
ATOM 4630 C C . GLY B 1 269 ? -28.344 -4.633 1.472 1 96 269 GLY B C 1
ATOM 4631 O O . GLY B 1 269 ? -29.031 -5.16 2.344 1 96 269 GLY B O 1
ATOM 4632 N N . VAL B 1 270 ? -27.172 -4.16 1.723 1 96.69 270 VAL B N 1
ATOM 4633 C CA . VAL B 1 270 ? -26.609 -4.047 3.062 1 96.69 270 VAL B CA 1
ATOM 4634 C C . VAL B 1 270 ? -25.891 -2.701 3.209 1 96.69 270 VAL B C 1
ATOM 4636 O O . VAL B 1 270 ? -25.125 -2.307 2.34 1 96.69 270 VAL B O 1
ATOM 4639 N N . ASP B 1 271 ? -26.141 -1.964 4.254 1 96.38 271 ASP B N 1
ATOM 4640 C CA . ASP B 1 271 ? -25.422 -0.723 4.531 1 96.38 271 ASP B CA 1
ATOM 4641 C C . ASP B 1 271 ? -24.016 -1.005 5.07 1 96.38 271 ASP B C 1
ATOM 4643 O O . ASP B 1 271 ? -23.875 -1.472 6.203 1 96.38 271 ASP B O 1
ATOM 4647 N N . MET B 1 272 ? -23.062 -0.605 4.332 1 96.38 272 MET B N 1
ATOM 4648 C CA . MET B 1 272 ? -21.688 -0.951 4.691 1 96.38 272 MET B CA 1
ATOM 4649 C C . MET B 1 272 ? -20.938 0.267 5.223 1 96.38 272 MET B C 1
ATOM 4651 O O . MET B 1 272 ? -19.703 0.272 5.273 1 96.38 272 MET B O 1
ATOM 4655 N N . LYS B 1 273 ? -21.641 1.283 5.57 1 94.94 273 LYS B N 1
ATOM 4656 C CA . LYS B 1 273 ? -21.016 2.416 6.25 1 94.94 273 LYS B CA 1
ATOM 4657 C C . LYS B 1 273 ? -20.531 2.025 7.645 1 94.94 273 LYS B C 1
ATOM 4659 O O . LYS B 1 273 ? -21.203 1.278 8.352 1 94.94 273 LYS B O 1
ATOM 4664 N N . ARG B 1 274 ? -19.312 2.537 7.977 1 93.38 274 ARG B N 1
ATOM 4665 C CA . ARG B 1 274 ? -18.812 2.215 9.305 1 93.38 274 ARG B CA 1
ATOM 4666 C C . ARG B 1 274 ? -18.156 3.434 9.953 1 93.38 274 ARG B C 1
ATOM 4668 O O . ARG B 1 274 ? -17.688 4.34 9.258 1 93.38 274 ARG B O 1
ATOM 4675 N N . GLN B 1 275 ? -18.266 3.359 11.25 1 94.06 275 GLN B N 1
ATOM 4676 C CA . GLN B 1 275 ? -17.688 4.41 12.078 1 94.06 275 GLN B CA 1
ATOM 4677 C C . GLN B 1 275 ? -16.25 4.07 12.469 1 94.06 275 GLN B C 1
ATOM 4679 O O . GLN B 1 275 ? -16 3.027 13.07 1 94.06 275 GLN B O 1
ATOM 4684 N N . LEU B 1 276 ? -15.344 4.922 12.07 1 96.56 276 LEU B N 1
ATOM 4685 C CA . LEU B 1 276 ? -13.969 4.82 12.547 1 96.56 276 LEU B CA 1
ATOM 4686 C C . LEU B 1 276 ? -13.828 5.484 13.914 1 96.56 276 LEU B C 1
ATOM 4688 O O . LEU B 1 276 ? -14.586 6.391 14.258 1 96.56 276 LEU B O 1
ATOM 4692 N N . ARG B 1 277 ? -12.812 5.016 14.68 1 97.94 277 ARG B N 1
ATOM 4693 C CA . ARG B 1 277 ? -12.836 5.418 16.078 1 97.94 277 ARG B CA 1
ATOM 4694 C C . ARG B 1 277 ? -11.43 5.777 16.562 1 97.94 277 ARG B C 1
ATOM 4696 O O . ARG B 1 277 ? -10.438 5.32 16 1 97.94 277 ARG B O 1
ATOM 4703 N N . VAL B 1 278 ? -11.43 6.562 17.594 1 98.5 278 VAL B N 1
ATOM 4704 C CA . VAL B 1 278 ? -10.234 6.887 18.359 1 98.5 278 VAL B CA 1
ATOM 4705 C C . VAL B 1 278 ? -10.281 6.176 19.703 1 98.5 278 VAL B C 1
ATOM 4707 O O . VAL B 1 278 ? -11.305 6.188 20.391 1 98.5 278 VAL B O 1
ATOM 4710 N N . VAL B 1 279 ? -9.203 5.504 20.062 1 98.62 279 VAL B N 1
ATOM 4711 C CA . VAL B 1 279 ? -9.125 4.75 21.312 1 98.62 279 VAL B CA 1
ATOM 4712 C C . VAL B 1 279 ? -8 5.309 22.188 1 98.62 279 VAL B C 1
ATOM 4714 O O . VAL B 1 279 ? -6.898 5.562 21.688 1 98.62 279 VAL B O 1
ATOM 4717 N N . GLN B 1 280 ? -8.273 5.496 23.438 1 98.5 280 GLN B N 1
ATOM 4718 C CA . GLN B 1 280 ? -7.297 5.941 24.422 1 98.5 280 GLN B CA 1
ATOM 4719 C C . GLN B 1 280 ? -7.523 5.258 25.766 1 98.5 280 GLN B C 1
ATOM 4721 O O . GLN B 1 280 ? -8.656 4.887 26.094 1 98.5 280 GLN B O 1
ATOM 4726 N N . ARG B 1 281 ? -6.465 5.113 26.438 1 97.94 281 ARG B N 1
ATOM 4727 C CA . ARG B 1 281 ? -6.652 4.703 27.828 1 97.94 281 ARG B CA 1
ATOM 4728 C C . ARG B 1 281 ? -7.34 5.801 28.641 1 97.94 281 ARG B C 1
ATOM 4730 O O . ARG B 1 281 ? -7.066 6.988 28.438 1 97.94 281 ARG B O 1
ATOM 4737 N N . LYS B 1 282 ? -8.117 5.383 29.609 1 96.88 282 LYS B N 1
ATOM 4738 C CA . LYS B 1 282 ? -8.828 6.352 30.438 1 96.88 282 LYS B CA 1
ATOM 4739 C C . LYS B 1 282 ? -7.859 7.148 31.312 1 96.88 282 LYS B C 1
ATOM 4741 O O . LYS B 1 282 ? -8.125 8.297 31.656 1 96.88 282 LYS B O 1
ATOM 4746 N N . ASP B 1 283 ? -6.734 6.566 31.641 1 96.81 283 ASP B N 1
ATOM 4747 C CA . ASP B 1 283 ? -5.773 7.227 32.531 1 96.81 283 ASP B CA 1
ATOM 4748 C C . ASP B 1 283 ? -4.605 7.801 31.719 1 96.81 283 ASP B C 1
ATOM 4750 O O . ASP B 1 283 ? -3.537 8.062 32.281 1 96.81 283 ASP B O 1
ATOM 4754 N N . VAL B 1 284 ? -4.77 7.922 30.391 1 96.19 284 VAL B N 1
ATOM 4755 C CA . VAL B 1 284 ? -3.695 8.453 29.562 1 96.19 284 VAL B CA 1
ATOM 4756 C C . VAL B 1 284 ? -3.328 9.859 30.016 1 96.19 284 VAL B C 1
ATOM 4758 O O . VAL B 1 284 ? -4.199 10.641 30.406 1 96.19 284 VAL B O 1
ATOM 4761 N N . VAL B 1 285 ? -2.039 10.156 30.109 1 96.25 285 VAL B N 1
ATOM 4762 C CA . VAL B 1 285 ? -1.576 11.516 30.375 1 96.25 285 VAL B CA 1
ATOM 4763 C C . VAL B 1 285 ? -1.681 12.359 29.109 1 96.25 285 VAL B C 1
ATOM 4765 O O . VAL B 1 285 ? -0.965 12.109 28.125 1 96.25 285 VAL B O 1
ATOM 4768 N N . MET B 1 286 ? -2.512 13.344 29.172 1 96.56 286 MET B N 1
ATOM 4769 C CA . MET B 1 286 ? -2.73 14.219 28.031 1 96.56 286 MET B CA 1
ATOM 4770 C C . MET B 1 286 ? -1.705 15.344 28 1 96.56 286 MET B C 1
ATOM 4772 O O . MET B 1 286 ? -1.927 16.406 28.594 1 96.56 286 MET B O 1
ATOM 4776 N N . THR B 1 287 ? -0.633 15.141 27.312 1 96.06 287 THR B N 1
ATOM 4777 C CA . THR B 1 287 ? 0.328 16.219 27.109 1 96.06 287 THR B CA 1
ATOM 4778 C C . THR B 1 287 ? -0.215 17.25 26.125 1 96.06 287 THR B C 1
ATOM 4780 O O . THR B 1 287 ? -1.171 16.984 25.391 1 96.06 287 THR B O 1
ATOM 4783 N N . ASP B 1 288 ? 0.394 18.406 26.078 1 94.38 288 ASP B N 1
ATOM 4784 C CA . ASP B 1 288 ? -0.001 19.438 25.125 1 94.38 288 ASP B CA 1
ATOM 4785 C C . ASP B 1 288 ? 0.16 18.953 23.688 1 94.38 288 ASP B C 1
ATOM 4787 O O . ASP B 1 288 ? -0.691 19.219 22.844 1 94.38 288 ASP B O 1
ATOM 4791 N N . ALA B 1 289 ? 1.22 18.219 23.469 1 95.38 289 ALA B N 1
ATOM 4792 C CA . ALA B 1 289 ? 1.485 17.703 22.141 1 95.38 289 ALA B CA 1
ATOM 4793 C C . ALA B 1 289 ? 0.409 16.703 21.719 1 95.38 289 ALA B C 1
ATOM 4795 O O . ALA B 1 289 ? -0.093 16.75 20.594 1 95.38 289 ALA B O 1
ATOM 4796 N N . LEU B 1 290 ? 0.06 15.828 22.641 1 97 290 LEU B N 1
ATOM 4797 C CA . LEU B 1 290 ? -0.945 14.812 22.344 1 97 290 LEU B CA 1
ATOM 4798 C C . LEU B 1 290 ? -2.309 15.453 22.094 1 97 290 LEU B C 1
ATOM 4800 O O . LEU B 1 290 ? -3.008 15.094 21.141 1 97 290 LEU B O 1
ATOM 4804 N N . ALA B 1 291 ? -2.672 16.391 22.953 1 95.44 291 ALA B N 1
ATOM 4805 C CA . ALA B 1 291 ? -3.945 17.094 22.812 1 95.44 291 ALA B CA 1
ATOM 4806 C C . ALA B 1 291 ? -4.031 17.828 21.469 1 95.44 291 ALA B C 1
ATOM 4808 O O . ALA B 1 291 ? -5.062 17.781 20.797 1 95.44 291 ALA B O 1
ATOM 4809 N N . GLU B 1 292 ? -2.961 18.453 21.125 1 92.94 292 GLU B N 1
ATOM 4810 C CA . GLU B 1 292 ? -2.916 19.188 19.859 1 92.94 292 GLU B CA 1
ATOM 4811 C C . GLU B 1 292 ? -3.016 18.234 18.672 1 92.94 292 GLU B C 1
ATOM 4813 O O . GLU B 1 292 ? -3.678 18.547 17.688 1 92.94 292 GLU B O 1
ATOM 4818 N N . PHE B 1 293 ? -2.371 17.109 18.766 1 95.75 293 PHE B N 1
ATOM 4819 C CA . PHE B 1 293 ? -2.389 16.125 17.703 1 95.75 293 PHE B CA 1
ATOM 4820 C C . PHE B 1 293 ? -3.797 15.586 17.484 1 95.75 293 PHE B C 1
ATOM 4822 O O . PHE B 1 293 ? -4.27 15.508 16.344 1 95.75 293 PHE B O 1
ATOM 4829 N N . ILE B 1 294 ? -4.438 15.234 18.547 1 96.19 294 ILE B N 1
ATOM 4830 C CA . ILE B 1 294 ? -5.789 14.688 18.469 1 96.19 294 ILE B CA 1
ATOM 4831 C C . ILE B 1 294 ? -6.742 15.727 17.891 1 96.19 294 ILE B C 1
ATOM 4833 O O . ILE B 1 294 ? -7.559 15.414 17.016 1 96.19 294 ILE B O 1
ATOM 4837 N N . SER B 1 295 ? -6.59 16.938 18.344 1 91.38 295 SER B N 1
ATOM 4838 C CA . SER B 1 295 ? -7.41 18.031 17.828 1 91.38 295 SER B CA 1
ATOM 4839 C C . SER B 1 295 ? -7.176 18.234 16.344 1 91.38 295 SER B C 1
ATOM 4841 O O . SER B 1 295 ? -8.125 18.453 15.586 1 91.38 295 SER B O 1
ATOM 4843 N N . PHE B 1 296 ? -5.957 18.203 15.938 1 89.75 296 PHE B N 1
ATOM 4844 C CA . PHE B 1 296 ? -5.594 18.375 14.531 1 89.75 296 PHE B CA 1
ATOM 4845 C C . PHE B 1 296 ? -6.238 17.297 13.672 1 89.75 296 PHE B C 1
ATOM 4847 O O . PHE B 1 296 ? -6.797 17.578 12.617 1 89.75 296 PHE B O 1
ATOM 4854 N N . CYS B 1 297 ? -6.176 16.047 14.125 1 93.69 297 CYS B N 1
ATOM 4855 C CA . CYS B 1 297 ? -6.715 14.914 13.375 1 93.69 297 CYS B CA 1
ATOM 4856 C C . CYS B 1 297 ? -8.234 14.984 13.297 1 93.69 297 CYS B C 1
ATOM 4858 O O . CYS B 1 297 ? -8.844 14.406 12.398 1 93.69 297 CYS B O 1
ATOM 4860 N N . ASP B 1 298 ? -8.859 15.703 14.156 1 91.19 298 ASP B N 1
ATOM 4861 C CA . ASP B 1 298 ? -10.312 15.797 14.219 1 91.19 298 ASP B CA 1
ATOM 4862 C C . ASP B 1 298 ? -10.859 16.594 13.039 1 91.19 298 ASP B C 1
ATOM 4864 O O . ASP B 1 298 ? -12.07 16.641 12.82 1 91.19 298 ASP B O 1
ATOM 4868 N N . VAL B 1 299 ? -10.023 17.078 12.289 1 83.75 299 VAL B N 1
ATOM 4869 C CA . VAL B 1 299 ? -10.445 17.797 11.086 1 83.75 299 VAL B CA 1
ATOM 4870 C C . VAL B 1 299 ? -11.219 16.844 10.164 1 83.75 299 VAL B C 1
ATOM 4872 O O . VAL B 1 299 ? -12.117 17.266 9.445 1 83.75 299 VAL B O 1
ATOM 4875 N N . MET B 1 300 ? -10.836 15.594 10.234 1 87.38 300 MET B N 1
ATOM 4876 C CA . MET B 1 300 ? -11.469 14.586 9.391 1 87.38 300 MET B CA 1
ATOM 4877 C C . MET B 1 300 ? -12.945 14.438 9.742 1 87.38 300 MET B C 1
ATOM 4879 O O . MET B 1 300 ? -13.75 14.047 8.898 1 87.38 300 MET B O 1
ATOM 4883 N N . SER B 1 301 ? -13.281 14.695 10.945 1 85.69 301 SER B N 1
ATOM 4884 C CA . SER B 1 301 ? -14.664 14.562 11.406 1 85.69 301 SER B CA 1
ATOM 4885 C C . SER B 1 301 ? -15.539 15.672 10.836 1 85.69 301 SER B C 1
ATOM 4887 O O . SER B 1 301 ? -16.766 15.516 10.742 1 85.69 301 SER B O 1
ATOM 4889 N N . SER B 1 302 ? -14.984 16.719 10.562 1 73.56 302 SER B N 1
ATOM 4890 C CA . SER B 1 302 ? -15.742 17.875 10.086 1 73.56 302 SER B CA 1
ATOM 4891 C C . SER B 1 302 ? -15.977 17.781 8.578 1 73.56 302 SER B C 1
ATOM 4893 O O . SER B 1 302 ? -16.812 18.516 8.039 1 73.56 302 SER B O 1
ATOM 4895 N N . CYS B 1 303 ? -15.211 16.922 7.996 1 63.19 303 CYS B N 1
ATOM 4896 C CA . CYS B 1 303 ? -15.352 16.797 6.547 1 63.19 303 CYS B CA 1
ATOM 4897 C C . CYS B 1 303 ? -16.562 15.938 6.195 1 63.19 303 CYS B C 1
ATOM 4899 O O . CYS B 1 303 ? -16.703 14.812 6.68 1 63.19 303 CYS B O 1
ATOM 4901 N N . SER B 1 304 ? -17.719 16.5 6.109 1 56.88 304 SER B N 1
ATOM 4902 C CA . SER B 1 304 ? -19 15.859 5.891 1 56.88 304 SER B CA 1
ATOM 4903 C C . SER B 1 304 ? -19 15 4.629 1 56.88 304 SER B C 1
ATOM 4905 O O . SER B 1 304 ? -19.953 14.281 4.348 1 56.88 304 SER B O 1
ATOM 4907 N N . GLU B 1 305 ? -17.891 15.094 3.943 1 53.44 305 GLU B N 1
ATOM 4908 C CA . GLU B 1 305 ? -18 14.352 2.689 1 53.44 305 GLU B CA 1
ATOM 4909 C C . GLU B 1 305 ? -17.781 12.859 2.908 1 53.44 305 GLU B C 1
ATOM 4911 O O . GLU B 1 305 ? -16.812 12.453 3.549 1 53.44 305 GLU B O 1
ATOM 4916 N N . SER B 1 306 ? -18.859 12.07 2.783 1 53.72 306 SER B N 1
ATOM 4917 C CA . SER B 1 306 ? -18.922 10.617 2.93 1 53.72 306 SER B CA 1
ATOM 4918 C C . SER B 1 306 ? -17.891 9.93 2.047 1 53.72 306 SER B C 1
ATOM 4920 O O . SER B 1 306 ? -17.688 8.719 2.15 1 53.72 306 SER B O 1
ATOM 4922 N N . ARG B 1 307 ? -17.156 10.781 1.31 1 65.69 307 ARG B N 1
ATOM 4923 C CA . ARG B 1 307 ? -16.328 10 0.389 1 65.69 307 ARG B CA 1
ATOM 4924 C C . ARG B 1 307 ? -14.93 10.586 0.262 1 65.69 307 ARG B C 1
ATOM 4926 O O . ARG B 1 307 ? -14.516 10.984 -0.83 1 65.69 307 ARG B O 1
ATOM 4933 N N . ILE B 1 308 ? -14.383 10.641 1.455 1 78.19 308 ILE B N 1
ATOM 4934 C CA . ILE B 1 308 ? -13.008 11.133 1.445 1 78.19 308 ILE B CA 1
ATOM 4935 C C . ILE B 1 308 ? -12.117 10.141 0.705 1 78.19 308 ILE B C 1
ATOM 4937 O O . ILE B 1 308 ? -12.18 8.938 0.944 1 78.19 308 ILE B O 1
ATOM 4941 N N . CYS B 1 309 ? -11.43 10.578 -0.298 1 80.5 309 CYS B N 1
ATOM 4942 C CA . CYS B 1 309 ? -10.414 9.805 -1.007 1 80.5 309 CYS B CA 1
ATOM 4943 C C . CYS B 1 309 ? -9.086 10.547 -1.031 1 80.5 309 CYS B C 1
ATOM 4945 O O . CYS B 1 309 ? -8.945 11.562 -1.72 1 80.5 309 CYS B O 1
ATOM 4947 N N . LEU B 1 310 ? -8.172 10.102 -0.172 1 84.81 310 LEU B N 1
ATOM 4948 C CA . LEU B 1 310 ? -6.855 10.727 -0.08 1 84.81 310 LEU B CA 1
ATOM 4949 C C . LEU B 1 310 ? -5.816 9.93 -0.856 1 84.81 310 LEU B C 1
ATOM 4951 O O . LEU B 1 310 ? -5.195 9.008 -0.31 1 84.81 310 LEU B O 1
ATOM 4955 N N . SER B 1 311 ? -5.637 10.266 -2.096 1 84.38 311 SER B N 1
ATOM 4956 C CA . SER B 1 311 ? -4.664 9.562 -2.932 1 84.38 311 SER B CA 1
ATOM 4957 C C . SER B 1 311 ? -3.348 10.328 -3.004 1 84.38 311 SER B C 1
ATOM 4959 O O . SER B 1 311 ? -2.385 9.859 -3.617 1 84.38 311 SER B O 1
ATOM 4961 N N . SER B 1 312 ? -3.359 11.523 -2.381 1 81.69 312 SER B N 1
ATOM 4962 C CA . SER B 1 312 ? -2.17 12.375 -2.367 1 81.69 312 SER B CA 1
ATOM 4963 C C . SER B 1 312 ? -2.229 13.383 -1.231 1 81.69 312 SER B C 1
ATOM 4965 O O . SER B 1 312 ? -3.303 13.672 -0.701 1 81.69 312 SER B O 1
ATOM 4967 N N . PRO B 1 313 ? -1.01 13.914 -0.861 1 79.75 313 PRO B N 1
ATOM 4968 C CA . PRO B 1 313 ? -1.02 14.953 0.165 1 79.75 313 PRO B CA 1
ATOM 4969 C C . PRO B 1 313 ? -1.829 16.188 -0.249 1 79.75 313 PRO B C 1
ATOM 4971 O O . PRO B 1 313 ? -2.41 16.859 0.603 1 79.75 313 PRO B O 1
ATOM 4974 N N . TRP B 1 314 ? -1.969 16.391 -1.501 1 71.38 314 TRP B N 1
ATOM 4975 C CA . TRP B 1 314 ? -2.666 17.578 -2.002 1 71.38 314 TRP B CA 1
ATOM 4976 C C . TRP B 1 314 ? -4.168 17.469 -1.752 1 71.38 314 TRP B C 1
ATOM 4978 O O . TRP B 1 314 ? -4.84 18.469 -1.523 1 71.38 314 TRP B O 1
ATOM 4988 N N . LYS B 1 315 ? -4.648 16.281 -1.812 1 76.5 315 LYS B N 1
ATOM 4989 C CA . LYS B 1 315 ? -6.07 16.078 -1.539 1 76.5 315 LYS B CA 1
ATOM 4990 C C . LYS B 1 315 ? -6.395 16.375 -0.078 1 76.5 315 LYS B C 1
ATOM 4992 O O . LYS B 1 315 ? -7.473 16.891 0.232 1 76.5 315 LYS B O 1
ATOM 4997 N N . LEU B 1 316 ? -5.465 16 0.811 1 81.62 316 LEU B N 1
ATOM 4998 C CA . LEU B 1 316 ? -5.648 16.375 2.209 1 81.62 316 LEU B CA 1
ATOM 4999 C C . LEU B 1 316 ? -5.605 17.891 2.375 1 81.62 316 LEU B C 1
ATOM 5001 O O . LEU B 1 316 ? -6.438 18.469 3.084 1 81.62 316 LEU B O 1
ATOM 5005 N N . GLN B 1 317 ? -4.664 18.516 1.749 1 74 317 GLN B N 1
ATOM 5006 C CA . GLN B 1 317 ? -4.535 19.969 1.842 1 74 317 GLN B CA 1
ATOM 5007 C C . GLN B 1 317 ? -5.801 20.656 1.363 1 74 317 GLN B C 1
ATOM 5009 O O . GLN B 1 317 ? -6.242 21.641 1.966 1 74 317 GLN B O 1
ATOM 5014 N N . SER B 1 318 ? -6.344 20.094 0.296 1 70.19 318 SER B N 1
ATOM 5015 C CA . SER B 1 318 ? -7.598 20.641 -0.217 1 70.19 318 SER B CA 1
ATOM 5016 C C . SER B 1 318 ? -8.727 20.484 0.798 1 70.19 318 SER B C 1
ATOM 5018 O O . SER B 1 318 ? -9.547 21.391 0.969 1 70.19 318 SER B O 1
ATOM 5020 N N . LEU B 1 319 ? -8.688 19.391 1.416 1 72.12 319 LEU B N 1
ATOM 5021 C CA . LEU B 1 319 ? -9.695 19.125 2.439 1 72.12 319 LEU B CA 1
ATOM 5022 C C . LEU B 1 319 ? -9.531 20.062 3.627 1 72.12 319 LEU B C 1
ATOM 5024 O O . LEU B 1 319 ? -10.516 20.594 4.137 1 72.12 319 LEU B O 1
ATOM 5028 N N . LEU B 1 320 ? -8.328 20.266 4.031 1 73 320 LEU B N 1
ATOM 5029 C CA . LEU B 1 320 ? -8.039 21.141 5.156 1 73 320 LEU B CA 1
ATOM 5030 C C . LEU B 1 320 ? -8.406 22.594 4.824 1 73 320 LEU B C 1
ATOM 5032 O O . LEU B 1 320 ? -8.922 23.312 5.68 1 73 320 LEU B O 1
ATOM 5036 N N . ALA B 1 321 ? -8.211 22.953 3.623 1 65.75 321 ALA B N 1
ATOM 5037 C CA . ALA B 1 321 ? -8.539 24.312 3.172 1 65.75 321 ALA B CA 1
ATOM 5038 C C . ALA B 1 321 ? -10.047 24.547 3.201 1 65.75 321 ALA B C 1
ATOM 5040 O O . ALA B 1 321 ? -10.508 25.625 3.592 1 65.75 321 ALA B O 1
ATOM 5041 N N . LYS B 1 322 ? -10.719 23.594 2.762 1 64.12 322 LYS B N 1
ATOM 5042 C CA . LYS B 1 322 ? -12.18 23.688 2.766 1 64.12 322 LYS B CA 1
ATOM 5043 C C . LYS B 1 322 ? -12.719 23.812 4.188 1 64.12 322 LYS B C 1
ATOM 5045 O O . LYS B 1 322 ? -13.672 24.547 4.434 1 64.12 322 LYS B O 1
ATOM 5050 N N . HIS B 1 323 ? -12.102 23.141 5.059 1 65.75 323 HIS B N 1
ATOM 5051 C CA . HIS B 1 323 ? -12.523 23.172 6.453 1 65.75 323 HIS B CA 1
ATOM 5052 C C . HIS B 1 323 ? -12.211 24.516 7.098 1 65.75 323 HIS B C 1
ATOM 5054 O O . HIS B 1 323 ? -13.008 25.031 7.887 1 65.75 323 HIS B O 1
ATOM 5060 N N . SER B 1 324 ? -11.078 24.969 6.812 1 61.5 324 SER B N 1
ATOM 5061 C CA . SER B 1 324 ? -10.672 26.25 7.383 1 61.5 324 SER B CA 1
ATOM 5062 C C . SER B 1 324 ? -11.578 27.375 6.902 1 61.5 324 SER B C 1
ATOM 5064 O O . SER B 1 324 ? -11.852 28.328 7.641 1 61.5 324 SER B O 1
ATOM 5066 N N . SER B 1 325 ? -12.008 27.25 5.719 1 55.66 325 SER B N 1
ATOM 5067 C CA . SER B 1 325 ? -12.898 28.266 5.164 1 55.66 325 SER B CA 1
ATOM 5068 C C . SER B 1 325 ? -14.266 28.219 5.824 1 55.66 325 SER B C 1
ATOM 5070 O O . SER B 1 325 ? -14.945 29.25 5.93 1 55.66 325 SER B O 1
ATOM 5072 N N . GLN B 1 326 ? -14.586 27.078 6.207 1 54.41 326 GLN B N 1
ATOM 5073 C CA . GLN B 1 326 ? -15.883 26.938 6.863 1 54.41 326 GLN B CA 1
ATOM 5074 C C . GLN B 1 326 ? -15.828 27.422 8.305 1 54.41 326 GLN B C 1
ATOM 5076 O O . GLN B 1 326 ? -16.828 27.938 8.828 1 54.41 326 GLN B O 1
ATOM 5081 N N . LYS B 1 327 ? -14.781 27.266 9.023 1 55.25 327 LYS B N 1
ATOM 5082 C CA . LYS B 1 327 ? -14.641 27.75 10.391 1 55.25 327 LYS B CA 1
ATOM 5083 C C . LYS B 1 327 ? -14.562 29.266 10.43 1 55.25 327 LYS B C 1
ATOM 5085 O O . LYS B 1 327 ? -14.961 29.891 11.414 1 55.25 327 LYS B O 1
ATOM 5090 N N . GLY B 1 328 ? -13.898 29.844 9.461 1 44.78 328 GLY B N 1
ATOM 5091 C CA . GLY B 1 328 ? -13.836 31.297 9.445 1 44.78 328 GLY B CA 1
ATOM 5092 C C . GLY B 1 328 ? -15.172 31.938 9.117 1 44.78 328 GLY B C 1
ATOM 5093 O O . GLY B 1 328 ? -15.312 33.156 9.219 1 44.78 328 GLY B O 1
ATOM 5094 N N . LYS B 1 329 ? -16.125 31.312 8.75 1 42.94 329 LYS B N 1
ATOM 5095 C CA . LYS B 1 329 ? -17.438 31.953 8.641 1 42.94 329 LYS B CA 1
ATOM 5096 C C . LYS B 1 329 ? -18.25 31.75 9.914 1 42.94 329 LYS B C 1
ATOM 5098 O O . LYS B 1 329 ? -18.156 30.703 10.562 1 42.94 329 LYS B O 1
#

Radius of gyration: 25.08 Å; Cα contacts (8 Å, |Δi|>4): 1284; chains: 2; bounding box: 58×69×75 Å